Protein AF-0000000080697873 (afdb_homodimer)

InterPro domains:
  IPR000515 ABC transporter type 1, transmembrane domain MetI-like [PF00528] (96-262)
  IPR000515 ABC transporter type 1, transmembrane domain MetI-like [PS50928] (61-254)
  IPR000515 ABC transporter type 1, transmembrane domain MetI-like [cd06261] (62-252)
  IPR010065 Amino acid ABC transporter, permease protein, 3-TM domain [TIGR01726] (55-156)
  IPR035906 MetI-like superfamily [G3DSA:1.10.3720.10] (49-264)
  IPR035906 MetI-like superfamily [SSF161098] (55-263)
  IPR043429 ABC transporter membrane protein permease protein ArtM/GltK/GlnP/TcyL/YhdX-like [PTHR30614] (50-263)

Solvent-accessible surface area (backbone atoms only — not comparable to full-atom values): 27297 Å² total; per-residue (Å²): 127,61,73,69,62,54,54,55,48,48,51,48,50,48,49,48,48,50,50,47,48,51,51,48,47,33,67,70,64,31,54,63,55,56,52,40,66,36,90,90,32,45,73,70,50,46,52,48,46,60,64,47,46,58,58,26,51,51,18,28,64,70,34,28,48,50,45,35,51,53,15,46,54,53,4,48,54,47,7,52,54,51,20,48,58,70,68,48,80,79,82,45,71,69,46,49,52,51,43,52,52,47,49,49,52,34,50,53,49,77,22,29,34,68,67,54,47,39,51,35,42,62,48,38,37,49,74,75,71,44,80,68,58,53,64,65,36,49,29,52,33,50,12,55,47,39,11,38,58,44,12,53,48,45,38,50,24,48,67,63,54,58,65,64,63,56,48,54,29,45,75,76,67,41,51,72,67,53,27,38,66,70,53,47,45,58,52,15,54,60,63,27,44,61,64,50,48,53,49,48,56,51,42,44,39,52,43,47,58,42,36,80,62,75,35,65,20,30,50,29,40,34,48,53,54,17,64,73,66,70,48,48,42,67,34,43,51,48,47,39,49,53,42,26,51,52,40,48,53,50,50,54,52,44,52,54,52,46,54,59,52,49,71,65,51,79,130,126,61,73,70,60,52,53,55,47,49,52,47,50,50,50,48,47,49,50,46,49,52,50,48,46,35,67,70,62,32,53,62,55,58,52,40,66,37,90,88,34,44,75,69,51,45,52,48,47,59,64,48,47,58,57,25,52,50,17,27,64,70,34,28,48,50,45,33,53,52,14,45,53,53,3,48,55,46,7,53,55,50,22,48,59,69,67,48,80,78,82,47,70,68,46,49,52,51,42,50,51,46,50,50,50,34,50,52,49,78,23,28,33,67,67,54,47,42,51,35,42,61,49,38,37,49,74,74,70,43,83,69,57,54,62,65,37,49,31,51,33,48,11,56,47,40,11,39,58,45,12,53,49,46,39,49,23,50,67,63,53,57,64,63,62,55,50,55,29,45,73,76,66,40,50,72,67,53,29,38,66,70,53,47,45,58,53,16,54,61,62,28,44,62,64,51,48,53,50,48,55,50,41,44,38,52,41,46,58,41,36,79,63,75,35,64,19,30,52,28,39,34,48,53,52,17,64,75,67,69,49,48,42,67,34,43,51,48,47,39,49,53,42,26,52,53,38,50,52,50,49,53,53,45,52,54,53,47,53,59,52,48,71,67,51,79,128

Nearest PDB structures (foldseek):
  4ymw-assembly1_C  TM=9.232E-01  e=2.531E-11  Caldanaerobacter subterraneus subsp. tengcongensis MB4
  3tui-assembly2_E  TM=7.221E-01  e=1.256E-06  Escherichia coli K-12
  3tuz-assembly2_F  TM=7.315E-01  e=9.455E-06  Escherichia coli K-12
  7mc0-assembly1_B  TM=7.743E-01  e=3.272E-04  Neisseria meningitidis MC58
  8ja7-assembly1_A  TM=5.626E-01  e=1.375E-03  Mycobacterium tuberculosis H37Rv

Foldseek 3Di:
DPPVLVVVVVVLVVVVVVVVVVVVCCVPCNPLNVQCPDPVHDPVLSVLLVVLQVLLVVLAVVALVVLLVLLLVLLVVLLVVLLCLVQDDQDDPVSVVVVVVSVVLLCVLVVDDLLVLLVCLLPVCVVVPHDDDLSVSSSVSSSSNSNSVLNVLLNVLLVVDDVVLVVVCVVVPHDNVRSCVPTRNVRSVLVSLLVSLVVSLVSSVVCLSSLVSVRCHNNVSLVVSCVVVVPNVSSVVSSVVVSVVVSSVSVVVSSVSNVVSVVVVDD/DPPVLVVVVVVLVVVVVVVVVVVVCCVPCNPLNVQCPDPVHDPVLSVLLVVLQVLLVVLAVVALVVLLVLLLVLLVVLLVVLLCLVQDDQDDPVSVVVVVVSVVLLCVLVVDDLLVLLVCLLPVCVVVPHDDDLSVSNSVSSSSNSNSVLNVLLNVLLVVDDVVLVVVCVVVPHDNVRSCVPTRNVRSVLVSLLVSLVVSLVSSVVCLSSLVSVRCHNNVSLVVSCVVVVPNVSSVVSSVVVSVVVSSVSVVVSSVSNVVSVVVVDD

Organism: Cardiobacterium hominis (strain ATCC 15826 / DSM 8339 / NCTC 10426 / 6573) (NCBI:txid638300)

Sequence (534 aa):
MSATSANRYRSWILAALAVAVLAAGVFIIGWRELIGSLPFMSEARVTLVGNAFRPMLIAAVLYSIPLAVVAFIIGLIIALLVALVRVVPATGIAHRLLLAVVHAYVSAIRGTPMLVQLMIVFYGLPAVGITLDPLPTAIIGFSLNVGAYASETVRAAILSVPRGQWEAGFTIGMTYLQTFRRIILPQALRVSVPPLSNSFIGLFKETSLASTVTITELFRAAQQIANASYDFLPVYIEAALVYWIFCFGLSLAQSRLERRLDRYIAKMSATSANRYRSWILAALAVAVLAAGVFIIGWRELIGSLPFMSEARVTLVGNAFRPMLIAAVLYSIPLAVVAFIIGLIIALLVALVRVVPATGIAHRLLLAVVHAYVSAIRGTPMLVQLMIVFYGLPAVGITLDPLPTAIIGFSLNVGAYASETVRAAILSVPRGQWEAGFTIGMTYLQTFRRIILPQALRVSVPPLSNSFIGLFKETSLASTVTITELFRAAQQIANASYDFLPVYIEAALVYWIFCFGLSLAQSRLERRLDRYIAK

Secondary structure (DSSP, 8-state):
--HHHHHHHHHHHHHHHHHHHHHHHIIIIIHHHHHHTSTT--HHHHHHHHHHHHHHHHHIIIIIHHHHHHHHHHHHHHHHHHHHHHHSPP-SHHHHHHHHHHHHHHHHHHTS-HHHHHHHHHHHHHHTT----HHHHHHHHHHHHHHHHHHHHHHHHHHHS-HHHHHHHHHTT--HHHHIIIIIHHHHHHHHHHHHHHHHHHHHHHGGGGGGGT---HHHHHHHHHHHHT-HHHHHHHHHHHHHHHHHHHHHHHHHHHHHHHTTS--/--HHHHHHHHHHHHHHHHHHHHHHHIIIIIHHHHHHTSTT--HHHHHHHHHHHHHHHHHIIIIIHHHHHHHHHHHHHHHHHHHHHHHSPP-SHHHHHHHHHHHHHHHHHHTS-HHHHHHHHHHHHHHTT----HHHHHHHHHHHHHHHHHHHHHHHHHHHS-HHHHHHHHHTT--HHHHIIIIIHHHHHHHHHHHHHHHHHHHHHHGGGGGGGT---HHHHHHHHHHHHT-HHHHHHHHHHHHHHHHHHHHHHHHHHHHHHHTTS--

Structure (mmCIF, N/CA/C/O backbone):
data_AF-0000000080697873-model_v1
#
loop_
_entity.id
_entity.type
_entity.pdbx_description
1 polymer 'ABC transporter, permease protein'
#
loop_
_atom_site.group_PDB
_atom_site.id
_atom_site.type_symbol
_atom_site.label_atom_id
_atom_site.label_alt_id
_atom_site.label_comp_id
_atom_site.label_asym_id
_atom_site.label_entity_id
_atom_site.label_seq_id
_atom_site.pdbx_PDB_ins_code
_atom_site.Cartn_x
_atom_site.Cartn_y
_atom_site.Cartn_z
_atom_site.occupancy
_atom_site.B_iso_or_equiv
_atom_site.auth_seq_id
_atom_site.auth_comp_id
_atom_site.auth_asym_id
_atom_site.auth_atom_id
_atom_site.pdbx_PDB_model_num
ATOM 1 N N . MET A 1 1 ? 2.516 30.75 -3.508 1 28.53 1 MET A N 1
ATOM 2 C CA . MET A 1 1 ? 2.816 29.453 -4.109 1 28.53 1 MET A CA 1
ATOM 3 C C . MET A 1 1 ? 3.926 28.734 -3.344 1 28.53 1 MET A C 1
ATOM 5 O O . MET A 1 1 ? 5.066 29.203 -3.324 1 28.53 1 MET A O 1
ATOM 9 N N . SER A 1 2 ? 3.537 28.078 -2.33 1 35.59 2 SER A N 1
ATOM 10 C CA . SER A 1 2 ? 4.59 27.656 -1.416 1 35.59 2 SER A CA 1
ATOM 11 C C . SER A 1 2 ? 5.664 26.844 -2.146 1 35.59 2 SER A C 1
ATOM 13 O O . SER A 1 2 ? 5.406 26.266 -3.205 1 35.59 2 SER A O 1
ATOM 15 N N . ALA A 1 3 ? 6.906 27.078 -1.916 1 41.72 3 ALA A N 1
ATOM 16 C CA . ALA A 1 3 ? 8.102 26.422 -2.457 1 41.72 3 ALA A CA 1
ATOM 17 C C . ALA A 1 3 ? 7.898 24.922 -2.602 1 41.72 3 ALA A C 1
ATOM 19 O O . ALA A 1 3 ? 8.492 24.297 -3.482 1 41.72 3 ALA A O 1
ATOM 20 N N . THR A 1 4 ? 7.031 24.297 -1.887 1 42.03 4 THR A N 1
ATOM 21 C CA . THR A 1 4 ? 6.781 22.859 -1.831 1 42.03 4 THR A CA 1
ATOM 22 C C . THR A 1 4 ? 6.047 22.391 -3.084 1 42.03 4 THR A C 1
ATOM 24 O O . THR A 1 4 ? 6.324 21.312 -3.602 1 42.03 4 THR A O 1
ATOM 27 N N . SER A 1 5 ? 5.094 23.188 -3.559 1 43.88 5 SER A N 1
ATOM 28 C CA . SER A 1 5 ? 4.348 22.875 -4.777 1 43.88 5 SER A CA 1
ATOM 29 C C . SER A 1 5 ? 5.23 23.016 -6.012 1 43.88 5 SER A C 1
ATOM 31 O O . SER A 1 5 ? 5.109 22.234 -6.957 1 43.88 5 SER A O 1
ATOM 33 N N . ALA A 1 6 ? 6.098 23.891 -5.93 1 45.47 6 ALA A N 1
ATOM 34 C CA . ALA A 1 6 ? 6.957 24.172 -7.078 1 45.47 6 ALA A CA 1
ATOM 35 C C . ALA A 1 6 ? 7.887 23 -7.367 1 45.47 6 ALA A C 1
ATOM 37 O O . ALA A 1 6 ? 8.117 22.656 -8.531 1 45.47 6 ALA A O 1
ATOM 38 N N . ASN A 1 7 ? 8.406 22.344 -6.395 1 47.62 7 ASN A N 1
ATOM 39 C CA . ASN A 1 7 ? 9.367 21.266 -6.578 1 47.62 7 ASN A CA 1
ATOM 40 C C . ASN A 1 7 ? 8.688 19.984 -7.043 1 47.62 7 ASN A C 1
ATOM 42 O O . ASN A 1 7 ? 9.25 19.219 -7.836 1 47.62 7 ASN A O 1
ATOM 46 N N . ARG A 1 8 ? 7.484 19.797 -6.586 1 49.19 8 ARG A N 1
ATOM 47 C CA . ARG A 1 8 ? 6.707 18.688 -7.125 1 49.19 8 ARG A CA 1
ATOM 48 C C . ARG A 1 8 ? 6.422 18.875 -8.609 1 49.19 8 ARG A C 1
ATOM 50 O O . ARG A 1 8 ? 6.488 17.938 -9.391 1 49.19 8 ARG A O 1
ATOM 57 N N . TYR A 1 9 ? 6.203 20.141 -8.914 1 47.69 9 TYR A N 1
ATOM 58 C CA . TYR A 1 9 ? 5.969 20.484 -10.305 1 47.69 9 TYR A CA 1
ATOM 59 C C . TYR A 1 9 ? 7.207 20.234 -11.156 1 47.69 9 TYR A C 1
ATOM 61 O O . TYR A 1 9 ? 7.105 19.703 -12.266 1 47.69 9 TYR A O 1
ATOM 69 N N . ARG A 1 10 ? 8.258 20.531 -10.516 1 52.22 10 ARG A N 1
ATOM 70 C CA . ARG A 1 10 ? 9.477 20.328 -11.281 1 52.22 10 ARG A CA 1
ATOM 71 C C . ARG A 1 10 ? 9.766 18.844 -11.492 1 52.22 10 ARG A C 1
ATOM 73 O O . ARG A 1 10 ? 10.18 18.438 -12.578 1 52.22 10 ARG A O 1
ATOM 80 N N . SER A 1 11 ? 9.461 18.094 -10.57 1 52.88 11 SER A N 1
ATOM 81 C CA . SER A 1 11 ? 9.672 16.672 -10.719 1 52.88 11 SER A CA 1
ATOM 82 C C . SER A 1 11 ? 8.711 16.062 -11.742 1 52.88 11 SER A C 1
ATOM 84 O O . SER A 1 11 ? 9.102 15.211 -12.539 1 52.88 11 SER A O 1
ATOM 86 N N . TRP A 1 12 ? 7.625 16.609 -11.781 1 53.12 12 TRP A N 1
ATOM 87 C CA . TRP A 1 12 ? 6.648 16.141 -12.758 1 53.12 12 TRP A CA 1
ATOM 88 C C . TRP A 1 12 ? 7.02 16.594 -14.164 1 53.12 12 TRP A C 1
ATOM 90 O O . TRP A 1 12 ? 6.844 15.859 -15.133 1 53.12 12 TRP A O 1
ATOM 100 N N . ILE A 1 13 ? 7.527 17.766 -14.219 1 52.81 13 ILE A N 1
ATOM 101 C CA . ILE A 1 13 ? 7.984 18.281 -15.508 1 52.81 13 ILE A CA 1
ATOM 102 C C . ILE A 1 13 ? 9.133 17.406 -16.031 1 52.81 13 ILE A C 1
ATOM 104 O O . ILE A 1 13 ? 9.164 17.047 -17.203 1 52.81 13 ILE A O 1
ATOM 108 N N . LEU A 1 14 ? 9.883 16.969 -15.102 1 51.97 14 LEU A N 1
ATOM 109 C CA . LEU A 1 14 ? 11.016 16.156 -15.516 1 51.97 14 LEU A CA 1
ATOM 110 C C . LEU A 1 14 ? 10.555 14.75 -15.906 1 51.97 14 LEU A C 1
ATOM 112 O O . LEU A 1 14 ? 11.039 14.188 -16.891 1 51.97 14 LEU A O 1
ATOM 116 N N . ALA A 1 15 ? 9.656 14.32 -15.203 1 53.5 15 ALA A N 1
ATOM 117 C CA . ALA A 1 15 ? 9.109 13.016 -15.578 1 53.5 15 ALA A CA 1
ATOM 118 C C . ALA A 1 15 ? 8.375 13.094 -16.922 1 53.5 15 ALA A C 1
ATOM 120 O O . ALA A 1 15 ? 8.523 12.211 -17.766 1 53.5 15 ALA A O 1
ATOM 121 N N . ALA A 1 16 ? 7.688 14.133 -17.062 1 53 16 ALA A N 1
ATOM 122 C CA . ALA A 1 16 ? 7.008 14.352 -18.328 1 53 16 ALA A CA 1
ATOM 123 C C . ALA A 1 16 ? 8.016 14.492 -19.469 1 53 16 ALA A C 1
ATOM 125 O O . ALA A 1 16 ? 7.809 13.953 -20.562 1 53 16 ALA A O 1
ATOM 126 N N . LEU A 1 17 ? 9.008 15.133 -19.156 1 51.56 17 LEU A N 1
ATOM 127 C CA . LEU A 1 17 ? 10.055 15.289 -20.156 1 51.56 17 LEU A CA 1
ATOM 128 C C . LEU A 1 17 ? 10.703 13.953 -20.484 1 51.56 17 LEU A C 1
ATOM 130 O O . LEU A 1 17 ? 10.984 13.664 -21.656 1 51.56 17 LEU A O 1
ATOM 134 N N . ALA A 1 18 ? 10.82 13.188 -19.5 1 53.78 18 ALA A N 1
ATOM 135 C CA . ALA A 1 18 ? 11.406 11.867 -19.734 1 53.78 18 ALA A CA 1
ATOM 136 C C . ALA A 1 18 ? 10.484 10.992 -20.578 1 53.78 18 ALA A C 1
ATOM 138 O O . ALA A 1 18 ? 10.93 10.32 -21.5 1 53.78 18 ALA A O 1
ATOM 139 N N . VAL A 1 19 ? 9.211 11.078 -20.281 1 58.44 19 VAL A N 1
ATOM 140 C CA . VAL A 1 19 ? 8.227 10.344 -21.062 1 58.44 19 VAL A CA 1
ATOM 141 C C . VAL A 1 19 ? 8.203 10.867 -22.5 1 58.44 19 VAL A C 1
ATOM 143 O O . VAL A 1 19 ? 8.133 10.094 -23.453 1 58.44 19 VAL A O 1
ATOM 146 N N . ALA A 1 20 ? 8.273 12.133 -22.531 1 54 20 ALA A N 1
ATOM 147 C CA . ALA A 1 20 ? 8.281 12.766 -23.844 1 54 20 ALA A CA 1
ATOM 148 C C . ALA A 1 20 ? 9.523 12.359 -24.641 1 54 20 ALA A C 1
ATOM 150 O O . ALA A 1 20 ? 9.438 12.07 -25.828 1 54 20 ALA A O 1
ATOM 151 N N . VAL A 1 21 ? 10.586 12.289 -23.984 1 54.66 21 VAL A N 1
ATOM 152 C CA . VAL A 1 21 ? 11.812 11.875 -24.656 1 54.66 21 VAL A CA 1
ATOM 153 C C . VAL A 1 21 ? 11.711 10.414 -25.078 1 54.66 21 VAL A C 1
ATOM 155 O O . VAL A 1 21 ? 12.102 10.047 -26.188 1 54.66 21 VAL A O 1
ATOM 158 N N . LEU A 1 22 ? 11.133 9.656 -24.203 1 56.66 22 LEU A N 1
ATOM 159 C CA . LEU A 1 22 ? 10.945 8.258 -24.547 1 56.66 22 LEU A CA 1
ATOM 160 C C . LEU A 1 22 ? 9.977 8.117 -25.719 1 56.66 22 LEU A C 1
ATOM 162 O O . LEU A 1 22 ? 10.219 7.34 -26.641 1 56.66 22 LEU A O 1
ATOM 166 N N . ALA A 1 23 ? 8.938 8.867 -25.656 1 59.69 23 ALA A N 1
ATOM 167 C CA . ALA A 1 23 ? 7.961 8.859 -26.734 1 59.69 23 ALA A CA 1
ATOM 168 C C . ALA A 1 23 ? 8.586 9.328 -28.047 1 59.69 23 ALA A C 1
ATOM 170 O O . ALA A 1 23 ? 8.359 8.742 -29.094 1 59.69 23 ALA A O 1
ATOM 171 N N . ALA A 1 24 ? 9.305 10.375 -27.969 1 54.59 24 ALA A N 1
ATOM 172 C CA . ALA A 1 24 ? 9.992 10.898 -29.141 1 54.59 24 ALA A CA 1
ATOM 173 C C . ALA A 1 24 ? 10.992 9.891 -29.688 1 54.59 24 ALA A C 1
ATOM 175 O O . ALA A 1 24 ? 11.094 9.703 -30.906 1 54.59 24 ALA A O 1
ATOM 176 N N . GLY A 1 25 ? 11.742 9.281 -28.875 1 54.91 25 GLY A N 1
ATOM 177 C CA . GLY A 1 25 ? 12.664 8.258 -29.328 1 54.91 25 GLY A CA 1
ATOM 178 C C . GLY A 1 25 ? 11.977 7.102 -30.031 1 54.91 25 GLY A C 1
ATOM 179 O O . GLY A 1 25 ? 12.445 6.633 -31.078 1 54.91 25 GLY A O 1
ATOM 180 N N . VAL A 1 26 ? 10.93 6.699 -29.484 1 59.78 26 VAL A N 1
ATOM 181 C CA . VAL A 1 26 ? 10.117 5.656 -30.109 1 59.78 26 VAL A CA 1
ATOM 182 C C . VAL A 1 26 ? 9.633 6.121 -31.469 1 59.78 26 VAL A C 1
ATOM 184 O O . VAL A 1 26 ? 9.625 5.348 -32.438 1 59.78 26 VAL A O 1
ATOM 187 N N . PHE A 1 27 ? 9.203 7.328 -31.484 1 55.69 27 PHE A N 1
ATOM 188 C CA . PHE A 1 27 ? 8.688 7.875 -32.719 1 55.69 27 PHE A CA 1
ATOM 189 C C . PHE A 1 27 ? 9.797 8 -33.75 1 55.69 27 PHE A C 1
ATOM 191 O O . PHE A 1 27 ? 9.594 7.688 -34.938 1 55.69 27 PHE A O 1
ATOM 198 N N . ILE A 1 28 ? 10.953 8.461 -33.438 1 53.09 28 ILE A N 1
ATOM 199 C CA . ILE A 1 28 ? 12.031 8.758 -34.375 1 53.09 28 ILE A CA 1
ATOM 200 C C . ILE A 1 28 ? 12.734 7.469 -34.781 1 53.09 28 ILE A C 1
ATOM 202 O O . ILE A 1 28 ? 12.938 7.215 -35.969 1 53.09 28 ILE A O 1
ATOM 206 N N . ILE A 1 29 ? 13.266 6.711 -33.969 1 55.88 29 ILE A N 1
ATOM 207 C CA . ILE A 1 29 ? 14.117 5.562 -34.25 1 55.88 29 ILE A CA 1
ATOM 208 C C . ILE A 1 29 ? 13.258 4.324 -34.469 1 55.88 29 ILE A C 1
ATOM 210 O O . ILE A 1 29 ? 13.68 3.381 -35.156 1 55.88 29 ILE A O 1
ATOM 214 N N . GLY A 1 30 ? 12.055 4.461 -34.281 1 64.69 30 GLY A N 1
ATOM 215 C CA . GLY A 1 30 ? 11.211 3.279 -34.188 1 64.69 30 GLY A CA 1
ATOM 216 C C . GLY A 1 30 ? 11.469 2.443 -32.969 1 64.69 30 GLY A C 1
ATOM 217 O O . GLY A 1 30 ? 12.617 2.271 -32.531 1 64.69 30 GLY A O 1
ATOM 218 N N . TRP A 1 31 ? 10.594 2.156 -32.219 1 68.38 31 TRP A N 1
ATOM 219 C CA . TRP A 1 31 ? 10.727 1.488 -30.938 1 68.38 31 TRP A CA 1
ATOM 220 C C . TRP A 1 31 ? 11.5 0.183 -31.078 1 68.38 31 TRP A C 1
ATOM 222 O O . TRP A 1 31 ? 12.258 -0.195 -30.172 1 68.38 31 TRP A O 1
ATOM 232 N N . ARG A 1 32 ? 11.477 -0.376 -32.188 1 73.81 32 ARG A N 1
ATOM 233 C CA . ARG A 1 32 ? 12.133 -1.663 -32.375 1 73.81 32 ARG A CA 1
ATOM 234 C C . ARG A 1 32 ? 13.648 -1.507 -32.438 1 73.81 32 ARG A C 1
ATOM 236 O O . ARG A 1 32 ? 14.375 -2.268 -31.797 1 73.81 32 ARG A O 1
ATOM 243 N N . GLU A 1 33 ? 14.078 -0.552 -33.188 1 71.69 33 GLU A N 1
ATOM 244 C CA . GLU A 1 33 ? 15.516 -0.324 -33.312 1 71.69 33 GLU A CA 1
ATOM 245 C C . GLU A 1 33 ? 16.109 0.157 -32 1 71.69 33 GLU A C 1
ATOM 247 O O . GLU A 1 33 ? 17.234 -0.225 -31.641 1 71.69 33 GLU A O 1
ATOM 252 N N . LEU A 1 34 ? 15.414 0.869 -31.391 1 71 34 LEU A N 1
ATOM 253 C CA . LEU A 1 34 ? 15.898 1.414 -30.125 1 71 34 LEU A CA 1
ATOM 254 C C . LEU A 1 34 ? 16.078 0.309 -29.094 1 71 34 LEU A C 1
ATOM 256 O O . LEU A 1 34 ? 17.141 0.188 -28.484 1 71 34 LEU A O 1
ATOM 260 N N . ILE A 1 35 ? 15.125 -0.511 -29.031 1 75.56 35 ILE A N 1
ATOM 261 C CA . ILE A 1 35 ? 15.164 -1.568 -28.016 1 75.56 35 ILE A CA 1
ATOM 262 C C . ILE A 1 35 ? 16.125 -2.666 -28.469 1 75.56 35 ILE A C 1
ATOM 264 O O . ILE A 1 35 ? 16.828 -3.262 -27.641 1 75.56 35 ILE A O 1
ATOM 268 N N . GLY A 1 36 ? 16.125 -2.816 -29.75 1 75.5 36 GLY A N 1
ATOM 269 C CA . GLY A 1 36 ? 17 -3.834 -30.312 1 75.5 36 GLY A CA 1
ATOM 270 C C . GLY A 1 36 ? 18.484 -3.498 -30.156 1 75.5 36 GLY A C 1
ATOM 271 O O . GLY A 1 36 ? 19.328 -4.383 -30.219 1 75.5 36 GLY A O 1
ATOM 272 N N . SER A 1 37 ? 18.766 -2.256 -29.953 1 74 37 SER A N 1
ATOM 273 C CA . SER A 1 37 ? 20.156 -1.832 -29.828 1 74 37 SER A CA 1
ATOM 274 C C . SER A 1 37 ? 20.703 -2.08 -28.422 1 74 37 SER A C 1
ATOM 276 O O . SER A 1 37 ? 21.906 -2.033 -28.203 1 74 37 SER A O 1
ATOM 278 N N . LEU A 1 38 ? 19.828 -2.5 -27.594 1 76.5 38 LEU A N 1
ATOM 279 C CA . LEU A 1 38 ? 20.266 -2.756 -26.234 1 76.5 38 LEU A CA 1
ATOM 280 C C . LEU A 1 38 ? 20.984 -4.098 -26.125 1 76.5 38 LEU A C 1
ATOM 282 O O . LEU A 1 38 ? 20.609 -5.059 -26.797 1 76.5 38 LEU A O 1
ATOM 286 N N . PRO A 1 39 ? 22.047 -4.16 -25.484 1 73.62 39 PRO A N 1
ATOM 287 C CA . PRO A 1 39 ? 22.906 -5.344 -25.469 1 73.62 39 PRO A CA 1
ATOM 288 C C . PRO A 1 39 ? 22.172 -6.609 -25.031 1 73.62 39 PRO A C 1
ATOM 290 O O . PRO A 1 39 ? 22.531 -7.711 -25.453 1 73.62 39 PRO A O 1
ATOM 293 N N . PHE A 1 40 ? 21.188 -6.531 -24.281 1 76.5 40 PHE A N 1
ATOM 294 C CA . PHE A 1 40 ? 20.531 -7.738 -23.781 1 76.5 40 PHE A CA 1
ATOM 295 C C . PHE A 1 40 ? 19.281 -8.039 -24.594 1 76.5 40 PHE A C 1
ATOM 297 O O . PHE A 1 40 ? 18.531 -8.969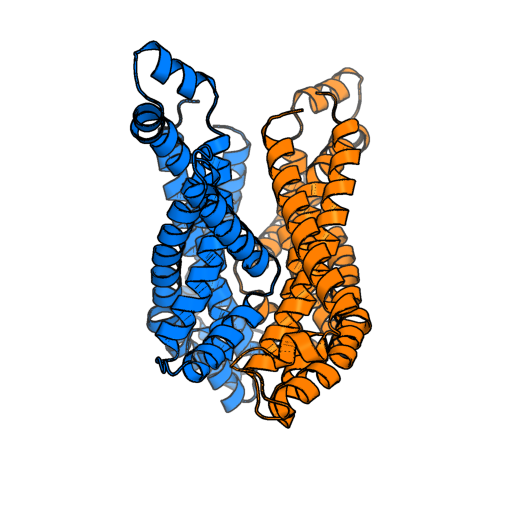 -24.281 1 76.5 40 PHE A O 1
ATOM 304 N N . MET A 1 41 ? 19.281 -7.406 -25.75 1 81 41 MET A N 1
ATOM 305 C CA . MET A 1 41 ? 18.078 -7.566 -26.562 1 81 41 MET A CA 1
ATOM 306 C C . MET A 1 41 ? 18.406 -8.281 -27.875 1 81 41 MET A C 1
ATOM 308 O O . MET A 1 41 ? 19.156 -7.762 -28.703 1 81 41 MET A O 1
ATOM 312 N N . SER A 1 42 ? 17.969 -9.461 -28.016 1 86.56 42 SER A N 1
ATOM 313 C CA . SER A 1 42 ? 18.047 -10.203 -29.266 1 86.56 42 SER A CA 1
ATOM 314 C C . SER A 1 42 ? 16.844 -9.891 -30.156 1 86.56 42 SER A C 1
ATOM 316 O O . SER A 1 42 ? 15.891 -9.242 -29.719 1 86.56 42 SER A O 1
ATOM 318 N N . GLU A 1 43 ? 16.969 -10.281 -31.391 1 86.62 43 GLU A N 1
ATOM 319 C CA . GLU A 1 43 ? 15.844 -10.102 -32.312 1 86.62 43 GLU A CA 1
ATOM 320 C C . GLU A 1 43 ? 14.602 -10.836 -31.797 1 86.62 43 GLU A C 1
ATOM 322 O O . GLU A 1 43 ? 13.484 -10.344 -31.953 1 86.62 43 GLU A O 1
ATOM 327 N N . ALA A 1 44 ? 14.789 -12.008 -31.25 1 89.19 44 ALA A N 1
ATOM 328 C CA . ALA A 1 44 ? 13.68 -12.789 -30.688 1 89.19 44 ALA A CA 1
ATOM 329 C C . ALA A 1 44 ? 13.008 -12.047 -29.547 1 89.19 44 ALA A C 1
ATOM 331 O O . ALA A 1 44 ? 11.781 -12.023 -29.438 1 89.19 44 ALA A O 1
ATOM 332 N N . ARG A 1 45 ? 13.773 -11.391 -28.75 1 90.44 45 ARG A N 1
ATOM 333 C CA . ARG A 1 45 ? 13.25 -10.648 -27.609 1 90.44 45 ARG A CA 1
ATOM 334 C C . ARG A 1 45 ? 12.508 -9.398 -28.062 1 90.44 45 ARG A C 1
ATOM 336 O O . ARG A 1 45 ? 11.492 -9.023 -27.484 1 90.44 45 ARG A O 1
ATOM 343 N N . VAL A 1 46 ? 13.039 -8.836 -29.062 1 89.31 46 VAL A N 1
ATOM 344 C CA . VAL A 1 46 ? 12.391 -7.641 -29.609 1 89.31 46 VAL A CA 1
ATOM 345 C C . VAL A 1 46 ? 11.016 -8 -30.156 1 89.31 46 VAL A C 1
ATOM 347 O O . VAL A 1 46 ? 10.039 -7.273 -29.922 1 89.31 46 VAL A O 1
ATOM 350 N N . THR A 1 47 ? 10.945 -9.094 -30.844 1 90.25 47 THR A N 1
ATOM 351 C CA . THR A 1 47 ? 9.672 -9.562 -31.391 1 90.25 47 THR A CA 1
ATOM 352 C C . THR A 1 47 ? 8.719 -9.945 -30.266 1 90.25 47 THR A C 1
ATOM 354 O O . THR A 1 47 ? 7.523 -9.648 -30.328 1 90.25 47 THR A O 1
ATOM 357 N N . LEU A 1 48 ? 9.25 -10.539 -29.25 1 92.19 48 LEU A N 1
ATOM 358 C CA . LEU A 1 48 ? 8.453 -10.961 -28.094 1 92.19 48 LEU A CA 1
ATOM 359 C C . LEU A 1 48 ? 7.816 -9.758 -27.406 1 92.19 48 LEU A C 1
ATOM 361 O O . LEU A 1 48 ? 6.609 -9.75 -27.156 1 92.19 48 LEU A O 1
ATOM 365 N N . VAL A 1 49 ? 8.633 -8.797 -27.125 1 91.94 49 VAL A N 1
ATOM 366 C CA . VAL A 1 49 ? 8.148 -7.613 -26.422 1 91.94 49 VAL A CA 1
ATOM 367 C C . VAL A 1 49 ? 7.164 -6.852 -27.312 1 91.94 49 VAL A C 1
ATOM 369 O O . VAL A 1 49 ? 6.168 -6.312 -26.828 1 91.94 49 VAL A O 1
ATOM 372 N N . GLY A 1 50 ? 7.488 -6.832 -28.578 1 89.44 50 GLY A N 1
ATOM 373 C CA . GLY A 1 50 ? 6.57 -6.211 -29.516 1 89.44 50 GLY A CA 1
ATOM 374 C C . GLY A 1 50 ? 5.203 -6.863 -29.531 1 89.44 50 GLY A C 1
ATOM 375 O O . GLY A 1 50 ? 4.18 -6.18 -29.516 1 89.44 50 GLY A O 1
ATOM 376 N N . ASN A 1 51 ? 5.137 -8.133 -29.516 1 90.56 51 ASN A N 1
ATOM 377 C CA . ASN A 1 51 ? 3.893 -8.891 -29.578 1 90.56 51 ASN A CA 1
ATOM 378 C C . ASN A 1 51 ? 3.166 -8.891 -28.234 1 90.56 51 ASN A C 1
ATOM 380 O O . ASN A 1 51 ? 1.95 -9.078 -28.188 1 90.56 51 ASN A O 1
ATOM 384 N N . ALA A 1 52 ? 3.855 -8.672 -27.156 1 93.69 52 ALA A N 1
ATOM 385 C CA . ALA A 1 52 ? 3.295 -8.734 -25.812 1 93.69 52 ALA A CA 1
ATOM 386 C C . ALA A 1 52 ? 2.598 -7.426 -25.453 1 93.69 52 ALA A C 1
ATOM 388 O O . ALA A 1 52 ? 1.705 -7.406 -24.594 1 93.69 52 ALA A O 1
ATOM 389 N N . PHE A 1 53 ? 2.955 -6.391 -26.141 1 92.5 53 PHE A N 1
ATOM 390 C CA . PHE A 1 53 ? 2.502 -5.055 -25.766 1 92.5 53 PHE A CA 1
ATOM 391 C C . PHE A 1 53 ? 0.991 -4.934 -25.938 1 92.5 53 PHE A C 1
ATOM 393 O O . PHE A 1 53 ? 0.298 -4.48 -25.016 1 92.5 53 PHE A O 1
ATOM 400 N N . ARG A 1 54 ? 0.497 -5.312 -27.031 1 91.31 54 ARG A N 1
ATOM 401 C CA . ARG A 1 54 ? -0.916 -5.121 -27.344 1 91.31 54 ARG A CA 1
ATOM 402 C C . ARG A 1 54 ? -1.799 -5.918 -26.375 1 91.31 54 ARG A C 1
ATOM 404 O O . ARG A 1 54 ? -2.734 -5.371 -25.797 1 91.31 54 ARG A O 1
ATOM 411 N N . PRO A 1 55 ? -1.521 -7.199 -26.203 1 94.81 55 PRO A N 1
ATOM 412 C CA . PRO A 1 55 ? -2.338 -7.949 -25.25 1 94.81 55 PRO A CA 1
ATOM 413 C C . PRO A 1 55 ? -2.303 -7.355 -23.844 1 94.81 55 PRO A C 1
ATOM 415 O O . PRO A 1 55 ? -3.314 -7.363 -23.141 1 94.81 55 PRO A O 1
ATOM 418 N N . MET A 1 56 ? -1.238 -6.883 -23.406 1 95.94 56 MET A N 1
ATOM 419 C CA . MET A 1 56 ? -1.125 -6.277 -22.078 1 95.94 56 MET A CA 1
ATOM 420 C C . MET A 1 56 ? -1.959 -5.004 -21.984 1 95.94 56 MET A C 1
ATOM 422 O O . MET A 1 56 ? -2.631 -4.766 -20.984 1 95.94 56 MET A O 1
ATOM 426 N N . LEU A 1 57 ? -1.872 -4.234 -23.047 1 94.81 57 LEU A N 1
ATOM 427 C CA . LEU A 1 57 ? -2.641 -2.994 -23.078 1 94.81 57 LEU A CA 1
ATOM 428 C C . LEU A 1 57 ? -4.137 -3.283 -23.078 1 94.81 57 LEU A C 1
ATOM 430 O O . LEU A 1 57 ? -4.898 -2.607 -22.375 1 94.81 57 LEU A O 1
ATOM 434 N N . ILE A 1 58 ? -4.516 -4.23 -23.844 1 95.81 58 ILE A N 1
ATOM 435 C CA . ILE A 1 58 ? -5.922 -4.613 -23.922 1 95.81 58 ILE A CA 1
ATOM 436 C C . ILE A 1 58 ? -6.391 -5.105 -22.547 1 95.81 58 ILE A C 1
ATOM 438 O O . ILE A 1 58 ? -7.465 -4.719 -22.078 1 95.81 58 ILE A O 1
ATOM 442 N N . ALA A 1 59 ? -5.598 -5.906 -21.891 1 97.19 59 ALA A N 1
ATOM 443 C CA . ALA A 1 59 ? -5.926 -6.426 -20.578 1 97.19 59 ALA A CA 1
ATOM 444 C C . ALA A 1 59 ? -6.02 -5.297 -19.547 1 97.19 59 ALA A C 1
ATOM 446 O O . ALA A 1 59 ? -6.867 -5.328 -18.656 1 97.19 59 ALA A O 1
ATOM 447 N N . ALA A 1 60 ? -5.133 -4.316 -19.656 1 97.19 60 ALA A N 1
ATOM 448 C CA . ALA A 1 60 ? -5.164 -3.164 -18.766 1 97.19 60 ALA A CA 1
ATOM 449 C C . ALA A 1 60 ? -6.473 -2.393 -18.922 1 97.19 60 ALA A C 1
ATOM 451 O O . ALA A 1 60 ? -7.113 -2.041 -17.922 1 97.19 60 ALA A O 1
ATOM 452 N N . VAL A 1 61 ? -6.91 -2.15 -20.125 1 95.81 61 VAL A N 1
ATOM 453 C CA . VAL A 1 61 ? -8.07 -1.313 -20.422 1 95.81 61 VAL A CA 1
ATOM 454 C C . VAL A 1 61 ? -9.352 -2.076 -20.109 1 95.81 61 VAL A C 1
ATOM 456 O O . VAL A 1 61 ? -10.312 -1.5 -19.594 1 95.81 61 VAL A O 1
ATOM 459 N N . LEU A 1 62 ? -9.312 -3.373 -20.344 1 96.12 62 LEU A N 1
ATOM 460 C CA . LEU A 1 62 ? -10.547 -4.141 -20.234 1 96.12 62 LEU A CA 1
ATOM 461 C C . LEU A 1 62 ? -10.742 -4.684 -18.828 1 96.12 62 LEU A C 1
ATOM 463 O O . LEU A 1 62 ? -11.875 -4.93 -18.406 1 96.12 62 LEU A O 1
ATOM 467 N N . TYR A 1 63 ? -9.648 -4.824 -18.109 1 97.12 63 TYR A N 1
ATOM 468 C CA . TYR A 1 63 ? -9.789 -5.512 -16.828 1 97.12 63 TYR A CA 1
ATOM 469 C C . TYR A 1 63 ? -9.172 -4.699 -15.703 1 97.12 63 TYR A C 1
ATOM 471 O O . TYR A 1 63 ? -9.852 -4.355 -14.734 1 97.12 63 TYR A O 1
ATOM 479 N N . SER A 1 64 ? -7.93 -4.293 -15.797 1 98.06 64 SER A N 1
ATOM 480 C CA . SER A 1 64 ? -7.262 -3.609 -14.688 1 98.06 64 SER A CA 1
ATOM 481 C C . SER A 1 64 ? -7.934 -2.275 -14.375 1 98.06 64 SER A C 1
ATOM 483 O O . SER A 1 64 ? -8.242 -1.988 -13.219 1 98.06 64 SER A O 1
ATOM 485 N N . ILE A 1 65 ? -8.172 -1.461 -15.391 1 96.75 65 ILE A N 1
ATOM 486 C CA . ILE A 1 65 ? -8.727 -0.125 -15.188 1 96.75 65 ILE A CA 1
ATOM 487 C C . ILE A 1 65 ? -10.156 -0.229 -14.664 1 96.75 65 ILE A C 1
ATOM 489 O O . ILE A 1 65 ? -10.484 0.335 -13.617 1 96.75 65 ILE A O 1
ATOM 493 N N . PRO A 1 66 ? -11.031 -0.964 -15.336 1 97.56 66 PRO A N 1
ATOM 494 C CA . PRO A 1 66 ? -12.398 -1.062 -14.805 1 97.56 66 PRO A CA 1
ATOM 495 C C . PRO A 1 66 ? -12.438 -1.668 -13.406 1 97.56 66 PRO A C 1
ATOM 497 O O . PRO A 1 66 ? -13.258 -1.252 -12.578 1 97.56 66 PRO A O 1
ATOM 500 N N . LEU A 1 67 ? -11.578 -2.66 -13.172 1 98.12 67 LEU A N 1
ATOM 501 C CA . LEU A 1 67 ? -11.508 -3.264 -11.852 1 98.12 67 LEU A CA 1
ATOM 502 C C . LEU A 1 67 ? -11.172 -2.217 -10.789 1 98.12 67 LEU A C 1
ATOM 504 O O . LEU A 1 67 ? -11.836 -2.141 -9.758 1 98.12 67 LEU A O 1
ATOM 508 N N . ALA A 1 68 ? -10.188 -1.408 -11.047 1 98.56 68 ALA A N 1
ATOM 509 C CA . ALA A 1 68 ? -9.766 -0.367 -10.117 1 98.56 68 ALA A CA 1
ATOM 510 C C . ALA A 1 68 ? -10.859 0.672 -9.922 1 98.56 68 ALA A C 1
ATOM 512 O O . ALA A 1 68 ? -11.164 1.061 -8.789 1 98.56 68 ALA A O 1
ATOM 513 N N . VAL A 1 69 ? -11.492 1.071 -11 1 98.25 69 VAL A N 1
ATOM 514 C CA . VAL A 1 69 ? -12.484 2.137 -10.969 1 98.25 69 VAL A CA 1
ATOM 515 C C . VAL A 1 69 ? -13.719 1.669 -10.195 1 98.25 69 VAL A C 1
ATOM 517 O O . VAL A 1 69 ? -14.172 2.342 -9.266 1 98.25 69 VAL A O 1
ATOM 520 N N . VAL A 1 70 ? -14.219 0.54 -10.531 1 98.62 70 VAL A N 1
ATOM 521 C CA . VAL A 1 70 ? -15.438 0.038 -9.914 1 98.62 70 VAL A CA 1
ATOM 522 C C . VAL A 1 70 ? -15.18 -0.281 -8.445 1 98.62 70 VAL A C 1
ATOM 524 O O . VAL A 1 70 ? -15.961 0.109 -7.574 1 98.62 70 VAL A O 1
ATOM 527 N N . ALA A 1 71 ? -14.078 -0.957 -8.18 1 98.75 71 ALA A N 1
ATOM 528 C CA . ALA A 1 71 ? -13.75 -1.293 -6.797 1 98.75 71 ALA A CA 1
ATOM 529 C C . ALA A 1 71 ? -13.555 -0.033 -5.957 1 98.75 71 ALA A C 1
ATOM 531 O O . ALA A 1 71 ? -13.938 0.01 -4.789 1 98.75 71 ALA A O 1
ATOM 532 N N . PHE A 1 72 ? -12.977 0.968 -6.547 1 98.75 72 PHE A N 1
ATOM 533 C CA . PHE A 1 72 ? -12.727 2.205 -5.816 1 98.75 72 PHE A CA 1
ATOM 534 C C . PHE A 1 72 ? -14.031 2.92 -5.496 1 98.75 72 PHE A C 1
ATOM 536 O O . PHE A 1 72 ? -14.219 3.412 -4.383 1 98.75 72 PHE A O 1
ATOM 543 N N . ILE A 1 73 ? -14.914 2.99 -6.438 1 98.62 73 ILE A N 1
ATOM 544 C CA . ILE A 1 73 ? -16.203 3.66 -6.246 1 98.62 73 ILE A CA 1
ATOM 545 C C . ILE A 1 73 ? -16.984 2.953 -5.148 1 98.62 73 ILE A C 1
ATOM 547 O O . ILE A 1 73 ? -17.469 3.594 -4.215 1 98.62 73 ILE A O 1
ATOM 551 N N . ILE A 1 74 ? -17.062 1.679 -5.242 1 98.75 74 ILE A N 1
ATOM 552 C CA . ILE A 1 74 ? -17.781 0.913 -4.227 1 98.75 74 ILE A CA 1
ATOM 553 C C . ILE A 1 74 ? -17.062 1.048 -2.885 1 98.75 74 ILE A C 1
ATOM 555 O O . ILE A 1 74 ? -17.703 1.244 -1.85 1 98.75 74 ILE A O 1
ATOM 559 N N . GLY A 1 75 ? -15.758 0.944 -2.916 1 98.81 75 GLY A N 1
ATOM 560 C CA . GLY A 1 75 ? -14.977 1.126 -1.707 1 98.81 75 GLY A CA 1
ATOM 561 C C . GLY A 1 75 ? -15.18 2.482 -1.06 1 98.81 75 GLY A C 1
ATOM 562 O O . GLY A 1 75 ? -15.211 2.592 0.168 1 98.81 75 GLY A O 1
ATOM 563 N N . LEU A 1 76 ? -15.32 3.508 -1.857 1 98.56 76 LEU A N 1
ATOM 564 C CA . LEU A 1 76 ? -15.547 4.848 -1.332 1 98.56 76 LEU A CA 1
ATOM 565 C C . LEU A 1 76 ? -16.906 4.938 -0.637 1 98.56 76 LEU A C 1
ATOM 567 O O . LEU A 1 76 ? -17.047 5.625 0.379 1 98.56 76 LEU A O 1
ATOM 571 N N . ILE A 1 77 ? -17.844 4.301 -1.237 1 98.38 77 ILE A N 1
ATOM 572 C CA . ILE A 1 77 ? -19.172 4.262 -0.614 1 98.38 77 ILE A CA 1
ATOM 573 C C . ILE A 1 77 ? -19.078 3.584 0.751 1 98.38 77 ILE A C 1
ATOM 575 O O . ILE A 1 77 ? -19.578 4.105 1.747 1 98.38 77 ILE A O 1
ATOM 579 N N . ILE A 1 78 ? -18.391 2.506 0.802 1 98.62 78 ILE A N 1
ATOM 580 C CA . ILE A 1 78 ? -18.188 1.806 2.064 1 98.62 78 ILE A CA 1
ATOM 581 C C . ILE A 1 78 ? -17.422 2.705 3.033 1 98.62 78 ILE A C 1
ATOM 583 O O . ILE A 1 78 ? -17.781 2.809 4.207 1 98.62 78 ILE A O 1
ATOM 587 N N . ALA A 1 79 ? -16.438 3.352 2.527 1 98.62 79 ALA A N 1
ATOM 588 C CA . ALA A 1 79 ? -15.586 4.215 3.344 1 98.62 79 ALA A CA 1
ATOM 589 C C . ALA A 1 79 ? -16.391 5.332 3.992 1 98.62 79 ALA A C 1
ATOM 591 O O . ALA A 1 79 ? -16.219 5.621 5.18 1 98.62 79 ALA A O 1
ATOM 592 N N . LEU A 1 80 ? -17.234 5.953 3.211 1 96.44 80 LEU A N 1
ATOM 593 C CA . LEU A 1 80 ? -18.062 7.043 3.711 1 96.44 80 LEU A CA 1
ATOM 594 C C . LEU A 1 80 ? -19 6.559 4.809 1 96.44 80 LEU A C 1
ATOM 596 O O . LEU A 1 80 ? -19.141 7.207 5.844 1 96.44 80 LEU A O 1
ATOM 600 N N . LEU A 1 81 ? -19.594 5.434 4.582 1 96.62 81 LEU A N 1
ATOM 601 C CA . LEU A 1 81 ? -20.516 4.875 5.566 1 96.62 81 LEU A CA 1
ATOM 602 C C . LEU A 1 81 ? -19.781 4.52 6.855 1 96.62 81 LEU A C 1
ATOM 604 O O . LEU A 1 81 ? -20.234 4.859 7.949 1 96.62 81 LEU A O 1
ATOM 608 N N . VAL A 1 82 ? -18.672 3.904 6.758 1 97.19 82 VAL A N 1
ATOM 609 C CA . VAL A 1 82 ? -17.875 3.488 7.906 1 97.19 82 VAL A CA 1
ATOM 610 C C . VAL A 1 82 ? -17.359 4.715 8.656 1 97.19 82 VAL A C 1
ATOM 612 O O . VAL A 1 82 ? -17.438 4.77 9.891 1 97.19 82 VAL A O 1
ATOM 615 N N . ALA A 1 83 ? -16.875 5.703 7.93 1 96.06 83 ALA A N 1
ATOM 616 C CA . ALA A 1 83 ? -16.375 6.93 8.547 1 96.06 83 ALA A CA 1
ATOM 617 C C . ALA A 1 83 ? -17.484 7.66 9.297 1 96.06 83 ALA A C 1
ATOM 619 O O . ALA A 1 83 ? -17.266 8.164 10.406 1 96.06 83 ALA A O 1
ATOM 620 N N . LEU A 1 84 ? -18.641 7.719 8.734 1 92.31 84 LEU A N 1
ATOM 621 C CA . LEU A 1 84 ? -19.766 8.414 9.352 1 92.31 84 LEU A CA 1
ATOM 622 C C . LEU A 1 84 ? -20.172 7.746 10.656 1 92.31 84 LEU A C 1
ATOM 624 O O . LEU A 1 84 ? -20.453 8.422 11.648 1 92.31 84 LEU A O 1
ATOM 628 N N . VAL A 1 85 ? -20.172 6.441 10.625 1 92.44 85 VAL A N 1
ATOM 629 C CA . VAL A 1 85 ? -20.516 5.699 11.836 1 92.44 85 VAL A CA 1
ATOM 630 C C . VAL A 1 85 ? -19.5 6.016 12.938 1 92.44 85 VAL A C 1
ATOM 632 O O . VAL A 1 85 ? -19.875 6.117 14.109 1 92.44 85 VAL A O 1
ATOM 635 N N . ARG A 1 86 ? -18.312 6.27 12.562 1 91.62 86 ARG A N 1
ATOM 636 C CA . ARG A 1 86 ? -17.234 6.426 13.539 1 91.62 86 ARG A CA 1
ATOM 637 C C . ARG A 1 86 ? -17.156 7.863 14.039 1 91.62 86 ARG A C 1
ATOM 639 O O . ARG A 1 86 ? -16.594 8.125 15.109 1 91.62 86 ARG A O 1
ATOM 646 N N . VAL A 1 87 ? -17.656 8.812 13.297 1 89.12 87 VAL A N 1
ATOM 647 C CA . VAL A 1 87 ? -17.484 10.211 13.664 1 89.12 87 VAL A CA 1
ATOM 648 C C . VAL A 1 87 ? -18.734 10.703 14.414 1 89.12 87 VAL A C 1
ATOM 650 O O . VAL A 1 87 ? -18.641 11.609 15.242 1 89.12 87 VAL A O 1
ATOM 653 N N . VAL A 1 88 ? -19.859 10.109 14.125 1 82.06 88 VAL A N 1
ATOM 654 C CA . VAL A 1 88 ? -21.109 10.531 14.766 1 82.06 88 VAL A CA 1
ATOM 655 C C . VAL A 1 88 ? -21.125 10.07 16.219 1 82.06 88 VAL A C 1
ATOM 657 O O . VAL A 1 88 ? -20.766 8.93 16.516 1 82.06 88 VAL A O 1
ATOM 660 N N . PRO A 1 89 ? -21.453 10.984 17.094 1 79.69 89 PRO A N 1
ATOM 661 C CA . PRO A 1 89 ? -21.5 10.617 18.516 1 79.69 89 PRO A CA 1
ATOM 662 C C . PRO A 1 89 ? -22.438 9.438 18.781 1 79.69 89 PRO A C 1
ATOM 664 O O . PRO A 1 89 ? -23.5 9.344 18.172 1 79.69 89 PRO A O 1
ATOM 667 N N . ALA A 1 90 ? -21.922 8.531 19.641 1 73.81 90 ALA A N 1
ATOM 668 C CA . ALA A 1 90 ? -22.656 7.309 19.938 1 73.81 90 ALA A CA 1
ATOM 669 C C . ALA A 1 90 ? -23.891 7.605 20.797 1 73.81 90 ALA A C 1
ATOM 671 O O . ALA A 1 90 ? -23.781 8.211 21.859 1 73.81 90 ALA A O 1
ATOM 672 N N . THR A 1 91 ? -25.094 7.383 20.469 1 71.5 91 THR A N 1
ATOM 673 C CA . THR A 1 91 ? -26.281 7.715 21.25 1 71.5 91 THR A CA 1
ATOM 674 C C . THR A 1 91 ? -26.969 6.453 21.75 1 71.5 91 THR A C 1
ATOM 676 O O . THR A 1 91 ? -27.484 6.426 22.875 1 71.5 91 THR A O 1
ATOM 679 N N . GLY A 1 92 ? -26.984 5.418 21.078 1 83.44 92 GLY A N 1
ATOM 680 C CA . GLY A 1 92 ? -27.781 4.246 21.422 1 83.44 92 GLY A CA 1
ATOM 681 C C . GLY A 1 92 ? -27.016 2.943 21.266 1 83.44 92 GLY A C 1
ATOM 682 O O . GLY A 1 92 ? -25.875 2.939 20.812 1 83.44 92 GLY A O 1
ATOM 683 N N . ILE A 1 93 ? -27.672 1.938 21.906 1 86.69 93 ILE A N 1
ATOM 684 C CA . ILE A 1 93 ? -27.094 0.598 21.891 1 86.69 93 ILE A CA 1
ATOM 685 C C . ILE A 1 93 ? -26.859 0.142 20.453 1 86.69 93 ILE A C 1
ATOM 687 O O . ILE A 1 93 ? -25.859 -0.487 20.141 1 86.69 93 ILE A O 1
ATOM 691 N N . ALA A 1 94 ? -27.766 0.484 19.641 1 88.44 94 ALA A N 1
ATOM 692 C CA . ALA A 1 94 ? -27.656 0.106 18.234 1 88.44 94 ALA A CA 1
ATOM 693 C C . ALA A 1 94 ? -26.406 0.72 17.609 1 88.44 94 ALA A C 1
ATOM 695 O O . ALA A 1 94 ? -25.688 0.052 16.859 1 88.44 94 ALA A O 1
ATOM 696 N N . HIS A 1 95 ? -26.141 1.896 17.953 1 89.12 95 HIS A N 1
ATOM 697 C CA . HIS A 1 95 ? -24.969 2.58 17.422 1 89.12 95 HIS A CA 1
ATOM 698 C C . HIS A 1 95 ? -23.688 1.982 17.969 1 89.12 95 HIS A C 1
ATOM 700 O O . HIS A 1 95 ? -22.688 1.858 17.25 1 89.12 95 HIS A O 1
ATOM 706 N N . ARG A 1 96 ? -23.781 1.606 19.125 1 87.44 96 ARG A N 1
ATOM 707 C CA . ARG A 1 96 ? -22.609 1.011 19.75 1 87.44 96 ARG A CA 1
ATOM 708 C C . ARG A 1 96 ? -22.266 -0.327 19.109 1 87.44 96 ARG A C 1
ATOM 710 O O . ARG A 1 96 ? -21.094 -0.643 18.922 1 87.44 96 ARG A O 1
ATOM 717 N N . LEU A 1 97 ? -23.281 -1.02 18.859 1 89.69 97 LEU A N 1
ATOM 718 C CA . LEU A 1 97 ? -23.062 -2.293 18.172 1 89.69 97 LEU A CA 1
ATOM 719 C C . LEU A 1 97 ? -22.516 -2.074 16.766 1 89.69 97 LEU A C 1
ATOM 721 O O . LEU A 1 97 ? -21.625 -2.801 16.328 1 89.69 97 LEU A O 1
ATOM 725 N N . LEU A 1 98 ? -23.031 -1.111 16.109 1 91.69 98 LEU A N 1
ATOM 726 C CA . LEU A 1 98 ? -22.547 -0.777 14.781 1 91.69 98 LEU A CA 1
ATOM 727 C C . LEU A 1 98 ? -21.094 -0.334 14.812 1 91.69 98 LEU A C 1
ATOM 729 O O . LEU A 1 98 ? -20.312 -0.682 13.93 1 91.69 98 LEU A O 1
ATOM 733 N N . LEU A 1 99 ? -20.781 0.319 15.812 1 90.75 99 LEU A N 1
ATOM 734 C CA . LEU A 1 99 ? -19.406 0.776 16 1 90.75 99 LEU A CA 1
ATOM 735 C C . LEU A 1 99 ? -18.453 -0.406 16.203 1 90.75 99 LEU A C 1
ATOM 737 O O . LEU A 1 99 ? -17.359 -0.421 15.648 1 90.75 99 LEU A O 1
ATOM 741 N N . ALA A 1 100 ? -18.938 -1.318 16.891 1 89.06 100 ALA A N 1
ATOM 742 C CA . ALA A 1 100 ? -18.125 -2.508 17.141 1 89.06 100 ALA A CA 1
ATOM 743 C C . ALA A 1 100 ? -17.859 -3.266 15.836 1 89.06 100 ALA A C 1
ATOM 745 O O . ALA A 1 100 ? -16.734 -3.727 15.594 1 89.06 100 ALA A O 1
ATOM 746 N N . VAL A 1 101 ? -18.828 -3.352 15.039 1 93.25 101 VAL A N 1
ATOM 747 C CA . VAL A 1 101 ? -18.719 -4.055 13.758 1 93.25 101 VAL A CA 1
ATOM 748 C C . VAL A 1 101 ? -17.781 -3.307 12.828 1 93.25 101 VAL A C 1
ATOM 750 O O . VAL A 1 101 ? -16.922 -3.92 12.18 1 93.25 101 VAL A O 1
ATOM 753 N N . VAL A 1 102 ? -17.891 -2.043 12.82 1 94.56 102 VAL A N 1
ATOM 754 C CA . VAL A 1 102 ? -17.078 -1.207 11.953 1 94.56 102 VAL A CA 1
ATOM 755 C C . VAL A 1 102 ? -15.617 -1.271 12.406 1 94.56 102 VAL A C 1
ATOM 757 O O . VAL A 1 102 ? -14.711 -1.367 11.578 1 94.56 102 VAL A O 1
ATOM 760 N N . HIS A 1 103 ? -15.438 -1.282 13.664 1 91.88 103 HIS A N 1
ATOM 761 C CA . HIS A 1 103 ? -14.086 -1.379 14.188 1 91.88 103 HIS A CA 1
ATOM 762 C C . HIS A 1 103 ? -13.453 -2.727 13.852 1 91.88 103 HIS A C 1
ATOM 764 O O . HIS A 1 103 ? -12.281 -2.791 13.484 1 91.88 103 HIS A O 1
ATOM 770 N N . ALA A 1 104 ? -14.219 -3.729 13.953 1 91.56 104 ALA A N 1
ATOM 771 C CA . ALA A 1 104 ? -13.734 -5.066 13.617 1 91.56 104 ALA A CA 1
ATOM 772 C C . ALA A 1 104 ? -13.391 -5.176 12.141 1 91.56 104 ALA A C 1
ATOM 774 O O . ALA A 1 104 ? -12.359 -5.738 11.773 1 91.56 104 ALA A O 1
ATOM 775 N N . TYR A 1 105 ? -14.305 -4.613 11.352 1 95.31 105 TYR A N 1
ATOM 776 C CA . TYR A 1 105 ? -14.102 -4.605 9.906 1 95.31 105 TYR A CA 1
ATOM 777 C C . TYR A 1 105 ? -12.805 -3.889 9.539 1 95.31 105 TYR A C 1
ATOM 779 O O . TYR A 1 105 ? -11.953 -4.449 8.844 1 95.31 105 TYR A O 1
ATOM 787 N N . VAL A 1 106 ? -12.555 -2.748 10.039 1 96.38 106 VAL A N 1
ATOM 788 C CA . VAL A 1 106 ? -11.391 -1.933 9.719 1 96.38 106 VAL A CA 1
ATOM 789 C C . VAL A 1 106 ? -10.125 -2.6 10.258 1 96.38 106 VAL A C 1
ATOM 791 O O . VAL A 1 106 ? -9.117 -2.693 9.555 1 96.38 106 VAL A O 1
ATOM 794 N N . SER A 1 107 ? -10.234 -3.113 11.438 1 93.69 107 SER A N 1
ATOM 795 C CA . SER A 1 107 ? -9.086 -3.779 12.055 1 93.69 107 SER A CA 1
ATOM 796 C C . SER A 1 107 ? -8.672 -5.012 11.258 1 93.69 107 SER A C 1
ATOM 798 O O . SER A 1 107 ? -7.484 -5.215 10.992 1 93.69 107 SER A O 1
ATOM 800 N N . ALA A 1 108 ? -9.617 -5.777 10.867 1 95.06 108 ALA A N 1
ATOM 801 C CA . ALA A 1 108 ? -9.344 -7.008 10.133 1 95.06 108 ALA A CA 1
ATOM 802 C C . ALA A 1 108 ? -8.711 -6.715 8.773 1 95.06 108 ALA A C 1
ATOM 804 O O . ALA A 1 108 ? -7.719 -7.336 8.398 1 95.06 108 ALA A O 1
ATOM 805 N N . ILE A 1 109 ? -9.289 -5.766 8.117 1 97.88 109 ILE A N 1
ATOM 806 C CA . ILE A 1 109 ? -8.852 -5.465 6.754 1 97.88 109 ILE A CA 1
ATOM 807 C C . ILE A 1 109 ? -7.48 -4.801 6.789 1 97.88 109 ILE A C 1
ATOM 809 O O . ILE A 1 109 ? -6.586 -5.172 6.027 1 97.88 109 ILE A O 1
ATOM 813 N N . ARG A 1 110 ? -7.258 -3.895 7.668 1 96.44 110 ARG A N 1
ATOM 814 C CA . ARG A 1 110 ? -6.004 -3.152 7.723 1 96.44 110 ARG A CA 1
ATOM 815 C C . ARG A 1 110 ? -4.906 -3.979 8.391 1 96.44 110 ARG A C 1
ATOM 817 O O . ARG A 1 110 ? -3.729 -3.621 8.328 1 96.44 110 ARG A O 1
ATOM 824 N N . GLY A 1 111 ? -5.332 -5.133 9.023 1 96.44 111 GLY A N 1
ATOM 825 C CA . GLY A 1 111 ? -4.367 -5.973 9.703 1 96.44 111 GLY A CA 1
ATOM 826 C C . GLY A 1 111 ? -3.998 -7.219 8.922 1 96.44 111 GLY A C 1
ATOM 827 O O . GLY A 1 111 ? -3.262 -8.07 9.414 1 96.44 111 GLY A O 1
ATOM 828 N N . THR A 1 112 ? -4.496 -7.363 7.707 1 98 112 THR A N 1
ATOM 829 C CA . THR A 1 112 ? -4.234 -8.547 6.891 1 98 112 THR A CA 1
ATOM 830 C C . THR A 1 112 ? -3.795 -8.141 5.484 1 98 112 THR A C 1
ATOM 832 O O . THR A 1 112 ? -4.148 -7.066 5 1 98 112 THR A O 1
ATOM 835 N N . PRO A 1 113 ? -2.971 -8.977 4.82 1 98.44 113 PRO A N 1
ATOM 836 C CA . PRO A 1 113 ? -2.52 -8.656 3.465 1 98.44 113 PRO A CA 1
ATOM 837 C C . PRO A 1 113 ? -3.658 -8.656 2.447 1 98.44 113 PRO A C 1
ATOM 839 O O . PRO A 1 113 ? -4.543 -9.516 2.508 1 98.44 113 PRO A O 1
ATOM 842 N N . MET A 1 114 ? -3.592 -7.734 1.585 1 98 114 MET A N 1
ATOM 843 C CA . MET A 1 114 ? -4.586 -7.66 0.517 1 98 114 MET A CA 1
ATOM 844 C C . MET A 1 114 ? -4.629 -8.961 -0.276 1 98 114 MET A C 1
ATOM 846 O O . MET A 1 114 ? -5.707 -9.43 -0.658 1 98 114 MET A O 1
ATOM 850 N N . LEU A 1 115 ? -3.504 -9.555 -0.543 1 97.94 115 LEU A N 1
ATOM 851 C CA . LEU A 1 115 ? -3.432 -10.82 -1.272 1 97.94 115 LEU A CA 1
ATOM 852 C C . LEU A 1 115 ? -4.246 -11.898 -0.572 1 97.94 115 LEU A C 1
ATOM 854 O O . LEU A 1 115 ? -5.016 -12.617 -1.216 1 97.94 115 LEU A O 1
ATOM 858 N N . VAL A 1 116 ? -4.094 -11.953 0.727 1 98.06 116 VAL A N 1
ATOM 859 C CA . VAL A 1 116 ? -4.801 -12.961 1.515 1 98.06 116 VAL A CA 1
ATOM 860 C C . VAL A 1 116 ? -6.301 -12.672 1.483 1 98.06 116 VAL A C 1
ATOM 862 O O . VAL A 1 116 ? -7.113 -13.594 1.351 1 98.06 116 VAL A O 1
ATOM 865 N N . GLN A 1 117 ? -6.672 -11.438 1.563 1 98.06 117 GLN A N 1
ATOM 866 C CA . GLN A 1 117 ? -8.078 -11.039 1.503 1 98.06 117 GLN A CA 1
ATOM 867 C C . GLN A 1 117 ? -8.711 -11.469 0.185 1 98.06 117 GLN A C 1
ATOM 869 O O . GLN A 1 117 ? -9.828 -12 0.173 1 98.06 117 GLN A O 1
ATOM 874 N N . LEU A 1 118 ? -7.988 -11.273 -0.863 1 97.12 118 LEU A N 1
ATOM 875 C CA . LEU A 1 118 ? -8.484 -11.641 -2.184 1 97.12 118 LEU A CA 1
ATOM 876 C C . LEU A 1 118 ? -8.719 -13.141 -2.279 1 97.12 118 LEU A C 1
ATOM 878 O O . LEU A 1 118 ? -9.727 -13.586 -2.826 1 97.12 118 LEU A O 1
ATOM 882 N N . MET A 1 119 ? -7.82 -13.906 -1.758 1 96.12 119 MET A N 1
ATOM 883 C CA . MET A 1 119 ? -7.938 -15.359 -1.808 1 96.12 119 MET A CA 1
ATOM 884 C C . MET A 1 119 ? -9.109 -15.844 -0.957 1 96.12 119 MET A C 1
ATOM 886 O O . MET A 1 119 ? -9.812 -16.781 -1.335 1 96.12 119 MET A O 1
ATOM 890 N N . ILE A 1 120 ? -9.297 -15.188 0.17 1 96 120 ILE A N 1
ATOM 891 C CA . ILE A 1 120 ? -10.406 -15.555 1.049 1 96 120 ILE A CA 1
ATOM 892 C C . ILE A 1 120 ? -11.734 -15.297 0.339 1 96 120 ILE A C 1
ATOM 894 O O . ILE A 1 120 ? -12.633 -16.141 0.374 1 96 120 ILE A O 1
ATOM 898 N N . VAL A 1 121 ? -11.867 -14.188 -0.318 1 95.5 121 VAL A N 1
ATOM 899 C CA . VAL A 1 121 ? -13.094 -13.875 -1.033 1 95.5 121 VAL A CA 1
ATOM 900 C C . VAL A 1 121 ? -13.273 -14.844 -2.201 1 95.5 121 VAL A C 1
ATOM 902 O O . VAL A 1 121 ? -14.383 -15.328 -2.447 1 95.5 121 VAL A O 1
ATOM 905 N N . PHE A 1 122 ? -12.25 -15.172 -2.871 1 93.5 122 PHE A N 1
ATOM 906 C CA . PHE A 1 122 ? -12.281 -16.031 -4.047 1 93.5 122 PHE A CA 1
ATOM 907 C C . PHE A 1 122 ? -12.719 -17.438 -3.668 1 93.5 122 PHE A C 1
ATOM 909 O O . PHE A 1 122 ? -13.547 -18.047 -4.355 1 93.5 122 PHE A O 1
ATOM 916 N N . TYR A 1 123 ? -12.258 -17.922 -2.564 1 91.88 123 TYR A N 1
ATOM 917 C CA . TYR A 1 123 ? -12.594 -19.281 -2.162 1 91.88 123 TYR A CA 1
ATOM 918 C C . TYR A 1 123 ? -13.766 -19.297 -1.191 1 91.88 123 TYR A C 1
ATOM 920 O O . TYR A 1 123 ? -14.406 -20.328 -0.996 1 91.88 123 TYR A O 1
ATOM 928 N N . GLY A 1 124 ? -14.016 -18.219 -0.516 1 88.06 124 GLY A N 1
ATOM 929 C CA . GLY A 1 124 ? -15.023 -18.141 0.527 1 88.06 124 GLY A CA 1
ATOM 930 C C . GLY A 1 124 ? -16.438 -18.031 -0.018 1 88.06 124 GLY A C 1
ATOM 931 O O . GLY A 1 124 ? -17.359 -18.641 0.517 1 88.06 124 GLY A O 1
ATOM 932 N N . LEU A 1 125 ? -16.547 -17.297 -1.085 1 82.31 125 LEU A N 1
ATOM 933 C CA . LEU A 1 125 ? -17.891 -17.062 -1.608 1 82.31 125 LEU A CA 1
ATOM 934 C C . LEU A 1 125 ? -18.531 -18.375 -2.062 1 82.31 125 LEU A C 1
ATOM 936 O O . LEU A 1 125 ? -19.656 -18.688 -1.692 1 82.31 125 LEU A O 1
ATOM 940 N N . PRO A 1 126 ? -17.797 -19.203 -2.736 1 80.94 126 PRO A N 1
ATOM 941 C CA . PRO A 1 126 ? -18.375 -20.484 -3.115 1 80.94 126 PRO A CA 1
ATOM 942 C C . PRO A 1 126 ? -18.672 -21.375 -1.91 1 80.94 126 PRO A C 1
ATOM 944 O O . PRO A 1 126 ? -19.609 -22.172 -1.944 1 80.94 126 PRO A O 1
ATOM 947 N N . ALA A 1 127 ? -17.938 -21.203 -0.881 1 77.75 127 ALA A N 1
ATOM 948 C CA . ALA A 1 127 ? -18.125 -22.016 0.325 1 77.75 127 ALA A CA 1
ATOM 949 C C . ALA A 1 127 ? -19.453 -21.688 1.003 1 77.75 127 ALA A C 1
ATOM 951 O O . ALA A 1 127 ? -20.016 -22.531 1.703 1 77.75 127 ALA A O 1
ATOM 952 N N . VAL A 1 128 ? -19.953 -20.484 0.726 1 78.69 128 VAL A N 1
ATOM 953 C CA . VAL A 1 128 ? -21.25 -20.141 1.311 1 78.69 128 VAL A CA 1
ATOM 954 C C . VAL A 1 128 ? -22.328 -20.219 0.245 1 78.69 128 VAL A C 1
ATOM 956 O O . VAL A 1 128 ? -23.422 -19.656 0.422 1 78.69 128 VAL A O 1
ATOM 959 N N . GLY A 1 129 ? -22.016 -20.766 -0.92 1 80.06 129 GLY A N 1
ATOM 960 C CA . GLY A 1 129 ? -23.016 -21.047 -1.944 1 80.06 129 GLY A CA 1
ATOM 961 C C . GLY A 1 129 ? -23.109 -19.969 -3 1 80.06 129 GLY A C 1
ATOM 962 O O . GLY A 1 129 ? -23.984 -20.016 -3.867 1 80.06 129 GLY A O 1
ATOM 963 N N . ILE A 1 130 ? -22.25 -19 -2.959 1 84.38 130 ILE A N 1
ATOM 964 C CA . ILE A 1 130 ? -22.281 -17.906 -3.926 1 84.38 130 ILE A CA 1
ATOM 965 C C . ILE A 1 130 ? -21.156 -18.094 -4.945 1 84.38 130 ILE A C 1
ATOM 967 O O . ILE A 1 130 ? -19.969 -18.031 -4.598 1 84.38 130 ILE A O 1
ATOM 971 N N . THR A 1 131 ? -21.547 -18.438 -6.098 1 86.12 131 THR A N 1
ATOM 972 C CA . THR A 1 131 ? -20.547 -18.594 -7.145 1 86.12 131 THR A CA 1
ATOM 973 C C . THR A 1 131 ? -20.594 -17.406 -8.109 1 86.12 131 THR A C 1
ATOM 975 O O . THR A 1 131 ? -21.609 -17.172 -8.758 1 86.12 131 THR A O 1
ATOM 978 N N . LEU A 1 132 ? -19.578 -16.594 -8.047 1 86.19 132 LEU A N 1
ATOM 979 C CA . LEU A 1 132 ? -19.438 -15.445 -8.93 1 86.19 132 LEU A CA 1
ATOM 980 C C . LEU A 1 132 ? -18.234 -15.625 -9.859 1 86.19 132 LEU A C 1
ATOM 982 O O . LEU A 1 132 ? -17.328 -16.391 -9.555 1 86.19 132 LEU A O 1
ATOM 986 N N . ASP A 1 133 ? -18.359 -14.945 -10.969 1 90.94 133 ASP A N 1
ATOM 987 C CA . ASP A 1 133 ? -17.203 -14.875 -11.836 1 90.94 133 ASP A CA 1
ATOM 988 C C . ASP A 1 133 ? -16.016 -14.203 -11.133 1 90.94 133 ASP A C 1
ATOM 990 O O . ASP A 1 133 ? -16.219 -13.484 -10.148 1 90.94 133 ASP A O 1
ATOM 994 N N . PRO A 1 134 ? -14.828 -14.5 -11.594 1 91.5 134 PRO A N 1
ATOM 995 C CA . PRO A 1 134 ? -13.625 -13.977 -10.938 1 91.5 134 PRO A CA 1
ATOM 996 C C . PRO A 1 134 ? -13.617 -12.453 -10.828 1 91.5 134 PRO A C 1
ATOM 998 O O . PRO A 1 134 ? -13.219 -11.906 -9.797 1 91.5 134 PRO A O 1
ATOM 1001 N N . LEU A 1 135 ? -14.133 -11.781 -11.836 1 93.69 135 LEU A N 1
ATOM 1002 C CA . LEU A 1 135 ? -14.047 -10.328 -11.852 1 93.69 135 LEU A CA 1
ATOM 1003 C C . LEU A 1 135 ? -14.898 -9.719 -10.742 1 93.69 135 LEU A C 1
ATOM 1005 O O . LEU A 1 135 ? -14.398 -8.953 -9.914 1 93.69 135 LEU A O 1
ATOM 1009 N N . PRO A 1 136 ? -16.188 -10.031 -10.641 1 94.25 136 PRO A N 1
ATOM 1010 C CA . PRO A 1 136 ? -16.969 -9.508 -9.516 1 94.25 136 PRO A CA 1
ATOM 1011 C C . PRO A 1 136 ? -16.406 -9.93 -8.156 1 94.25 136 PRO A C 1
ATOM 1013 O O . PRO A 1 136 ? -16.5 -9.18 -7.184 1 94.25 136 PRO A O 1
ATOM 1016 N N . THR A 1 137 ? -15.875 -11.117 -8.094 1 95.06 137 THR A N 1
ATOM 1017 C CA . THR A 1 137 ? -15.266 -11.586 -6.855 1 95.06 137 THR A CA 1
ATOM 1018 C C . THR A 1 137 ? -14.094 -10.695 -6.457 1 95.06 137 THR A C 1
ATOM 1020 O O . THR A 1 137 ? -13.977 -10.297 -5.297 1 95.06 137 THR A O 1
ATOM 1023 N N . ALA A 1 138 ? -13.258 -10.391 -7.426 1 97.06 138 ALA A N 1
ATOM 1024 C CA . ALA A 1 138 ? -12.125 -9.508 -7.168 1 97.06 138 ALA A CA 1
ATOM 1025 C C . ALA A 1 138 ? -12.594 -8.102 -6.785 1 97.06 138 ALA A C 1
ATOM 1027 O O . ALA A 1 138 ? -12 -7.457 -5.922 1 97.06 138 ALA A O 1
ATOM 1028 N N . ILE A 1 139 ? -13.664 -7.621 -7.434 1 97.88 139 ILE A N 1
ATOM 1029 C CA . ILE A 1 139 ? -14.227 -6.309 -7.125 1 97.88 139 ILE A CA 1
ATOM 1030 C C . ILE A 1 139 ? -14.641 -6.258 -5.656 1 97.88 139 ILE A C 1
ATOM 1032 O O . ILE A 1 139 ? -14.352 -5.281 -4.957 1 97.88 139 ILE A O 1
ATOM 1036 N N . ILE A 1 140 ? -15.234 -7.258 -5.191 1 97.5 140 ILE A N 1
ATOM 1037 C CA . ILE A 1 140 ? -15.672 -7.32 -3.801 1 97.5 140 ILE A CA 1
ATOM 1038 C C . ILE A 1 140 ? -14.461 -7.242 -2.873 1 97.5 140 ILE A C 1
ATOM 1040 O O . ILE A 1 140 ? -14.438 -6.441 -1.938 1 97.5 140 ILE A O 1
ATOM 1044 N N . GLY A 1 141 ? -13.445 -8.07 -3.154 1 97.75 141 GLY A N 1
ATOM 1045 C CA . GLY A 1 141 ? -12.242 -8.062 -2.334 1 97.75 141 GLY A CA 1
ATOM 1046 C C . GLY A 1 141 ? -11.562 -6.711 -2.281 1 97.75 141 GLY A C 1
ATOM 1047 O O . GLY A 1 141 ? -11.289 -6.191 -1.197 1 97.75 141 GLY A O 1
ATOM 1048 N N . PHE A 1 142 ? -11.352 -6.094 -3.424 1 98.62 142 PHE A N 1
ATOM 1049 C CA . PHE A 1 142 ? -10.672 -4.809 -3.502 1 98.62 142 PHE A CA 1
ATOM 1050 C C . PHE A 1 142 ? -11.523 -3.705 -2.885 1 98.62 142 PHE A C 1
ATOM 1052 O O . PHE A 1 142 ? -11 -2.789 -2.246 1 98.62 142 PHE A O 1
ATOM 1059 N N . SER A 1 143 ? -12.844 -3.779 -3.072 1 98.81 143 SER A N 1
ATOM 1060 C CA . SER A 1 143 ? -13.734 -2.762 -2.531 1 98.81 143 SER A CA 1
ATOM 1061 C C . SER A 1 143 ? -13.711 -2.756 -1.007 1 98.81 143 SER A C 1
ATOM 1063 O O . SER A 1 143 ? -13.695 -1.691 -0.385 1 98.81 143 SER A O 1
ATOM 1065 N N . LEU A 1 144 ? -13.742 -3.904 -0.437 1 98.62 144 LEU A N 1
ATOM 1066 C CA . LEU A 1 144 ? -13.688 -4.012 1.017 1 98.62 144 LEU A CA 1
ATOM 1067 C C . LEU A 1 144 ? -12.375 -3.445 1.553 1 98.62 144 LEU A C 1
ATOM 1069 O O . LEU A 1 144 ? -12.359 -2.777 2.588 1 98.62 144 LEU A O 1
ATOM 1073 N N . ASN A 1 145 ? -11.32 -3.736 0.863 1 98.75 145 ASN A N 1
ATOM 1074 C CA . ASN A 1 145 ? -10.016 -3.203 1.249 1 98.75 145 ASN A CA 1
ATOM 1075 C C . ASN A 1 145 ? -9.992 -1.681 1.162 1 98.75 145 ASN A C 1
ATOM 1077 O O . ASN A 1 145 ? -9.648 -1.005 2.135 1 98.75 145 ASN A O 1
ATOM 1081 N N . VAL A 1 146 ? -10.398 -1.165 0.027 1 98.75 146 VAL A N 1
ATOM 1082 C CA . VAL A 1 146 ? -10.445 0.279 -0.178 1 98.75 146 VAL A CA 1
ATOM 1083 C C . VAL A 1 146 ? -11.344 0.92 0.878 1 98.75 146 VAL A C 1
ATOM 1085 O O . VAL A 1 146 ? -11.016 1.979 1.419 1 98.75 146 VAL A O 1
ATOM 1088 N N . GLY A 1 147 ? -12.445 0.301 1.121 1 98.81 147 GLY A N 1
ATOM 1089 C CA . GLY A 1 147 ? -13.391 0.833 2.094 1 98.81 147 GLY A CA 1
ATOM 1090 C C . GLY A 1 147 ? -12.773 1.057 3.461 1 98.81 147 GLY A C 1
ATOM 1091 O O . GLY A 1 147 ? -12.953 2.115 4.062 1 98.81 147 GLY A O 1
ATOM 1092 N N . ALA A 1 148 ? -12.07 0.111 3.926 1 98.38 148 ALA A N 1
ATOM 1093 C CA . ALA A 1 148 ? -11.453 0.201 5.25 1 98.38 148 ALA A CA 1
ATOM 1094 C C . ALA A 1 148 ? -10.367 1.267 5.273 1 98.38 148 ALA A C 1
ATOM 1096 O O . ALA A 1 148 ? -10.352 2.127 6.156 1 98.38 148 ALA A O 1
ATOM 1097 N N . TYR A 1 149 ? -9.523 1.25 4.34 1 97.44 149 TYR A N 1
ATOM 1098 C CA . TYR A 1 149 ? -8.414 2.193 4.316 1 97.44 149 TYR A CA 1
ATOM 1099 C C . TYR A 1 149 ? -8.906 3.613 4.066 1 97.44 149 TYR A C 1
ATOM 1101 O O . TYR A 1 149 ? -8.477 4.555 4.738 1 97.44 149 TYR A O 1
ATOM 1109 N N . ALA A 1 150 ? -9.82 3.75 3.123 1 98.44 150 ALA A N 1
ATOM 1110 C CA . ALA A 1 150 ? -10.336 5.074 2.779 1 98.44 150 ALA A CA 1
ATOM 1111 C C . ALA A 1 150 ? -11.195 5.637 3.91 1 98.44 150 ALA A C 1
ATOM 1113 O O . ALA A 1 150 ? -11.305 6.855 4.066 1 98.44 150 ALA A O 1
ATOM 1114 N N . SER A 1 151 ? -11.805 4.789 4.668 1 97.81 151 SER A N 1
ATOM 1115 C CA . SER A 1 151 ? -12.609 5.281 5.781 1 97.81 151 SER A CA 1
ATOM 1116 C C . SER A 1 151 ? -11.742 6.023 6.797 1 97.81 151 SER A C 1
ATOM 1118 O O . SER A 1 151 ? -12.195 7.008 7.395 1 97.81 151 SER A O 1
ATOM 1120 N N . GLU A 1 152 ? -10.547 5.562 7 1 95.44 152 GLU A N 1
ATOM 1121 C CA . GLU A 1 152 ? -9.617 6.258 7.883 1 95.44 152 GLU A CA 1
ATOM 1122 C C . GLU A 1 152 ? -9.227 7.621 7.309 1 95.44 152 GLU A C 1
ATOM 1124 O O . GLU A 1 152 ? -9.094 8.594 8.055 1 95.44 152 GLU A O 1
ATOM 1129 N N . THR A 1 153 ? -9.047 7.645 6.023 1 96.94 153 THR A N 1
ATOM 1130 C CA . THR A 1 153 ? -8.711 8.891 5.344 1 96.94 153 THR A CA 1
ATOM 1131 C C . THR A 1 153 ? -9.852 9.898 5.477 1 96.94 153 THR A C 1
ATOM 1133 O O . THR A 1 153 ? -9.617 11.07 5.801 1 96.94 153 THR A O 1
ATOM 1136 N N . VAL A 1 154 ? -11.023 9.438 5.258 1 96.75 154 VAL A N 1
ATOM 1137 C CA . VAL A 1 154 ? -12.195 10.305 5.34 1 96.75 154 VAL A CA 1
ATOM 1138 C C . VAL A 1 154 ? -12.398 10.766 6.781 1 96.75 154 VAL A C 1
ATOM 1140 O O . VAL A 1 154 ? -12.648 11.945 7.031 1 96.75 154 VAL A O 1
ATOM 1143 N N . ARG A 1 155 ? -12.297 9.859 7.676 1 95.62 155 ARG A N 1
ATOM 1144 C CA . ARG A 1 155 ? -12.422 10.211 9.086 1 95.62 155 ARG A CA 1
ATOM 1145 C C . ARG A 1 155 ? -11.398 11.266 9.484 1 95.62 155 ARG A C 1
ATOM 1147 O O . ARG A 1 155 ? -11.734 12.258 10.141 1 95.62 155 ARG A O 1
ATOM 1154 N N . ALA A 1 156 ? -10.156 11.039 9.07 1 93.88 156 ALA A N 1
ATOM 1155 C CA . ALA A 1 156 ? -9.094 11.992 9.383 1 93.88 156 ALA A CA 1
ATOM 1156 C C . ALA A 1 156 ? -9.391 13.359 8.766 1 93.88 156 ALA A C 1
ATOM 1158 O O . ALA A 1 156 ? -9.133 14.398 9.383 1 93.88 156 ALA A O 1
ATOM 1159 N N . ALA A 1 157 ? -9.898 13.352 7.582 1 95.56 157 ALA A N 1
ATOM 1160 C CA . ALA A 1 157 ? -10.25 14.594 6.906 1 95.56 157 ALA A CA 1
ATOM 1161 C C . ALA A 1 157 ? -11.352 15.336 7.66 1 95.56 157 ALA A C 1
ATOM 1163 O O . ALA A 1 157 ? -11.289 16.547 7.824 1 95.56 157 ALA A O 1
ATOM 1164 N N . ILE A 1 158 ? -12.297 14.648 8.102 1 94.75 158 ILE A N 1
ATOM 1165 C CA . ILE A 1 158 ? -13.391 15.242 8.859 1 94.75 158 ILE A CA 1
ATOM 1166 C C . ILE A 1 158 ? -12.859 15.844 10.156 1 94.75 158 ILE A C 1
ATOM 1168 O O . ILE A 1 158 ? -13.211 16.984 10.508 1 94.75 158 ILE A O 1
ATOM 1172 N N . LEU A 1 159 ? -11.984 15.18 10.805 1 93.19 159 LEU A N 1
ATOM 1173 C CA . LEU A 1 159 ? -11.445 15.617 12.094 1 93.19 159 LEU A CA 1
ATOM 1174 C C . LEU A 1 159 ? -10.469 16.766 11.906 1 93.19 159 LEU A C 1
ATOM 1176 O O . LEU A 1 159 ? -10.148 17.484 12.867 1 93.19 159 LEU A O 1
ATOM 1180 N N . SER A 1 160 ? -9.992 16.875 10.734 1 92.75 160 SER A N 1
ATOM 1181 C CA . SER A 1 160 ? -9.016 17.922 10.484 1 92.75 160 SER A CA 1
ATOM 1182 C C . SER A 1 160 ? -9.688 19.281 10.336 1 92.75 160 SER A C 1
ATOM 1184 O O . SER A 1 160 ? -9.023 20.312 10.383 1 92.75 160 SER A O 1
ATOM 1186 N N . VAL A 1 161 ? -10.992 19.328 10.172 1 94.31 161 VAL A N 1
ATOM 1187 C CA . VAL A 1 161 ? -11.719 20.578 10.055 1 94.31 161 VAL A CA 1
ATOM 1188 C C . VAL A 1 161 ? -11.68 21.328 11.391 1 94.31 161 VAL A C 1
ATOM 1190 O O . VAL A 1 161 ? -12.016 20.75 12.43 1 94.31 161 VAL A O 1
ATOM 1193 N N . PRO A 1 162 ? -11.32 22.562 11.375 1 95.06 162 PRO A N 1
ATOM 1194 C CA . PRO A 1 162 ? -11.172 23.312 12.617 1 95.06 162 PRO A CA 1
ATOM 1195 C C . PRO A 1 162 ? -12.469 23.375 13.422 1 95.06 162 PRO A C 1
ATOM 1197 O O . PRO A 1 162 ? -13.547 23.5 12.852 1 95.06 162 PRO A O 1
ATOM 1200 N N . ARG A 1 163 ? -12.297 23.453 14.641 1 93.94 163 ARG A N 1
ATOM 1201 C CA . ARG A 1 163 ? -13.43 23.484 15.562 1 93.94 163 ARG A CA 1
ATOM 1202 C C . ARG A 1 163 ? -14.266 24.75 15.359 1 93.94 163 ARG A C 1
ATOM 1204 O O . ARG A 1 163 ? -15.477 24.734 15.586 1 93.94 163 ARG A O 1
ATOM 1211 N N . GLY A 1 164 ? -13.57 25.703 14.984 1 95 164 GLY A N 1
ATOM 1212 C CA . GLY A 1 164 ? -14.266 26.953 14.727 1 95 164 GLY A CA 1
ATOM 1213 C C . GLY A 1 164 ? -15.398 26.812 13.727 1 95 164 GLY A C 1
ATOM 1214 O O . GLY A 1 164 ? -16.406 27.516 13.828 1 95 164 GLY A O 1
ATOM 1215 N N . GLN A 1 165 ? -15.242 25.922 12.758 1 95 165 GLN A N 1
ATOM 1216 C CA . GLN A 1 165 ? -16.281 25.672 11.758 1 95 165 GLN A CA 1
ATOM 1217 C C . GLN A 1 165 ? -17.516 25.062 12.398 1 95 165 GLN A C 1
ATOM 1219 O O . GLN A 1 165 ? -18.641 25.375 12 1 95 165 GLN A O 1
ATOM 1224 N N . TRP A 1 166 ? -17.312 24.203 13.344 1 94.31 166 TRP A N 1
ATOM 1225 C CA . TRP A 1 166 ? -18.422 23.625 14.094 1 94.31 166 TRP A CA 1
ATOM 1226 C C . TRP A 1 166 ? -19.141 24.703 14.906 1 94.31 166 TRP A C 1
ATOM 1228 O O . TRP A 1 166 ? -20.375 24.797 14.883 1 94.31 166 TRP A O 1
ATOM 1238 N N . GLU A 1 167 ? -18.328 25.5 15.57 1 96.38 167 GLU A N 1
ATOM 1239 C CA . GLU A 1 167 ? -18.859 26.562 16.422 1 96.38 167 GLU A CA 1
ATOM 1240 C C . GLU A 1 167 ? -19.641 27.594 15.594 1 96.38 167 GLU A C 1
ATOM 1242 O O . GLU A 1 167 ? -20.672 28.094 16.031 1 96.38 167 GLU A O 1
ATOM 1247 N N . ALA A 1 168 ? -19.094 27.891 14.469 1 96.19 168 ALA A N 1
ATOM 1248 C CA . ALA A 1 168 ? -19.766 28.844 13.578 1 96.19 168 ALA A CA 1
ATOM 1249 C C . ALA A 1 168 ? -21.156 28.344 13.211 1 96.19 168 ALA A C 1
ATOM 1251 O O . ALA A 1 168 ? -22.109 29.125 13.18 1 96.19 168 ALA A O 1
ATOM 1252 N N . GLY A 1 169 ? -21.312 27.109 12.938 1 95.25 169 GLY A N 1
ATOM 1253 C CA . GLY A 1 169 ? -22.609 26.531 12.625 1 95.25 169 GLY A CA 1
ATOM 1254 C C . GLY A 1 169 ? -23.578 26.594 13.789 1 95.25 169 GLY A C 1
ATOM 1255 O O . GLY A 1 169 ? -24.734 27 13.625 1 95.25 169 GLY A O 1
ATOM 1256 N N . PHE A 1 170 ? -23.062 26.328 14.953 1 95.25 170 PHE A N 1
ATOM 1257 C CA . PHE A 1 170 ? -23.891 26.344 16.156 1 95.25 170 PHE A CA 1
ATOM 1258 C C . PHE A 1 170 ? -24.328 27.766 16.5 1 95.25 170 PHE A C 1
ATOM 1260 O O . PHE A 1 170 ? -25.438 27.984 16.969 1 95.25 170 PHE A O 1
ATOM 1267 N N . THR A 1 171 ? -23.484 28.688 16.328 1 96.94 171 THR A N 1
ATOM 1268 C CA . THR A 1 171 ? -23.75 30.078 16.641 1 96.94 171 THR A CA 1
ATOM 1269 C C . THR A 1 171 ? -24.922 30.609 15.82 1 96.94 171 THR A C 1
ATOM 1271 O O . THR A 1 171 ? -25.688 31.453 16.297 1 96.94 171 THR A O 1
ATOM 1274 N N . ILE A 1 172 ? -25.062 30.125 14.625 1 96.62 172 ILE A N 1
ATOM 1275 C CA . ILE A 1 172 ? -26.141 30.625 13.773 1 96.62 172 ILE A CA 1
ATOM 1276 C C . ILE A 1 172 ? -27.359 29.703 13.898 1 96.62 172 ILE A C 1
ATOM 1278 O O . ILE A 1 172 ? -28.281 29.766 13.078 1 96.62 172 ILE A O 1
ATOM 1282 N N . GLY A 1 173 ? -27.312 28.781 14.844 1 95.94 173 GLY A N 1
ATOM 1283 C CA . GLY A 1 173 ? -28.5 28.031 15.227 1 95.94 173 GLY A CA 1
ATOM 1284 C C . GLY A 1 173 ? -28.609 26.688 14.516 1 95.94 173 GLY A C 1
ATOM 1285 O O . GLY A 1 173 ? -29.641 26.031 14.602 1 95.94 173 GLY A O 1
ATOM 1286 N N . MET A 1 174 ? -27.625 26.219 13.836 1 95.62 174 MET A N 1
ATOM 1287 C CA . MET A 1 174 ? -27.688 24.938 13.148 1 95.62 174 MET A CA 1
ATOM 1288 C C . MET A 1 174 ? -27.547 23.781 14.148 1 95.62 174 MET A C 1
ATOM 1290 O O . MET A 1 174 ? -26.828 23.906 15.148 1 95.62 174 MET A O 1
ATOM 1294 N N . THR A 1 175 ? -28.25 22.719 13.789 1 94.31 175 THR A N 1
ATOM 1295 C CA . THR A 1 175 ? -28.078 21.484 14.555 1 94.31 175 THR A CA 1
ATOM 1296 C C . THR A 1 175 ? -26.766 20.797 14.172 1 94.31 175 THR A C 1
ATOM 1298 O O . THR A 1 175 ? -26.094 21.219 13.227 1 94.31 175 THR A O 1
ATOM 1301 N N . TYR A 1 176 ? -26.438 19.781 14.906 1 90.38 176 TYR A N 1
ATOM 1302 C CA . TYR A 1 176 ? -25.219 19.031 14.648 1 90.38 176 TYR A CA 1
ATOM 1303 C C . TYR A 1 176 ? -25.219 18.469 13.227 1 90.38 176 TYR A C 1
ATOM 1305 O O . TYR A 1 176 ? -24.234 18.625 12.492 1 90.38 176 TYR A O 1
ATOM 1313 N N . LEU A 1 177 ? -26.281 17.891 12.867 1 90.19 177 LEU A N 1
ATOM 1314 C CA . LEU A 1 177 ? -26.391 17.25 11.562 1 90.19 177 LEU A CA 1
ATOM 1315 C C . LEU A 1 177 ? -26.391 18.297 10.445 1 90.19 177 LEU A C 1
ATOM 1317 O O . LEU A 1 177 ? -25.828 18.047 9.375 1 90.19 177 LEU A O 1
ATOM 1321 N N . GLN A 1 178 ? -27 19.391 10.695 1 93.94 178 GLN A N 1
ATOM 1322 C CA . GLN A 1 178 ? -27 20.469 9.719 1 93.94 178 GLN A CA 1
ATOM 1323 C C . GLN A 1 178 ? -25.594 21.016 9.508 1 93.94 178 GLN A C 1
ATOM 1325 O O . GLN A 1 178 ? -25.156 21.188 8.367 1 93.94 178 GLN A O 1
ATOM 1330 N N . THR A 1 179 ? -24.938 21.219 10.68 1 95.56 179 THR A N 1
ATOM 1331 C CA . THR A 1 179 ? -23.578 21.734 10.617 1 95.56 179 THR A CA 1
ATOM 1332 C C . THR A 1 179 ? -22.656 20.75 9.906 1 95.56 179 THR A C 1
ATOM 1334 O O . THR A 1 179 ? -21.859 21.141 9.062 1 95.56 179 THR A O 1
ATOM 1337 N N . PHE A 1 180 ? -22.859 19.531 10.211 1 93.75 180 PHE A N 1
ATOM 1338 C CA . PHE A 1 180 ? -22.031 18.484 9.625 1 93.75 180 PHE A CA 1
ATOM 1339 C C . PHE A 1 180 ? -22.234 18.422 8.117 1 93.75 180 PHE A C 1
ATOM 1341 O O . PHE A 1 180 ? -21.266 18.438 7.355 1 93.75 180 PHE A O 1
ATOM 1348 N N . ARG A 1 181 ? -23.422 18.359 7.625 1 93.25 181 ARG A N 1
ATOM 1349 C CA . ARG A 1 181 ? -23.75 18.125 6.219 1 93.25 181 ARG A CA 1
ATOM 1350 C C . ARG A 1 181 ? -23.438 19.359 5.375 1 93.25 181 ARG A C 1
ATOM 1352 O O . ARG A 1 181 ? -22.984 19.25 4.238 1 93.25 181 ARG A O 1
ATOM 1359 N N . ARG A 1 182 ? -23.578 20.516 5.953 1 95.38 182 ARG A N 1
ATOM 1360 C CA . ARG A 1 182 ? -23.531 21.719 5.141 1 95.38 182 ARG A CA 1
ATOM 1361 C C . ARG A 1 182 ? -22.156 22.391 5.242 1 95.38 182 ARG A C 1
ATOM 1363 O O . ARG A 1 182 ? -21.75 23.109 4.328 1 95.38 182 ARG A O 1
ATOM 1370 N N . ILE A 1 183 ? -21.469 22.188 6.352 1 96.06 183 ILE A N 1
ATOM 1371 C CA . ILE A 1 183 ? -20.234 22.938 6.57 1 96.06 183 ILE A CA 1
ATOM 1372 C C . ILE A 1 183 ? -19.062 21.984 6.629 1 96.06 183 ILE A C 1
ATOM 1374 O O . ILE A 1 183 ? -18.125 22.078 5.828 1 96.06 183 ILE A O 1
ATOM 1378 N N . ILE A 1 184 ? -19.141 21 7.477 1 95.94 184 ILE A N 1
ATOM 1379 C CA . ILE A 1 184 ? -18 20.156 7.793 1 95.94 184 ILE A CA 1
ATOM 1380 C C . ILE A 1 184 ? -17.75 19.172 6.648 1 95.94 184 ILE A C 1
ATOM 1382 O O . ILE A 1 184 ? -16.625 19.078 6.137 1 95.94 184 ILE A O 1
ATOM 1386 N N . LEU A 1 185 ? -18.75 18.531 6.176 1 94.19 185 LEU A N 1
ATOM 1387 C CA . LEU A 1 185 ? -18.609 17.438 5.219 1 94.19 185 LEU A CA 1
ATOM 1388 C C . LEU A 1 185 ? -18.047 17.938 3.896 1 94.19 185 LEU A C 1
ATOM 1390 O O . LEU A 1 185 ? -17.109 17.344 3.357 1 94.19 185 LEU A O 1
ATOM 1394 N N . PRO A 1 186 ? -18.578 19.031 3.41 1 93.75 186 PRO A N 1
ATOM 1395 C CA . PRO A 1 186 ? -18.016 19.531 2.152 1 93.75 186 PRO A CA 1
ATOM 1396 C C . PRO A 1 186 ? -16.531 19.875 2.27 1 93.75 186 PRO A C 1
ATOM 1398 O O . PRO A 1 186 ? -15.758 19.625 1.346 1 93.75 186 PRO A O 1
ATOM 1401 N N . GLN A 1 187 ? -16.141 20.422 3.379 1 94.81 187 GLN A N 1
ATOM 1402 C CA . GLN A 1 187 ? -14.75 20.766 3.605 1 94.81 187 GLN A CA 1
ATOM 1403 C C . GLN A 1 187 ? -13.883 19.516 3.74 1 94.81 187 GLN A C 1
ATOM 1405 O O . GLN A 1 187 ? -12.805 19.438 3.158 1 94.81 187 GLN A O 1
ATOM 1410 N N . ALA A 1 188 ? -14.406 18.578 4.414 1 95.44 188 ALA A N 1
ATOM 1411 C CA . ALA A 1 188 ? -13.688 17.328 4.637 1 95.44 188 ALA A CA 1
ATOM 1412 C C . ALA A 1 188 ? -13.5 16.562 3.328 1 95.44 188 ALA A C 1
ATOM 1414 O O . ALA A 1 188 ? -12.453 15.945 3.105 1 95.44 188 ALA A O 1
ATOM 1415 N N . LEU A 1 189 ? -14.5 16.562 2.508 1 92.75 189 LEU A N 1
ATOM 1416 C CA . LEU A 1 189 ? -14.43 15.852 1.233 1 92.75 189 LEU A CA 1
ATOM 1417 C C . LEU A 1 189 ? -13.352 16.453 0.336 1 92.75 189 LEU A C 1
ATOM 1419 O O . LEU A 1 189 ? -12.648 15.727 -0.364 1 92.75 189 LEU A O 1
ATOM 1423 N N . ARG A 1 190 ? -13.242 17.734 0.407 1 92.38 190 ARG A N 1
ATOM 1424 C CA . ARG A 1 190 ? -12.211 18.406 -0.381 1 92.38 190 ARG A CA 1
ATOM 1425 C C . ARG A 1 190 ? -10.812 18.062 0.132 1 92.38 190 ARG A C 1
ATOM 1427 O O . ARG A 1 190 ? -9.906 17.797 -0.657 1 92.38 190 ARG A O 1
ATOM 1434 N N . VAL A 1 191 ? -10.727 18.016 1.419 1 93.44 191 VAL A N 1
ATOM 1435 C CA . VAL A 1 191 ? -9.453 17.719 2.059 1 93.44 191 VAL A CA 1
ATOM 1436 C C . VAL A 1 191 ? -9.055 16.266 1.772 1 93.44 191 VAL A C 1
ATOM 1438 O O . VAL A 1 191 ? -7.867 15.938 1.71 1 93.44 191 VAL A O 1
ATOM 1441 N N . SER A 1 192 ? -9.992 15.375 1.488 1 95.81 192 SER A N 1
ATOM 1442 C CA . SER A 1 192 ? -9.742 13.945 1.325 1 95.81 192 SER A CA 1
ATOM 1443 C C . SER A 1 192 ? -9.336 13.617 -0.107 1 95.81 192 SER A C 1
ATOM 1445 O O . SER A 1 192 ? -8.82 12.531 -0.378 1 95.81 192 SER A O 1
ATOM 1447 N N . VAL A 1 193 ? -9.477 14.508 -1.005 1 93.88 193 VAL A N 1
ATOM 1448 C CA . VAL A 1 193 ? -9.336 14.219 -2.426 1 93.88 193 VAL A CA 1
ATOM 1449 C C . VAL A 1 193 ? -7.891 13.828 -2.729 1 93.88 193 VAL A C 1
ATOM 1451 O O . VAL A 1 193 ? -7.637 12.812 -3.377 1 93.88 193 VAL A O 1
ATOM 1454 N N . PRO A 1 194 ? -6.895 14.562 -2.256 1 92.19 194 PRO A N 1
ATOM 1455 C CA . PRO A 1 194 ? -5.512 14.211 -2.594 1 92.19 194 PRO A CA 1
ATOM 1456 C C . PRO A 1 194 ? -5.113 12.828 -2.094 1 92.19 194 PRO A C 1
ATOM 1458 O O . PRO A 1 194 ? -4.68 11.984 -2.883 1 92.19 194 PRO A O 1
ATOM 1461 N N . PRO A 1 195 ? -5.375 12.562 -0.796 1 94.94 195 PRO A N 1
ATOM 1462 C CA . PRO A 1 195 ? -4.988 11.234 -0.33 1 94.94 195 PRO A CA 1
ATOM 1463 C C . PRO A 1 195 ? -5.809 10.117 -0.979 1 94.94 195 PRO A C 1
ATOM 1465 O O . PRO A 1 195 ? -5.301 9.016 -1.191 1 94.94 195 PRO A O 1
ATOM 1468 N N . LEU A 1 196 ? -7.039 10.367 -1.285 1 96.88 196 LEU A N 1
ATOM 1469 C CA . LEU A 1 196 ? -7.863 9.352 -1.938 1 96.88 196 LEU A CA 1
ATOM 1470 C C . LEU A 1 196 ? -7.41 9.133 -3.377 1 96.88 196 LEU A C 1
ATOM 1472 O O . LEU A 1 196 ? -7.484 8.008 -3.889 1 96.88 196 LEU A O 1
ATOM 1476 N N . SER A 1 197 ? -7.004 10.195 -4.039 1 95.19 197 SER A N 1
ATOM 1477 C CA . SER A 1 197 ? -6.449 10.062 -5.383 1 95.19 197 SER A CA 1
ATOM 1478 C C . SER A 1 197 ? -5.195 9.195 -5.375 1 95.19 197 SER A C 1
ATOM 1480 O O . SER A 1 197 ? -5.008 8.352 -6.262 1 95.19 197 SER A O 1
ATOM 1482 N N . ASN A 1 198 ? -4.398 9.406 -4.398 1 94.62 198 ASN A N 1
ATOM 1483 C CA . ASN A 1 198 ? -3.217 8.57 -4.242 1 94.62 198 ASN A CA 1
ATOM 1484 C C . ASN A 1 198 ? -3.592 7.105 -4.008 1 94.62 198 ASN A C 1
ATOM 1486 O O . ASN A 1 198 ? -2.928 6.203 -4.516 1 94.62 198 ASN A O 1
ATOM 1490 N N . SER A 1 199 ? -4.629 6.902 -3.225 1 97.38 199 SER A N 1
ATOM 1491 C CA . SER A 1 199 ? -5.113 5.551 -2.963 1 97.38 199 SER A CA 1
ATOM 1492 C C . SER A 1 199 ? -5.602 4.883 -4.242 1 97.38 199 SER A C 1
ATOM 1494 O O . SER A 1 199 ? -5.461 3.668 -4.406 1 97.38 199 SER A O 1
ATOM 1496 N N . PHE A 1 200 ? -6.148 5.664 -5.125 1 98 200 PHE A N 1
ATOM 1497 C CA . PHE A 1 200 ? -6.617 5.105 -6.383 1 98 200 PHE A CA 1
ATOM 1498 C C . PHE A 1 200 ? -5.445 4.637 -7.242 1 98 200 PHE A C 1
ATOM 1500 O O . PHE A 1 200 ? -5.496 3.557 -7.832 1 98 200 PHE A O 1
ATOM 1507 N N . ILE A 1 201 ? -4.465 5.473 -7.359 1 97.19 201 ILE A N 1
ATOM 1508 C CA . ILE A 1 201 ? -3.271 5.086 -8.102 1 97.19 201 ILE A CA 1
ATOM 1509 C C . ILE A 1 201 ? -2.68 3.811 -7.508 1 97.19 201 ILE A C 1
ATOM 1511 O O . ILE A 1 201 ? -2.285 2.9 -8.242 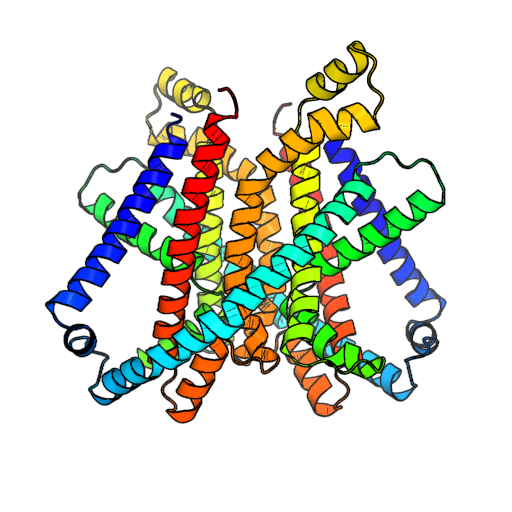1 97.19 201 ILE A O 1
ATOM 1515 N N . GLY A 1 202 ? -2.629 3.713 -6.184 1 98 202 GLY A N 1
ATOM 1516 C CA . GLY A 1 202 ? -2.188 2.504 -5.508 1 98 202 GLY A CA 1
ATOM 1517 C C . GLY A 1 202 ? -3.031 1.29 -5.844 1 98 202 GLY A C 1
ATOM 1518 O O . GLY A 1 202 ? -2.498 0.205 -6.086 1 98 202 GLY A O 1
ATOM 1519 N N . LEU A 1 203 ? -4.309 1.508 -5.859 1 98.56 203 LEU A N 1
ATOM 1520 C CA . LEU A 1 203 ? -5.219 0.409 -6.16 1 98.56 203 LEU A CA 1
ATOM 1521 C C . LEU A 1 203 ? -4.988 -0.12 -7.57 1 98.56 203 LEU A C 1
ATOM 1523 O O . LEU A 1 203 ? -5.043 -1.33 -7.805 1 98.56 203 LEU A O 1
ATOM 1527 N N . PHE A 1 204 ? -4.816 0.774 -8.5 1 98.38 204 PHE A N 1
ATOM 1528 C CA . PHE A 1 204 ? -4.539 0.348 -9.867 1 98.38 204 PHE A CA 1
ATOM 1529 C C . PHE A 1 204 ? -3.346 -0.599 -9.906 1 98.38 204 PHE A C 1
ATOM 1531 O O . PHE A 1 204 ? -3.395 -1.639 -10.57 1 98.38 204 PHE A O 1
ATOM 1538 N N . LYS A 1 205 ? -2.322 -0.242 -9.25 1 98.12 205 LYS A N 1
ATOM 1539 C CA . LYS A 1 205 ? -1.153 -1.113 -9.18 1 98.12 205 LYS A CA 1
ATOM 1540 C C . LYS A 1 205 ? -1.491 -2.434 -8.492 1 98.12 205 LYS A C 1
ATOM 1542 O O . LYS A 1 205 ? -1.02 -3.494 -8.906 1 98.12 205 LYS A O 1
ATOM 1547 N N . GLU A 1 206 ? -2.34 -2.379 -7.473 1 98.12 206 GLU A N 1
ATOM 1548 C CA . GLU A 1 206 ? -2.689 -3.562 -6.691 1 98.12 206 GLU A CA 1
ATOM 1549 C C . GLU A 1 206 ? -3.59 -4.504 -7.492 1 98.12 206 GLU A C 1
ATOM 1551 O O . GLU A 1 206 ? -3.754 -5.668 -7.129 1 98.12 206 GLU A O 1
ATOM 1556 N N . THR A 1 207 ? -4.148 -3.988 -8.57 1 98.38 207 THR A N 1
ATOM 1557 C CA . THR A 1 207 ? -4.926 -4.887 -9.414 1 98.38 207 THR A CA 1
ATOM 1558 C C . THR A 1 207 ? -4.055 -6.02 -9.953 1 98.38 207 THR A C 1
ATOM 1560 O O . THR A 1 207 ? -4.566 -7.051 -10.391 1 98.38 207 THR A O 1
ATOM 1563 N N . SER A 1 208 ? -2.758 -5.816 -9.922 1 98.38 208 SER A N 1
ATOM 1564 C CA . SER A 1 208 ? -1.848 -6.883 -10.32 1 98.38 208 SER A CA 1
ATOM 1565 C C . SER A 1 208 ? -2.051 -8.133 -9.477 1 98.38 208 SER A C 1
ATOM 1567 O O . SER A 1 208 ? -1.803 -9.25 -9.938 1 98.38 208 SER A O 1
ATOM 1569 N N . LEU A 1 209 ? -2.564 -8.023 -8.266 1 97.88 209 LEU A N 1
ATOM 1570 C CA . LEU A 1 209 ? -2.789 -9.148 -7.363 1 97.88 209 LEU A CA 1
ATOM 1571 C C . LEU A 1 209 ? -3.924 -10.031 -7.867 1 97.88 209 LEU A C 1
ATOM 1573 O O . LEU A 1 209 ? -4.023 -11.203 -7.488 1 97.88 209 LEU A O 1
ATOM 1577 N N . ALA A 1 210 ? -4.758 -9.453 -8.703 1 97.31 210 ALA A N 1
ATOM 1578 C CA . ALA A 1 210 ? -5.852 -10.227 -9.281 1 97.31 210 ALA A CA 1
ATOM 1579 C C . ALA A 1 210 ? -5.324 -11.32 -10.211 1 97.31 210 ALA A C 1
ATOM 1581 O O . ALA A 1 210 ? -6.051 -12.25 -10.562 1 97.31 210 ALA A O 1
ATOM 1582 N N . SER A 1 211 ? -4.078 -11.203 -10.617 1 96 211 SER A N 1
ATOM 1583 C CA . SER A 1 211 ? -3.459 -12.242 -11.43 1 96 211 SER A CA 1
ATOM 1584 C C . SER A 1 211 ? -3.449 -13.578 -10.695 1 96 211 SER A C 1
ATOM 1586 O O . SER A 1 211 ? -3.422 -14.641 -11.32 1 96 211 SER A O 1
ATOM 1588 N N . THR A 1 212 ? -3.543 -13.578 -9.359 1 92.25 212 THR A N 1
ATOM 1589 C CA . THR A 1 212 ? -3.475 -14.781 -8.547 1 92.25 212 THR A CA 1
ATOM 1590 C C . THR A 1 212 ? -4.828 -15.484 -8.508 1 92.25 212 THR A C 1
ATOM 1592 O O . THR A 1 212 ? -4.922 -16.641 -8.102 1 92.25 212 THR A O 1
ATOM 1595 N N . VAL A 1 213 ? -5.863 -14.789 -8.883 1 90.69 213 VAL A N 1
ATOM 1596 C CA . VAL A 1 213 ? -7.195 -15.391 -8.898 1 90.69 213 VAL A CA 1
ATOM 1597 C C . VAL A 1 213 ? -7.703 -15.5 -10.336 1 90.69 213 VAL A C 1
ATOM 1599 O O . VAL A 1 213 ? -8.898 -15.336 -10.594 1 90.69 213 VAL A O 1
ATOM 1602 N N . THR A 1 214 ? -6.875 -15.617 -11.32 1 85.44 214 THR A N 1
ATOM 1603 C CA . THR A 1 214 ? -7.074 -16.047 -12.695 1 85.44 214 THR A CA 1
ATOM 1604 C C . THR A 1 214 ? -7.781 -14.969 -13.508 1 85.44 214 THR A C 1
ATOM 1606 O O . THR A 1 214 ? -8.422 -15.266 -14.516 1 85.44 214 THR A O 1
ATOM 1609 N N . ILE A 1 215 ? -7.809 -13.773 -13.031 1 91.44 215 ILE A N 1
ATOM 1610 C CA . ILE A 1 215 ? -8.266 -12.664 -13.852 1 91.44 215 ILE A CA 1
ATOM 1611 C C . ILE A 1 215 ? -7.16 -12.234 -14.805 1 91.44 215 ILE A C 1
ATOM 1613 O O . ILE A 1 215 ? -6.027 -11.977 -14.383 1 91.44 215 ILE A O 1
ATOM 1617 N N . THR A 1 216 ? -7.5 -12.18 -16.078 1 94.38 216 THR A N 1
ATOM 1618 C CA . THR A 1 216 ? -6.48 -11.836 -17.047 1 94.38 216 THR A CA 1
ATOM 1619 C C . THR A 1 216 ? -6.352 -10.32 -17.188 1 94.38 216 THR A C 1
ATOM 1621 O O . THR A 1 216 ? -6.57 -9.766 -18.266 1 94.38 216 THR A O 1
ATOM 1624 N N . GLU A 1 217 ? -5.996 -9.773 -16.078 1 97.06 217 GLU A N 1
ATOM 1625 C CA . GLU A 1 217 ? -5.633 -8.359 -16.078 1 97.06 217 GLU A CA 1
ATOM 1626 C C . GLU A 1 217 ? -4.215 -8.148 -16.594 1 97.06 217 GLU A C 1
ATOM 1628 O O . GLU A 1 217 ? -3.623 -9.062 -17.188 1 97.06 217 GLU A O 1
ATOM 1633 N N . LEU A 1 218 ? -3.705 -6.961 -16.562 1 97.69 218 LEU A N 1
ATOM 1634 C CA . LEU A 1 218 ? -2.465 -6.551 -17.219 1 97.69 218 LEU A CA 1
ATOM 1635 C C . LEU A 1 218 ? -1.324 -7.496 -16.859 1 97.69 218 LEU A C 1
ATOM 1637 O O . LEU A 1 218 ? -0.656 -8.031 -17.75 1 97.69 218 LEU A O 1
ATOM 1641 N N . PHE A 1 219 ? -1.095 -7.785 -15.602 1 98.25 219 PHE A N 1
ATOM 1642 C CA . PHE A 1 219 ? 0.057 -8.586 -15.203 1 98.25 219 PHE A CA 1
ATOM 1643 C C . PHE A 1 219 ? -0.161 -10.055 -15.539 1 98.25 219 PHE A C 1
ATOM 1645 O O . PHE A 1 219 ? 0.786 -10.766 -15.891 1 98.25 219 PHE A O 1
ATOM 1652 N N . ARG A 1 220 ? -1.354 -10.531 -15.391 1 97.31 220 ARG A N 1
ATOM 1653 C CA . ARG A 1 220 ? -1.64 -11.906 -15.789 1 97.31 220 ARG A CA 1
ATOM 1654 C C . ARG A 1 220 ? -1.37 -12.109 -17.281 1 97.31 220 ARG A C 1
ATOM 1656 O O . ARG A 1 220 ? -0.851 -13.156 -17.672 1 97.31 220 ARG A O 1
ATOM 1663 N N . ALA A 1 221 ? -1.795 -11.18 -18.078 1 97.69 221 ALA A N 1
ATOM 1664 C CA . ALA A 1 221 ? -1.475 -11.258 -19.5 1 97.69 221 ALA A CA 1
ATOM 1665 C C . ALA A 1 221 ? 0.032 -11.367 -19.719 1 97.69 221 ALA A C 1
ATOM 1667 O O . ALA A 1 221 ? 0.489 -12.164 -20.547 1 97.69 221 ALA A O 1
ATOM 1668 N N . ALA A 1 222 ? 0.751 -10.562 -18.984 1 97.56 222 ALA A N 1
ATOM 1669 C CA . ALA A 1 222 ? 2.209 -10.633 -19.062 1 97.56 222 ALA A CA 1
ATOM 1670 C C . ALA A 1 222 ? 2.713 -12.016 -18.641 1 97.56 222 ALA A C 1
ATOM 1672 O O . ALA A 1 222 ? 3.596 -12.586 -19.281 1 97.56 222 ALA A O 1
ATOM 1673 N N . GLN A 1 223 ? 2.123 -12.547 -17.594 1 96.88 223 GLN A N 1
ATOM 1674 C CA . GLN A 1 223 ? 2.535 -13.859 -17.094 1 96.88 223 GLN A CA 1
ATOM 1675 C C . GLN A 1 223 ? 2.258 -14.945 -18.125 1 96.88 223 GLN A C 1
ATOM 1677 O O . GLN A 1 223 ? 3.062 -15.867 -18.297 1 96.88 223 GLN A O 1
ATOM 1682 N N . GLN A 1 224 ? 1.169 -14.859 -18.75 1 97.25 224 GLN A N 1
ATOM 1683 C CA . GLN A 1 224 ? 0.813 -15.852 -19.766 1 97.25 224 GLN A CA 1
ATOM 1684 C C . GLN A 1 224 ? 1.807 -15.836 -20.922 1 97.25 224 GLN A C 1
ATOM 1686 O O . GLN A 1 224 ? 2.24 -16.891 -21.391 1 97.25 224 GLN A O 1
ATOM 1691 N N . ILE A 1 225 ? 2.141 -14.664 -21.344 1 96.62 225 ILE A N 1
ATOM 1692 C CA . ILE A 1 225 ? 3.092 -14.523 -22.453 1 96.62 225 ILE A CA 1
ATOM 1693 C C . ILE A 1 225 ? 4.469 -15 -22 1 96.62 225 ILE A C 1
ATOM 1695 O O . ILE A 1 225 ? 5.156 -15.711 -22.734 1 96.62 225 ILE A O 1
ATOM 1699 N N . ALA A 1 226 ? 4.891 -14.617 -20.812 1 95.56 226 ALA A N 1
ATOM 1700 C CA . ALA A 1 226 ? 6.18 -15.023 -20.266 1 95.56 226 ALA A CA 1
ATOM 1701 C C . ALA A 1 226 ? 6.254 -16.547 -20.125 1 95.56 226 ALA A C 1
ATOM 1703 O O . ALA A 1 226 ? 7.285 -17.156 -20.438 1 95.56 226 ALA A O 1
ATOM 1704 N N . ASN A 1 227 ? 5.211 -17.172 -19.703 1 94.81 227 ASN A N 1
ATOM 1705 C CA . ASN A 1 227 ? 5.16 -18.625 -19.531 1 94.81 227 ASN A CA 1
ATOM 1706 C C . ASN A 1 227 ? 5.234 -19.344 -20.859 1 94.81 227 ASN A C 1
ATOM 1708 O O . ASN A 1 227 ? 5.84 -20.422 -20.969 1 94.81 227 ASN A O 1
ATOM 1712 N N . ALA A 1 228 ? 4.617 -18.797 -21.875 1 95.38 228 ALA A N 1
ATOM 1713 C CA . ALA A 1 228 ? 4.594 -19.406 -23.203 1 95.38 228 ALA A CA 1
ATOM 1714 C C . ALA A 1 228 ? 5.965 -19.328 -23.859 1 95.38 228 ALA A C 1
ATOM 1716 O O . ALA A 1 228 ? 6.359 -20.234 -24.594 1 95.38 228 ALA A O 1
ATOM 1717 N N . SER A 1 229 ? 6.652 -18.234 -23.578 1 93.31 229 SER A N 1
ATOM 1718 C CA . SER A 1 229 ? 7.934 -18.016 -24.234 1 93.31 229 SER A CA 1
ATOM 1719 C C . SER A 1 229 ? 9.094 -18.453 -23.359 1 93.31 229 SER A C 1
ATOM 1721 O O . SER A 1 229 ? 10.227 -18.594 -23.828 1 93.31 229 SER A O 1
ATOM 1723 N N . TYR A 1 230 ? 8.852 -18.594 -22.094 1 91.38 230 TYR A N 1
ATOM 1724 C CA . TYR A 1 230 ? 9.836 -18.922 -21.062 1 91.38 230 TYR A CA 1
ATOM 1725 C C . TYR A 1 230 ? 10.891 -17.828 -20.969 1 91.38 230 TYR A C 1
ATOM 1727 O O . TYR A 1 230 ? 12.031 -18.078 -20.562 1 91.38 230 TYR A O 1
ATOM 1735 N N . ASP A 1 231 ? 10.625 -16.688 -21.5 1 92.38 231 ASP A N 1
ATOM 1736 C CA . ASP A 1 231 ? 11.453 -15.5 -21.344 1 92.38 231 ASP A CA 1
ATOM 1737 C C . ASP A 1 231 ? 10.766 -14.445 -20.484 1 92.38 231 ASP A C 1
ATOM 1739 O O . ASP A 1 231 ? 10.094 -13.555 -21.016 1 92.38 231 ASP A O 1
ATOM 1743 N N . PHE A 1 232 ? 11.031 -14.492 -19.266 1 93.25 232 PHE A N 1
ATOM 1744 C CA . PHE A 1 232 ? 10.242 -13.789 -18.25 1 93.25 232 PHE A CA 1
ATOM 1745 C C . PHE A 1 232 ? 10.695 -12.344 -18.109 1 93.25 232 PHE A C 1
ATOM 1747 O O . PHE A 1 232 ? 9.875 -11.43 -18.109 1 93.25 232 PHE A O 1
ATOM 1754 N N . LEU A 1 233 ? 11.961 -12.055 -18.141 1 92.81 233 LEU A N 1
ATOM 1755 C CA . LEU A 1 233 ? 12.508 -10.766 -17.734 1 92.81 233 LEU A CA 1
ATOM 1756 C C . LEU A 1 233 ? 12.078 -9.664 -18.703 1 92.81 233 LEU A C 1
ATOM 1758 O O . LEU A 1 233 ? 11.531 -8.648 -18.281 1 92.81 233 LEU A O 1
ATOM 1762 N N . PRO A 1 234 ? 12.242 -9.844 -20.016 1 92.5 234 PRO A N 1
ATOM 1763 C CA . PRO A 1 234 ? 11.836 -8.758 -20.906 1 92.5 234 PRO A CA 1
ATOM 1764 C C . PRO A 1 234 ? 10.336 -8.469 -20.844 1 92.5 234 PRO A C 1
ATOM 1766 O O . PRO A 1 234 ? 9.922 -7.309 -20.953 1 92.5 234 PRO A O 1
ATOM 1769 N N . VAL A 1 235 ? 9.539 -9.484 -20.641 1 94.62 235 VAL A N 1
ATOM 1770 C CA . VAL A 1 235 ? 8.086 -9.328 -20.609 1 94.62 235 VAL A CA 1
ATOM 1771 C C . VAL A 1 235 ? 7.68 -8.609 -19.328 1 94.62 235 VAL A C 1
ATOM 1773 O O . VAL A 1 235 ? 6.844 -7.703 -19.344 1 94.62 235 VAL A O 1
ATOM 1776 N N . TYR A 1 236 ? 8.297 -8.969 -18.203 1 96.5 236 TYR A N 1
ATOM 1777 C CA . TYR A 1 236 ? 7.949 -8.344 -16.922 1 96.5 236 TYR A CA 1
ATOM 1778 C C . TYR A 1 236 ? 8.445 -6.902 -16.875 1 96.5 236 TYR A C 1
ATOM 1780 O O . TYR A 1 236 ? 7.801 -6.043 -16.266 1 96.5 236 TYR A O 1
ATOM 1788 N N . ILE A 1 237 ? 9.547 -6.609 -17.438 1 94.75 237 ILE A N 1
ATOM 1789 C CA . ILE A 1 237 ? 10.008 -5.23 -17.547 1 94.75 237 ILE A CA 1
ATOM 1790 C C . ILE A 1 237 ? 9.016 -4.418 -18.375 1 94.75 237 ILE A C 1
ATOM 1792 O O . ILE A 1 237 ? 8.703 -3.273 -18.031 1 94.75 237 ILE A O 1
ATOM 1796 N N . GLU A 1 238 ? 8.555 -5.004 -19.453 1 93.69 238 GLU A N 1
ATOM 1797 C CA . GLU A 1 238 ? 7.555 -4.324 -20.266 1 93.69 238 GLU A CA 1
ATOM 1798 C C . GLU A 1 238 ? 6.27 -4.078 -19.484 1 93.69 238 GLU A C 1
ATOM 1800 O O . GLU A 1 238 ? 5.672 -3.006 -19.578 1 93.69 238 GLU A O 1
ATOM 1805 N N . ALA A 1 239 ? 5.816 -5.113 -18.734 1 97.56 239 ALA A N 1
ATOM 1806 C CA . ALA A 1 239 ? 4.641 -4.934 -17.891 1 97.56 239 ALA A CA 1
ATOM 1807 C C . ALA A 1 239 ? 4.832 -3.768 -16.922 1 97.56 239 ALA A C 1
ATOM 1809 O O . ALA A 1 239 ? 3.928 -2.945 -16.75 1 97.56 239 ALA A O 1
ATOM 1810 N N . ALA A 1 240 ? 6 -3.705 -16.312 1 97.88 240 ALA A N 1
ATOM 1811 C CA . ALA A 1 240 ? 6.32 -2.605 -15.398 1 97.88 240 ALA A CA 1
ATOM 1812 C C . ALA A 1 240 ? 6.23 -1.261 -16.109 1 97.88 240 ALA A C 1
ATOM 1814 O O . ALA A 1 240 ? 5.715 -0.289 -15.555 1 97.88 240 ALA A O 1
ATOM 1815 N N . LEU A 1 241 ? 6.719 -1.206 -17.297 1 94.06 241 LEU A N 1
ATOM 1816 C CA . LEU A 1 241 ? 6.676 0.023 -18.078 1 94.06 241 LEU A CA 1
ATOM 1817 C C . LEU A 1 241 ? 5.238 0.431 -18.375 1 94.06 241 LEU A C 1
ATOM 1819 O O . LEU A 1 241 ? 4.895 1.611 -18.297 1 94.06 241 LEU A O 1
ATOM 1823 N N . VAL A 1 242 ? 4.43 -0.502 -18.75 1 94.5 242 VAL A N 1
ATOM 1824 C CA . VAL A 1 242 ? 3.029 -0.209 -19.031 1 94.5 242 VAL A CA 1
ATOM 1825 C C . VAL A 1 242 ? 2.338 0.314 -17.781 1 94.5 242 VAL A C 1
ATOM 1827 O O . VAL A 1 242 ? 1.629 1.321 -17.828 1 94.5 242 VAL A O 1
ATOM 1830 N N . TYR A 1 243 ? 2.553 -0.375 -16.656 1 97.5 243 TYR A N 1
ATOM 1831 C CA . TYR A 1 243 ? 2.01 0.127 -15.398 1 97.5 243 TYR A CA 1
ATOM 1832 C C . TYR A 1 243 ? 2.48 1.552 -15.133 1 97.5 243 TYR A C 1
ATOM 1834 O O . TYR A 1 243 ? 1.692 2.406 -14.719 1 97.5 243 TYR A O 1
ATOM 1842 N N . TRP A 1 244 ? 3.756 1.764 -15.305 1 96.19 244 TRP A N 1
ATOM 1843 C CA . TRP A 1 244 ? 4.348 3.07 -15.039 1 96.19 244 TRP A CA 1
ATOM 1844 C C . TRP A 1 244 ? 3.688 4.152 -15.883 1 96.19 244 TRP A C 1
ATOM 1846 O O . TRP A 1 244 ? 3.391 5.242 -15.383 1 96.19 244 TRP A O 1
ATOM 1856 N N . ILE A 1 245 ? 3.449 3.898 -17.109 1 92.75 245 ILE A N 1
ATOM 1857 C CA . ILE A 1 245 ? 2.824 4.852 -18.016 1 92.75 245 ILE A CA 1
ATOM 1858 C C . ILE A 1 245 ? 1.428 5.207 -17.516 1 92.75 245 ILE A C 1
ATOM 1860 O O . ILE A 1 245 ? 1.065 6.383 -17.438 1 92.75 245 ILE A O 1
ATOM 1864 N N . PHE A 1 246 ? 0.66 4.23 -17.172 1 94.25 246 PHE A N 1
ATOM 1865 C CA . PHE A 1 246 ? -0.682 4.477 -16.656 1 94.25 246 PHE A CA 1
ATOM 1866 C C . PHE A 1 246 ? -0.625 5.25 -15.352 1 94.25 246 PHE A C 1
ATOM 1868 O O . PHE A 1 246 ? -1.371 6.215 -15.156 1 94.25 246 PHE A O 1
ATOM 1875 N N . CYS A 1 247 ? 0.285 4.855 -14.477 1 96.12 247 CYS A N 1
ATOM 1876 C CA . CYS A 1 247 ? 0.395 5.523 -13.188 1 96.12 247 CYS A CA 1
ATOM 1877 C C . CYS A 1 2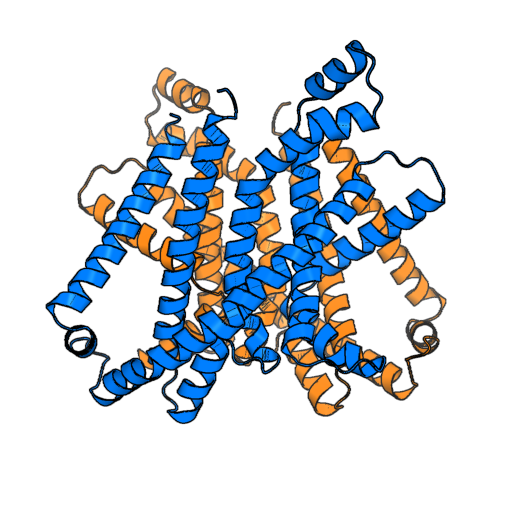47 ? 0.869 6.961 -13.352 1 96.12 247 CYS A C 1
ATOM 1879 O O . CYS A 1 247 ? 0.448 7.852 -12.609 1 96.12 247 CYS A O 1
ATOM 1881 N N . PHE A 1 248 ? 1.712 7.137 -14.305 1 91.75 248 PHE A N 1
ATOM 1882 C CA . PHE A 1 248 ? 2.158 8.492 -14.609 1 91.75 248 PHE A CA 1
ATOM 1883 C C . PHE A 1 248 ? 0.992 9.352 -15.086 1 91.75 248 PHE A C 1
ATOM 1885 O O . PHE A 1 248 ? 0.824 10.484 -14.633 1 91.75 248 PHE A O 1
ATOM 1892 N N . GLY A 1 249 ? 0.224 8.82 -15.992 1 91.19 249 GLY A N 1
ATOM 1893 C CA . GLY A 1 249 ? -0.971 9.516 -16.438 1 91.19 249 GLY A CA 1
ATOM 1894 C C . GLY A 1 249 ? -1.934 9.836 -15.312 1 91.19 249 GLY A C 1
ATOM 1895 O O . GLY A 1 249 ? -2.453 10.953 -15.234 1 91.19 249 GLY A O 1
ATOM 1896 N N . LEU A 1 250 ? -2.154 8.898 -14.477 1 93 250 LEU A N 1
ATOM 1897 C CA . LEU A 1 250 ? -3.039 9.094 -13.336 1 93 250 LEU A CA 1
ATOM 1898 C C . LEU A 1 250 ? -2.484 10.156 -12.391 1 93 250 LEU A C 1
ATOM 1900 O O . LEU A 1 250 ? -3.244 10.938 -11.82 1 93 250 LEU A O 1
ATOM 1904 N N . SER A 1 251 ? -1.184 10.117 -12.227 1 92.75 251 SER A N 1
ATOM 1905 C CA . SER A 1 251 ? -0.558 11.109 -11.359 1 92.75 251 SER A CA 1
ATOM 1906 C C . SER A 1 251 ? -0.724 12.516 -11.93 1 92.75 251 SER A C 1
ATOM 1908 O O . SER A 1 251 ? -0.877 13.477 -11.172 1 92.75 251 SER A O 1
ATOM 1910 N N . LEU A 1 252 ? -0.691 12.703 -13.234 1 89.62 252 LEU A N 1
ATOM 1911 C CA . LEU A 1 252 ? -0.938 13.992 -13.875 1 89.62 252 LEU A CA 1
ATOM 1912 C C . LEU A 1 252 ? -2.377 14.438 -13.648 1 89.62 252 LEU A C 1
ATOM 1914 O O . LEU A 1 252 ? -2.625 15.609 -13.359 1 89.62 252 LEU A O 1
ATOM 1918 N N . ALA A 1 253 ? -3.219 13.5 -13.797 1 89.88 253 ALA A N 1
ATOM 1919 C CA . ALA A 1 253 ? -4.625 13.797 -13.547 1 89.88 253 ALA A CA 1
ATOM 1920 C C . ALA A 1 253 ? -4.852 14.211 -12.094 1 89.88 253 ALA A C 1
ATOM 1922 O O . ALA A 1 253 ? -5.605 15.148 -11.812 1 89.88 253 ALA A O 1
ATOM 1923 N N . GLN A 1 254 ? -4.184 13.484 -11.211 1 90.12 254 GLN A N 1
ATOM 1924 C CA . GLN A 1 254 ? -4.273 13.812 -9.789 1 90.12 254 GLN A CA 1
ATOM 1925 C C . GLN A 1 254 ? -3.768 15.227 -9.516 1 90.12 254 GLN A C 1
ATOM 1927 O O . GLN A 1 254 ? -4.395 15.984 -8.773 1 90.12 254 GLN A O 1
ATOM 1932 N N . SER A 1 255 ? -2.699 15.594 -10.047 1 87.94 255 SER A N 1
ATOM 1933 C CA . SER A 1 255 ? -2.113 16.906 -9.852 1 87.94 255 SER A CA 1
ATOM 1934 C C . SER A 1 255 ? -3.045 18.016 -10.344 1 87.94 255 SER A C 1
ATOM 1936 O O . SER A 1 255 ? -3.18 19.047 -9.695 1 87.94 255 SER A O 1
ATOM 1938 N N . ARG A 1 256 ? -3.674 17.828 -11.414 1 86 256 ARG A N 1
ATOM 1939 C CA . ARG A 1 256 ? -4.625 18.797 -11.953 1 86 256 ARG A CA 1
ATOM 1940 C C . ARG A 1 256 ? -5.828 18.953 -11.031 1 86 256 ARG A C 1
ATOM 1942 O O . ARG A 1 256 ? -6.297 20.078 -10.805 1 86 256 ARG A O 1
ATOM 1949 N N . LEU A 1 257 ? -6.23 17.812 -10.547 1 87 257 LEU A N 1
ATOM 1950 C CA . LEU A 1 257 ? -7.367 17.828 -9.633 1 87 257 LEU A CA 1
ATOM 1951 C C . LEU A 1 257 ? -7.027 18.578 -8.352 1 87 257 LEU A C 1
ATOM 1953 O O . LEU A 1 257 ? -7.836 19.359 -7.852 1 87 257 LEU A O 1
ATOM 1957 N N . GLU A 1 258 ? -5.871 18.359 -7.867 1 84.69 258 GLU A N 1
ATOM 1958 C CA . GLU A 1 258 ? -5.418 19 -6.637 1 84.69 258 GLU A CA 1
ATOM 1959 C C . GLU A 1 258 ? -5.266 20.5 -6.828 1 84.69 258 GLU A C 1
ATOM 1961 O O . GLU A 1 258 ? -5.598 21.281 -5.934 1 84.69 258 GLU A O 1
ATOM 1966 N N . ARG A 1 259 ? -4.832 20.969 -7.891 1 83 259 ARG A N 1
ATOM 1967 C CA . ARG A 1 259 ? -4.68 22.391 -8.188 1 83 259 ARG A CA 1
ATOM 1968 C C . ARG A 1 259 ? -6.031 23.094 -8.242 1 83 259 ARG A C 1
ATOM 1970 O O . ARG A 1 259 ? -6.176 24.219 -7.758 1 83 259 ARG A O 1
ATOM 1977 N N . ARG A 1 260 ? -6.891 22.453 -8.727 1 83.06 260 ARG A N 1
ATOM 1978 C CA . ARG A 1 260 ? -8.234 23.016 -8.828 1 83.06 260 ARG A CA 1
ATOM 1979 C C . ARG A 1 260 ? -8.859 23.188 -7.449 1 83.06 260 ARG A C 1
ATOM 1981 O O . ARG A 1 260 ? -9.555 24.172 -7.191 1 83.06 260 ARG A O 1
ATOM 1988 N N . LEU A 1 261 ? -8.586 22.266 -6.645 1 82.31 261 LEU A N 1
ATOM 1989 C CA . LEU A 1 261 ? -9.172 22.297 -5.309 1 82.31 261 LEU A CA 1
ATOM 1990 C C . LEU A 1 261 ? -8.445 23.297 -4.418 1 82.31 261 LEU A C 1
ATOM 1992 O O . LEU A 1 261 ? -9.039 23.859 -3.496 1 82.31 261 LEU A O 1
ATOM 1996 N N . ASP A 1 262 ? -7.148 23.453 -4.609 1 75 262 ASP A N 1
ATOM 1997 C CA . ASP A 1 262 ? -6.352 24.391 -3.828 1 75 262 ASP A CA 1
ATOM 1998 C C . ASP A 1 262 ? -6.781 25.828 -4.105 1 75 262 ASP A C 1
ATOM 2000 O O . ASP A 1 262 ? -6.656 26.703 -3.24 1 75 262 ASP A O 1
ATOM 2004 N N . ARG A 1 263 ? -7.227 26.047 -5.254 1 65.88 263 ARG A N 1
ATOM 2005 C CA . ARG A 1 263 ? -7.703 27.375 -5.605 1 65.88 263 ARG A CA 1
ATOM 2006 C C . ARG A 1 263 ? -8.883 27.781 -4.734 1 65.88 263 ARG A C 1
ATOM 2008 O O . ARG A 1 263 ? -9.109 28.969 -4.504 1 65.88 263 ARG A O 1
ATOM 2015 N N . TYR A 1 264 ? -9.469 26.75 -4.293 1 57.94 264 TYR A N 1
ATOM 2016 C CA . TYR A 1 264 ? -10.672 27.062 -3.525 1 57.94 264 TYR A CA 1
ATOM 2017 C C . TYR A 1 264 ? -10.375 27.094 -2.031 1 57.94 264 TYR A C 1
ATOM 2019 O O . TYR A 1 264 ? -11.211 27.516 -1.235 1 57.94 264 TYR A O 1
ATOM 2027 N N . ILE A 1 265 ? -9.336 26.453 -1.618 1 55.25 265 ILE A N 1
ATOM 2028 C CA . ILE A 1 265 ? -8.953 26.531 -0.213 1 55.25 265 ILE A CA 1
ATOM 2029 C C . ILE A 1 265 ? -8.172 27.828 0.036 1 55.25 265 ILE A C 1
ATOM 2031 O O . ILE A 1 265 ? -7.164 28.078 -0.623 1 55.25 265 ILE A O 1
ATOM 2035 N N . ALA A 1 266 ? -8.938 28.828 0.298 1 46.19 266 ALA A N 1
ATOM 2036 C CA . ALA A 1 266 ? -8.422 30.156 0.631 1 46.19 266 ALA A CA 1
ATOM 2037 C C . ALA A 1 266 ? -7.164 30.062 1.482 1 46.19 266 ALA A C 1
ATOM 2039 O O . ALA A 1 266 ? -7.145 29.359 2.5 1 46.19 266 ALA A O 1
ATOM 2040 N N . LYS A 1 267 ? -5.824 30.344 0.841 1 41.19 267 LYS A N 1
ATOM 2041 C CA . LYS A 1 267 ? -4.605 30.625 1.598 1 41.19 267 LYS A CA 1
ATOM 2042 C C . LYS A 1 267 ? -4.852 31.672 2.668 1 41.19 267 LYS A C 1
ATOM 2044 O O . LYS A 1 267 ? -5.586 32.656 2.439 1 41.19 267 LYS A O 1
ATOM 2049 N N . MET B 1 1 ? -3.969 16.844 25.75 1 28.95 1 MET B N 1
ATOM 2050 C CA . MET B 1 1 ? -4.141 15.523 25.141 1 28.95 1 MET B CA 1
ATOM 2051 C C . MET B 1 1 ? -5.203 15.555 24.047 1 28.95 1 MET B C 1
ATOM 2053 O O . MET B 1 1 ? -6.379 15.789 24.328 1 28.95 1 MET B O 1
ATOM 2057 N N . SER B 1 2 ? -4.789 15.922 22.906 1 35.91 2 SER B N 1
ATOM 2058 C CA . SER B 1 2 ? -5.812 16.266 21.922 1 35.91 2 SER B CA 1
ATOM 2059 C C . SER B 1 2 ? -6.809 15.125 21.75 1 35.91 2 SER B C 1
ATOM 2061 O O . SER B 1 2 ? -6.488 13.969 22.016 1 35.91 2 SER B O 1
ATOM 2063 N N . ALA B 1 3 ? -8.062 15.359 21.703 1 42.47 3 ALA B N 1
ATOM 2064 C CA . ALA B 1 3 ? -9.195 14.461 21.516 1 42.47 3 ALA B CA 1
ATOM 2065 C C . ALA B 1 3 ? -8.875 13.391 20.469 1 42.47 3 ALA B C 1
ATOM 2067 O O . ALA B 1 3 ? -9.43 12.289 20.516 1 42.47 3 ALA B O 1
ATOM 2068 N N . THR B 1 4 ? -7.984 13.594 19.578 1 42.47 4 THR B N 1
ATOM 2069 C CA . THR B 1 4 ? -7.625 12.719 18.469 1 42.47 4 THR B CA 1
ATOM 2070 C C . THR B 1 4 ? -6.84 11.508 18.969 1 42.47 4 THR B C 1
ATOM 2072 O O . THR B 1 4 ? -7.031 10.391 18.484 1 42.47 4 THR B O 1
ATOM 2075 N N . SER B 1 5 ? -5.938 11.703 19.922 1 44.12 5 SER B N 1
ATOM 2076 C CA . SER B 1 5 ? -5.152 10.625 20.516 1 44.12 5 SER B CA 1
ATOM 2077 C C . SER B 1 5 ? -6.027 9.719 21.375 1 44.12 5 SER B C 1
ATOM 2079 O O . SER B 1 5 ? -5.836 8.5 21.406 1 44.12 5 SER B O 1
ATOM 2081 N N . ALA B 1 6 ? -6.945 10.312 21.953 1 45.69 6 ALA B N 1
ATOM 2082 C CA . ALA B 1 6 ? -7.805 9.57 22.875 1 45.69 6 ALA B CA 1
ATOM 2083 C C . ALA B 1 6 ? -8.641 8.539 22.125 1 45.69 6 ALA B C 1
ATOM 2085 O O . ALA B 1 6 ? -8.82 7.414 22.594 1 45.69 6 ALA B O 1
ATOM 2086 N N . ASN B 1 7 ? -9.117 8.82 20.984 1 47.88 7 ASN B N 1
ATOM 2087 C CA . ASN B 1 7 ? -10 7.93 20.234 1 47.88 7 ASN B CA 1
ATOM 2088 C C . ASN B 1 7 ? -9.219 6.789 19.594 1 47.88 7 ASN B C 1
ATOM 2090 O O . ASN B 1 7 ? -9.711 5.664 19.516 1 47.88 7 ASN B O 1
ATOM 2094 N N . ARG B 1 8 ? -8.016 7.082 19.203 1 49.41 8 ARG B N 1
ATOM 2095 C CA . ARG B 1 8 ? -7.148 6 18.734 1 49.41 8 ARG B CA 1
ATOM 2096 C C . ARG B 1 8 ? -6.855 5.016 19.859 1 49.41 8 ARG B C 1
ATOM 2098 O O . ARG B 1 8 ? -6.84 3.803 19.641 1 49.41 8 ARG B O 1
ATOM 2105 N N . TYR B 1 9 ? -6.723 5.605 21.031 1 47.72 9 TYR B N 1
ATOM 2106 C CA . TYR B 1 9 ? -6.488 4.793 22.219 1 47.72 9 TYR B CA 1
ATOM 2107 C C . TYR B 1 9 ? -7.691 3.904 22.516 1 47.72 9 TYR B C 1
ATOM 2109 O O . TYR B 1 9 ? -7.535 2.725 22.828 1 47.72 9 TYR B O 1
ATOM 2117 N N . ARG B 1 10 ? -8.758 4.523 22.281 1 52.44 10 ARG B N 1
ATOM 2118 C CA . ARG B 1 10 ? -9.961 3.746 22.578 1 52.44 10 ARG B CA 1
ATOM 2119 C C . ARG B 1 10 ? -10.133 2.609 21.562 1 52.44 10 ARG B C 1
ATOM 2121 O O . ARG B 1 10 ? -10.508 1.497 21.938 1 52.44 10 ARG B O 1
ATOM 2128 N N . SER B 1 11 ? -9.781 2.85 20.406 1 53.16 11 SER B N 1
ATOM 2129 C CA . SER B 1 11 ? -9.883 1.794 19.406 1 53.16 11 SER B CA 1
ATOM 2130 C C . SER B 1 11 ? -8.867 0.69 19.656 1 53.16 11 SER B C 1
ATOM 2132 O O . SER B 1 11 ? -9.172 -0.494 19.516 1 53.16 11 SER B O 1
ATOM 2134 N N . TRP B 1 12 ? -7.82 1.07 20.156 1 53.5 12 TRP B N 1
ATOM 2135 C CA . TRP B 1 12 ? -6.797 0.079 20.469 1 53.5 12 TRP B CA 1
ATOM 2136 C C . TRP B 1 12 ? -7.176 -0.72 21.703 1 53.5 12 TRP B C 1
ATOM 2138 O O . TRP B 1 12 ? -6.93 -1.927 21.781 1 53.5 12 TRP B O 1
ATOM 2148 N N . ILE B 1 13 ? -7.758 -0.042 22.609 1 52.97 13 ILE B N 1
ATOM 2149 C CA . ILE B 1 13 ? -8.227 -0.727 23.812 1 52.97 13 ILE B CA 1
ATOM 2150 C C . ILE B 1 13 ? -9.297 -1.744 23.438 1 52.97 13 ILE B C 1
ATOM 2152 O O . ILE B 1 13 ? -9.281 -2.881 23.922 1 52.97 13 ILE B O 1
ATOM 2156 N N . LEU B 1 14 ? -10.039 -1.362 22.484 1 52.47 14 LEU B N 1
ATOM 2157 C CA . LEU B 1 14 ? -11.102 -2.277 22.078 1 52.47 14 LEU B CA 1
ATOM 2158 C C . LEU B 1 14 ? -10.539 -3.447 21.281 1 52.47 14 LEU B C 1
ATOM 2160 O O . LEU B 1 14 ? -10.969 -4.59 21.469 1 52.47 14 LEU B O 1
ATOM 2164 N N . ALA B 1 15 ? -9.617 -3.141 20.531 1 54 15 ALA B N 1
ATOM 2165 C CA . ALA B 1 15 ? -8.977 -4.23 19.812 1 54 15 ALA B CA 1
ATOM 2166 C C . ALA B 1 15 ? -8.227 -5.156 20.766 1 54 15 ALA B C 1
ATOM 2168 O O . ALA B 1 15 ? -8.289 -6.383 20.625 1 54 15 ALA B O 1
ATOM 2169 N N . ALA B 1 16 ? -7.598 -4.555 21.672 1 53.16 16 ALA B N 1
ATOM 2170 C CA . ALA B 1 16 ? -6.91 -5.348 22.688 1 53.16 16 ALA B CA 1
ATOM 2171 C C . ALA B 1 16 ? -7.898 -6.191 23.5 1 53.16 16 ALA B C 1
ATOM 2173 O O . ALA B 1 16 ? -7.629 -7.355 23.797 1 53.16 16 ALA B O 1
ATOM 2174 N N . LEU B 1 17 ? -8.945 -5.598 23.719 1 51.62 17 LEU B N 1
ATOM 2175 C CA . LEU B 1 17 ? -9.977 -6.328 24.453 1 51.62 17 LEU B CA 1
ATOM 2176 C C . LEU B 1 17 ? -10.523 -7.477 23.609 1 51.62 17 LEU B C 1
ATOM 2178 O O . LEU B 1 17 ? -10.758 -8.57 24.125 1 51.62 17 LEU B O 1
ATOM 2182 N N . ALA B 1 18 ? -10.609 -7.227 22.391 1 54.47 18 ALA B N 1
ATOM 2183 C CA . ALA B 1 18 ? -11.094 -8.289 21.5 1 54.47 18 ALA B CA 1
ATOM 2184 C C . ALA B 1 18 ? -10.086 -9.43 21.422 1 54.47 18 ALA B C 1
ATOM 2186 O O . ALA B 1 18 ? -10.461 -10.602 21.484 1 54.47 18 ALA B O 1
ATOM 2187 N N . VAL B 1 19 ? -8.836 -9.086 21.359 1 59.03 19 VAL B N 1
ATOM 2188 C CA . VAL B 1 19 ? -7.781 -10.094 21.344 1 59.03 19 VAL B CA 1
ATOM 2189 C C . VAL B 1 19 ? -7.766 -10.844 22.672 1 59.03 19 VAL B C 1
ATOM 2191 O O . VAL B 1 19 ? -7.617 -12.07 22.703 1 59.03 19 VAL B O 1
ATOM 2194 N N . ALA B 1 20 ? -7.926 -10.062 23.641 1 54.16 20 ALA B N 1
ATOM 2195 C CA . ALA B 1 20 ? -7.953 -10.664 24.969 1 54.16 20 ALA B CA 1
ATOM 2196 C C . ALA B 1 20 ? -9.141 -11.602 25.125 1 54.16 20 ALA B C 1
ATOM 2198 O O . ALA B 1 20 ? -9.008 -12.695 25.672 1 54.16 20 ALA B O 1
ATOM 2199 N N . VAL B 1 21 ? -10.219 -11.219 24.609 1 54.81 21 VAL B N 1
ATOM 2200 C CA . VAL B 1 21 ? -11.398 -12.07 24.672 1 54.81 21 VAL B CA 1
ATOM 2201 C C . VAL B 1 21 ? -11.18 -13.328 23.844 1 54.81 21 VAL B C 1
ATOM 2203 O O . VAL B 1 21 ? -11.516 -14.438 24.266 1 54.81 21 VAL B O 1
ATOM 2206 N N . LEU B 1 22 ? -10.57 -13.109 22.719 1 57.22 22 LEU B N 1
ATOM 2207 C CA . LEU B 1 22 ? -10.273 -14.266 21.891 1 57.22 22 LEU B CA 1
ATOM 2208 C C . LEU B 1 22 ? -9.266 -15.188 22.578 1 57.22 22 LEU B C 1
ATOM 2210 O O . LEU B 1 22 ? -9.438 -16.406 22.578 1 57.22 22 LEU B O 1
ATOM 2214 N N . ALA B 1 23 ? -8.281 -14.578 23.141 1 59.47 23 ALA B N 1
ATOM 2215 C CA . ALA B 1 23 ? -7.281 -15.352 23.875 1 59.47 23 ALA B CA 1
ATOM 2216 C C . ALA B 1 23 ? -7.914 -16.094 25.062 1 59.47 23 ALA B C 1
ATOM 2218 O O . ALA B 1 23 ? -7.613 -17.266 25.297 1 59.47 23 ALA B O 1
ATOM 2219 N N . ALA B 1 24 ? -8.703 -15.406 25.766 1 54.62 24 ALA B N 1
ATOM 2220 C CA . ALA B 1 24 ? -9.398 -16.016 26.906 1 54.62 24 ALA B CA 1
ATOM 2221 C C . ALA B 1 24 ? -10.305 -17.156 26.438 1 54.62 24 ALA B C 1
ATOM 2223 O O . ALA B 1 24 ? -10.367 -18.203 27.078 1 54.62 24 ALA B O 1
ATOM 2224 N N . GLY B 1 25 ? -11.023 -16.969 25.422 1 54.72 25 GLY B N 1
ATOM 2225 C CA . GLY B 1 25 ? -11.859 -18.031 24.891 1 54.72 25 GLY B CA 1
ATOM 2226 C C . GLY B 1 25 ? -11.078 -19.266 24.5 1 54.72 25 GLY B C 1
ATOM 2227 O O . GLY B 1 25 ? -11.484 -20.391 24.781 1 54.72 25 GLY B O 1
ATOM 2228 N N . VAL B 1 26 ? -10.016 -19.047 23.875 1 60.06 26 VAL B N 1
ATOM 2229 C CA . VAL B 1 26 ? -9.109 -20.125 23.5 1 60.06 26 VAL B CA 1
ATOM 2230 C C . VAL B 1 26 ? -8.625 -20.844 24.766 1 60.06 26 VAL B C 1
ATOM 2232 O O . VAL B 1 26 ? -8.531 -22.078 24.781 1 60.06 26 VAL B O 1
ATOM 2235 N N . PHE B 1 27 ? -8.289 -20.047 25.703 1 55.62 27 PHE B N 1
ATOM 2236 C CA . PHE B 1 27 ? -7.785 -20.625 26.953 1 55.62 27 PHE B CA 1
ATOM 2237 C C . PHE B 1 27 ? -8.875 -21.406 27.672 1 55.62 27 PHE B C 1
ATOM 2239 O O . PHE B 1 27 ? -8.625 -22.484 28.203 1 55.62 27 PHE B O 1
ATOM 2246 N N . ILE B 1 28 ? -10.062 -20.922 27.766 1 52.88 28 ILE B N 1
ATOM 2247 C CA . ILE B 1 28 ? -11.133 -21.516 28.562 1 52.88 28 ILE B CA 1
ATOM 2248 C C . ILE B 1 28 ? -11.734 -22.703 27.812 1 52.88 28 ILE B C 1
ATOM 2250 O O . ILE B 1 28 ? -11.891 -23.797 28.375 1 52.88 28 ILE B O 1
ATOM 2254 N N . ILE B 1 29 ? -12.25 -22.594 26.688 1 56 29 ILE B N 1
ATOM 2255 C CA . ILE B 1 29 ? -13.023 -23.594 25.969 1 56 29 ILE B CA 1
ATOM 2256 C C . ILE B 1 29 ? -12.086 -24.5 25.172 1 56 29 ILE B C 1
ATOM 2258 O O . ILE B 1 29 ? -12.422 -25.641 24.875 1 56 29 ILE B O 1
ATOM 2262 N N . GLY B 1 30 ? -10.891 -24.203 25.203 1 64.75 30 GLY B N 1
ATOM 2263 C CA . GLY B 1 30 ? -9.984 -24.859 24.266 1 64.75 30 GLY B CA 1
ATOM 2264 C C . GLY B 1 30 ? -10.219 -24.453 22.828 1 64.75 30 GLY B C 1
ATOM 2265 O O . GLY B 1 30 ? -11.367 -24.328 22.391 1 64.75 30 GLY B O 1
ATOM 2266 N N . TRP B 1 31 ? -9.352 -24.016 22.172 1 68.5 31 TRP B N 1
ATOM 2267 C CA . TRP B 1 31 ? -9.477 -23.469 20.828 1 68.5 31 TRP B CA 1
ATOM 2268 C C . TRP B 1 31 ? -10.164 -24.453 19.891 1 68.5 31 TRP B C 1
ATOM 2270 O O . TRP B 1 31 ? -10.914 -24.047 19 1 68.5 31 TRP B O 1
ATOM 2280 N N . ARG B 1 32 ? -10.078 -25.656 20.172 1 73.94 32 ARG B N 1
ATOM 2281 C CA . ARG B 1 32 ? -10.641 -26.688 19.297 1 73.94 32 ARG B CA 1
ATOM 2282 C C . ARG B 1 32 ? -12.156 -26.719 19.406 1 73.94 32 ARG B C 1
ATOM 2284 O O . ARG B 1 32 ? -12.859 -26.75 18.391 1 73.94 32 ARG B O 1
ATOM 2291 N N . GLU B 1 33 ? -12.633 -26.703 20.609 1 72 33 GLU B N 1
ATOM 2292 C CA . GLU B 1 33 ? -14.078 -26.75 20.828 1 72 33 GLU B CA 1
ATOM 2293 C C . GLU B 1 33 ? -14.742 -25.469 20.328 1 72 33 GLU B C 1
ATOM 2295 O O . GLU B 1 33 ? -15.844 -25.516 19.766 1 72 33 GLU B O 1
ATOM 2300 N N . LEU B 1 34 ? -14.109 -24.5 20.5 1 71.44 34 LEU B N 1
ATOM 2301 C CA . LEU B 1 34 ? -14.664 -23.219 20.094 1 71.44 34 LEU B CA 1
ATOM 2302 C C . LEU B 1 34 ? -14.797 -23.141 18.578 1 71.44 34 LEU B C 1
ATOM 2304 O O . LEU B 1 34 ? -15.875 -22.828 18.062 1 71.44 34 LEU B O 1
ATOM 2308 N N . ILE B 1 35 ? -13.797 -23.547 17.938 1 75.62 35 ILE B N 1
ATOM 2309 C CA . ILE B 1 35 ? -13.805 -23.469 16.469 1 75.62 35 ILE B CA 1
ATOM 2310 C C . ILE B 1 35 ? -14.68 -24.578 15.891 1 75.62 35 ILE B C 1
ATOM 2312 O O . ILE B 1 35 ? -15.359 -24.359 14.883 1 75.62 35 ILE B O 1
ATOM 2316 N N . GLY B 1 36 ? -14.641 -25.656 16.609 1 75.81 36 GLY B N 1
ATOM 2317 C CA . GLY B 1 36 ? -15.438 -26.797 16.156 1 75.81 36 GLY B CA 1
ATOM 2318 C C . GLY B 1 36 ? -16.938 -26.547 16.266 1 75.81 36 GLY B C 1
ATOM 2319 O O . GLY B 1 36 ? -17.719 -27.219 15.602 1 75.81 36 GLY B O 1
ATOM 2320 N N . SER B 1 37 ? -17.297 -25.609 17.078 1 74.25 37 SER B N 1
ATOM 2321 C CA . SER B 1 37 ? -18.719 -25.344 17.281 1 74.25 37 SER B CA 1
ATOM 2322 C C . SER B 1 37 ? -19.266 -24.453 16.172 1 74.25 37 SER B C 1
ATOM 2324 O O . SER B 1 37 ? -20.484 -24.328 16.031 1 74.25 37 SER B O 1
ATOM 2326 N N . LEU B 1 38 ? -18.406 -24.031 15.336 1 76.69 38 LEU B N 1
ATOM 2327 C CA . LEU B 1 38 ? -18.859 -23.172 14.25 1 76.69 38 LEU B CA 1
ATOM 2328 C C . LEU B 1 38 ? -19.484 -24 13.133 1 76.69 38 LEU B C 1
ATOM 2330 O O . LEU B 1 38 ? -19.031 -25.109 12.836 1 76.69 38 LEU B O 1
ATOM 2334 N N . PRO B 1 39 ? -20.562 -23.609 12.641 1 73.81 39 PRO B N 1
ATOM 2335 C CA . PRO B 1 39 ? -21.344 -24.406 11.688 1 73.81 39 PRO B CA 1
ATOM 2336 C C . PRO B 1 39 ? -20.547 -24.844 10.469 1 73.81 39 PRO B C 1
ATOM 2338 O O . PRO B 1 39 ? -20.812 -25.891 9.883 1 73.81 39 PRO B O 1
ATOM 2341 N N . PHE B 1 40 ? -19.594 -24.156 10.07 1 76.5 40 PHE B N 1
ATOM 2342 C CA . PHE B 1 40 ? -18.859 -24.5 8.859 1 76.5 40 PHE B CA 1
ATOM 2343 C C . PHE B 1 40 ? -17.578 -25.25 9.188 1 76.5 40 PHE B C 1
ATOM 2345 O O . PHE B 1 40 ? -16.781 -25.547 8.297 1 76.5 40 PHE B O 1
ATOM 2352 N N . MET B 1 41 ? -17.578 -25.719 10.422 1 80.88 41 MET B N 1
ATOM 2353 C CA . MET B 1 41 ? -16.359 -26.375 10.859 1 80.88 41 MET B CA 1
ATOM 2354 C C . MET B 1 41 ? -16.594 -27.859 11.141 1 80.88 41 MET B C 1
ATOM 2356 O O . MET B 1 41 ? -17.359 -28.203 12.047 1 80.88 41 MET B O 1
ATOM 2360 N N . SER B 1 42 ? -16.078 -28.688 10.32 1 86.38 42 SER B N 1
ATOM 2361 C CA . SER B 1 42 ? -16.078 -30.125 10.555 1 86.38 42 SER B CA 1
ATOM 2362 C C . SER B 1 42 ? -14.875 -30.531 11.406 1 86.38 42 SER B C 1
ATOM 2364 O O . SER B 1 42 ? -13.977 -29.719 11.656 1 86.38 42 SER B O 1
ATOM 2366 N N . GLU B 1 43 ? -14.93 -31.734 11.891 1 86.56 43 GLU B N 1
ATOM 2367 C CA . GLU B 1 43 ? -13.797 -32.25 12.656 1 86.56 43 GLU B CA 1
ATOM 2368 C C . GLU B 1 43 ? -12.523 -32.25 11.82 1 86.56 43 GLU B C 1
ATOM 2370 O O . GLU B 1 43 ? -11.438 -31.984 12.328 1 86.56 43 GLU B O 1
ATOM 2375 N N . ALA B 1 44 ? -12.641 -32.594 10.547 1 89.19 44 ALA B N 1
ATOM 2376 C CA . ALA B 1 44 ? -11.508 -32.594 9.633 1 89.19 44 ALA B CA 1
ATOM 2377 C C . ALA B 1 44 ? -10.914 -31.203 9.484 1 89.19 44 ALA B C 1
ATOM 2379 O O . ALA B 1 44 ? -9.695 -31.031 9.477 1 89.19 44 ALA B O 1
ATOM 2380 N N . ARG B 1 45 ? -11.75 -30.234 9.453 1 90.5 45 ARG B N 1
ATOM 2381 C CA . ARG B 1 45 ? -11.305 -28.844 9.305 1 90.5 45 ARG B CA 1
ATOM 2382 C C . ARG B 1 45 ? -10.641 -28.344 10.578 1 90.5 45 ARG B C 1
ATOM 2384 O O . ARG B 1 45 ? -9.664 -27.594 10.523 1 90.5 45 ARG B O 1
ATOM 2391 N N . VAL B 1 46 ? -11.172 -28.797 11.641 1 89.31 46 VAL B N 1
ATOM 2392 C CA . VAL B 1 46 ? -10.594 -28.406 12.922 1 89.31 46 VAL B CA 1
ATOM 2393 C C . VAL B 1 46 ? -9.18 -28.953 13.039 1 89.31 46 VAL B C 1
ATOM 2395 O O . VAL B 1 46 ? -8.266 -28.25 13.477 1 89.31 46 VAL B O 1
ATOM 2398 N N . THR B 1 47 ? -9.023 -30.172 12.641 1 90.31 47 THR B N 1
ATOM 2399 C CA . THR B 1 47 ? -7.703 -30.812 12.672 1 90.31 47 THR B CA 1
ATOM 2400 C C . THR B 1 47 ? -6.758 -30.125 11.68 1 90.31 47 THR B C 1
ATOM 2402 O O . THR B 1 47 ? -5.586 -29.922 11.984 1 90.31 47 THR B O 1
ATOM 2405 N N . LEU B 1 48 ? -7.281 -29.781 10.562 1 92.31 48 LEU B N 1
ATOM 2406 C CA . LEU B 1 48 ? -6.496 -29.109 9.523 1 92.31 48 LEU B CA 1
ATOM 2407 C C . LEU B 1 48 ? -5.957 -27.781 10.016 1 92.31 48 LEU B C 1
ATOM 2409 O O . LEU B 1 48 ? -4.762 -27.5 9.898 1 92.31 48 LEU B O 1
ATOM 2413 N N . VAL B 1 49 ? -6.84 -26.984 10.555 1 92.06 49 VAL B N 1
ATOM 2414 C CA . VAL B 1 49 ? -6.453 -25.672 11.023 1 92.06 49 VAL B CA 1
ATOM 2415 C C . VAL B 1 49 ? -5.5 -25.797 12.211 1 92.06 49 VAL B C 1
ATOM 2417 O O . VAL B 1 49 ? -4.551 -25.016 12.344 1 92.06 49 VAL B O 1
ATOM 2420 N N . GLY B 1 50 ? -5.777 -26.781 13.016 1 89.62 50 GLY B N 1
ATOM 2421 C CA . GLY B 1 50 ? -4.871 -27.047 14.125 1 89.62 50 GLY B CA 1
ATOM 2422 C C . GLY B 1 50 ? -3.465 -27.391 13.68 1 89.62 50 GLY B C 1
ATOM 2423 O O . GLY B 1 50 ? -2.488 -26.859 14.211 1 89.62 50 GLY B O 1
ATOM 2424 N N . ASN B 1 51 ? -3.318 -28.188 12.703 1 90.62 51 ASN B N 1
ATOM 2425 C CA . ASN B 1 51 ? -2.029 -28.641 12.188 1 90.62 51 ASN B CA 1
ATOM 2426 C C . ASN B 1 51 ? -1.345 -27.562 11.352 1 90.62 51 ASN B C 1
ATOM 2428 O O . ASN B 1 51 ? -0.121 -27.562 11.219 1 90.62 51 ASN B O 1
ATOM 2432 N N . ALA B 1 52 ? -2.088 -26.641 10.82 1 93.75 52 ALA B N 1
ATOM 2433 C CA . ALA B 1 52 ? -1.564 -25.609 9.922 1 93.75 52 ALA B CA 1
ATOM 2434 C C . ALA B 1 52 ? -0.965 -24.453 10.711 1 93.75 52 ALA B C 1
ATOM 2436 O O . ALA B 1 52 ? -0.102 -23.734 10.203 1 93.75 52 ALA B O 1
ATOM 2437 N N . PHE B 1 53 ? -1.363 -24.344 11.938 1 92.75 53 PHE B N 1
ATOM 2438 C CA . PHE B 1 53 ? -1.004 -23.188 12.742 1 92.75 53 PHE B CA 1
ATOM 2439 C C . PHE B 1 53 ? 0.5 -23.141 12.977 1 92.75 53 PHE B C 1
ATOM 2441 O O . PHE B 1 53 ? 1.136 -22.094 12.758 1 92.75 53 PHE B O 1
ATOM 2448 N N . ARG B 1 54 ? 1.045 -24.188 13.391 1 91.56 54 ARG B N 1
ATOM 2449 C CA . ARG B 1 54 ? 2.453 -24.219 13.781 1 91.56 54 ARG B CA 1
ATOM 2450 C C . ARG B 1 54 ? 3.354 -23.938 12.586 1 91.56 54 ARG B C 1
ATOM 2452 O O . ARG B 1 54 ? 4.234 -23.078 12.648 1 91.56 54 ARG B O 1
ATOM 2459 N N . PRO B 1 55 ? 3.158 -24.625 11.492 1 94.94 55 PRO B N 1
ATOM 2460 C CA . PRO B 1 55 ? 3.992 -24.328 10.32 1 94.94 55 PRO B CA 1
ATOM 2461 C C . PRO B 1 55 ? 3.877 -22.875 9.875 1 94.94 55 PRO B C 1
ATOM 2463 O O . PRO B 1 55 ? 4.867 -22.281 9.445 1 94.94 55 PRO B O 1
ATOM 2466 N N . MET B 1 56 ? 2.773 -22.297 9.922 1 96.12 56 MET B N 1
ATOM 2467 C CA . MET B 1 56 ? 2.584 -20.906 9.531 1 96.12 56 MET B CA 1
ATOM 2468 C C . MET B 1 56 ? 3.334 -19.969 10.477 1 96.12 56 MET B C 1
ATOM 2470 O O . MET B 1 56 ? 3.961 -19 10.031 1 96.12 56 MET B O 1
ATOM 2474 N N . LEU B 1 57 ? 3.229 -20.297 11.742 1 94.88 57 LEU B N 1
ATOM 2475 C CA . LEU B 1 57 ? 3.918 -19.484 12.742 1 94.88 57 LEU B CA 1
ATOM 2476 C C . LEU B 1 57 ? 5.43 -19.562 12.555 1 94.88 57 LEU B C 1
ATOM 2478 O O . LEU B 1 57 ? 6.125 -18.547 12.648 1 94.88 57 LEU B O 1
ATOM 2482 N N . ILE B 1 58 ? 5.887 -20.734 12.328 1 95.94 58 ILE B N 1
ATOM 2483 C CA . ILE B 1 58 ? 7.312 -20.938 12.125 1 95.94 58 ILE B CA 1
ATOM 2484 C C . ILE B 1 58 ? 7.773 -20.172 10.883 1 95.94 58 ILE B C 1
ATOM 2486 O O . ILE B 1 58 ? 8.805 -19.5 10.914 1 95.94 58 ILE B O 1
ATOM 2490 N N . ALA B 1 59 ? 7.012 -20.25 9.828 1 97.25 59 ALA B N 1
ATOM 2491 C CA . ALA B 1 59 ? 7.336 -19.547 8.594 1 97.25 59 ALA B CA 1
ATOM 2492 C C . ALA B 1 59 ? 7.324 -18.031 8.805 1 97.25 59 ALA B C 1
ATOM 2494 O O . ALA B 1 59 ? 8.148 -17.312 8.234 1 97.25 59 ALA B O 1
ATOM 2495 N N . ALA B 1 60 ? 6.395 -17.547 9.602 1 97.31 60 ALA B N 1
ATOM 2496 C CA . ALA B 1 60 ? 6.328 -16.125 9.914 1 97.31 60 ALA B CA 1
ATOM 2497 C C . ALA B 1 60 ? 7.59 -15.664 10.641 1 97.31 60 ALA B C 1
ATOM 2499 O O . ALA B 1 60 ? 8.172 -14.641 10.289 1 97.31 60 ALA B O 1
ATOM 2500 N N . VAL B 1 61 ? 8.047 -16.406 11.617 1 96 61 VAL B N 1
ATOM 2501 C CA . VAL B 1 61 ? 9.156 -16.031 12.484 1 96 61 VAL B CA 1
ATOM 2502 C C . VAL B 1 61 ? 10.477 -16.203 11.734 1 96 61 VAL B C 1
ATOM 2504 O O . VAL B 1 61 ? 11.383 -15.375 11.875 1 96 61 VAL B O 1
ATOM 2507 N N . LEU B 1 62 ? 10.523 -17.203 10.883 1 96.25 62 LEU B N 1
ATOM 2508 C CA . LEU B 1 62 ? 11.805 -17.547 10.266 1 96.25 62 LEU B CA 1
ATOM 2509 C C . LEU B 1 62 ? 11.992 -16.797 8.953 1 96.25 62 LEU B C 1
ATOM 2511 O O . LEU B 1 62 ? 13.117 -16.562 8.523 1 96.25 62 LEU B O 1
ATOM 2515 N N . TYR B 1 63 ? 10.883 -16.406 8.352 1 97.12 63 TYR B N 1
ATOM 2516 C CA . TYR B 1 63 ? 11.031 -15.859 7.008 1 97.12 63 TYR B CA 1
ATOM 2517 C C . TYR B 1 63 ? 10.328 -14.508 6.887 1 97.12 63 TYR B C 1
ATOM 2519 O O . TYR B 1 63 ? 10.961 -13.508 6.551 1 97.12 63 TYR B O 1
ATOM 2527 N N . SER B 1 64 ? 9.07 -14.391 7.223 1 98.12 64 SER B N 1
ATOM 2528 C CA . SER B 1 64 ? 8.328 -13.156 7.016 1 98.12 64 SER B CA 1
ATOM 2529 C C . SER B 1 64 ? 8.906 -12.023 7.859 1 98.12 64 SER B C 1
ATOM 2531 O O . SER B 1 64 ? 9.164 -10.93 7.348 1 98.12 64 SER B O 1
ATOM 2533 N N . ILE B 1 65 ? 9.125 -12.258 9.141 1 96.88 65 ILE B N 1
ATOM 2534 C CA . ILE B 1 65 ? 9.586 -11.219 10.055 1 96.88 65 ILE B CA 1
ATOM 2535 C C . ILE B 1 65 ? 11.008 -10.789 9.68 1 96.88 65 ILE B C 1
ATOM 2537 O O . ILE B 1 65 ? 11.266 -9.609 9.453 1 96.88 65 ILE B O 1
ATOM 2541 N N . PRO B 1 66 ? 11.938 -11.719 9.57 1 97.56 66 PRO B N 1
ATOM 2542 C CA . PRO B 1 66 ? 13.289 -11.289 9.195 1 97.56 66 PRO B CA 1
ATOM 2543 C C . PRO B 1 66 ? 13.328 -10.594 7.836 1 97.56 66 PRO B C 1
ATOM 2545 O O . PRO B 1 66 ? 14.094 -9.648 7.648 1 97.56 66 PRO B O 1
ATOM 2548 N N . LEU B 1 67 ? 12.523 -11.117 6.898 1 98.12 67 LEU B N 1
ATOM 2549 C CA . LEU B 1 67 ? 12.453 -10.484 5.582 1 98.12 67 LEU B CA 1
ATOM 2550 C C . LEU B 1 67 ? 12.023 -9.031 5.699 1 98.12 67 LEU B C 1
ATOM 2552 O O . LEU B 1 67 ? 12.648 -8.141 5.109 1 98.12 67 LEU B O 1
ATOM 2556 N N . ALA B 1 68 ? 10.992 -8.773 6.461 1 98.56 68 ALA B N 1
ATOM 2557 C CA . ALA B 1 68 ? 10.484 -7.422 6.648 1 98.56 68 ALA B CA 1
ATOM 2558 C C . ALA B 1 68 ? 11.508 -6.539 7.352 1 98.56 68 ALA B C 1
ATOM 2560 O O . ALA B 1 68 ? 11.75 -5.402 6.93 1 98.56 68 ALA B O 1
ATOM 2561 N N . VAL B 1 69 ? 12.148 -7.066 8.367 1 98.25 69 VAL B N 1
ATOM 2562 C CA . VAL B 1 69 ? 13.07 -6.297 9.195 1 98.25 69 VAL B CA 1
ATOM 2563 C C . VAL B 1 69 ? 14.305 -5.93 8.375 1 98.25 69 VAL B C 1
ATOM 2565 O O . VAL B 1 69 ? 14.688 -4.758 8.305 1 98.25 69 VAL B O 1
ATOM 2568 N N . VAL B 1 70 ? 14.883 -6.883 7.734 1 98.62 70 VAL B N 1
ATOM 2569 C CA . VAL B 1 70 ? 16.125 -6.656 6.988 1 98.62 70 VAL B CA 1
ATOM 2570 C C . VAL B 1 70 ? 15.836 -5.75 5.789 1 98.62 70 VAL B C 1
ATOM 2572 O O . VAL B 1 70 ? 16.562 -4.785 5.551 1 98.62 70 VAL B O 1
ATOM 2575 N N . ALA B 1 71 ? 14.766 -6.043 5.074 1 98.75 71 ALA B N 1
ATOM 2576 C CA . ALA B 1 71 ? 14.422 -5.219 3.92 1 98.75 71 ALA B CA 1
ATOM 2577 C C . ALA B 1 71 ? 14.117 -3.785 4.34 1 98.75 71 ALA B C 1
ATOM 2579 O O . ALA B 1 71 ? 14.469 -2.838 3.633 1 98.75 71 ALA B O 1
ATOM 2580 N N . PHE B 1 72 ? 13.5 -3.631 5.477 1 98.75 72 PHE B N 1
ATOM 2581 C CA . PHE B 1 72 ? 13.148 -2.297 5.945 1 98.75 72 PHE B CA 1
ATOM 2582 C C . PHE B 1 72 ? 14.398 -1.51 6.324 1 98.75 72 PHE B C 1
ATOM 2584 O O . PHE B 1 72 ? 14.516 -0.329 5.992 1 98.75 72 PHE B O 1
ATOM 2591 N N . ILE B 1 73 ? 15.297 -2.127 7.008 1 98.56 73 ILE B N 1
ATOM 2592 C CA . ILE B 1 73 ? 16.531 -1.471 7.438 1 98.56 73 ILE B CA 1
ATOM 2593 C C . ILE B 1 73 ? 17.328 -1.034 6.215 1 98.56 73 ILE B C 1
ATOM 2595 O O . ILE B 1 73 ? 17.75 0.122 6.117 1 98.56 73 ILE B O 1
ATOM 2599 N N . ILE B 1 74 ? 17.5 -1.917 5.297 1 98.75 74 ILE B N 1
ATOM 2600 C CA . ILE B 1 74 ? 18.219 -1.585 4.078 1 98.75 74 ILE B CA 1
ATOM 2601 C C . ILE B 1 74 ? 17.469 -0.517 3.297 1 98.75 74 ILE B C 1
ATOM 2603 O O . ILE B 1 74 ? 18.062 0.44 2.799 1 98.75 74 ILE B O 1
ATOM 2607 N N . GLY B 1 75 ? 16.172 -0.691 3.201 1 98.81 75 GLY B N 1
ATOM 2608 C CA . GLY B 1 75 ? 15.336 0.303 2.541 1 98.81 75 GLY B CA 1
ATOM 2609 C C . GLY B 1 75 ? 15.438 1.679 3.17 1 98.81 75 GLY B C 1
ATOM 2610 O O . GLY B 1 75 ? 15.43 2.691 2.467 1 98.81 75 GLY B O 1
ATOM 2611 N N . LEU B 1 76 ? 15.547 1.732 4.469 1 98.56 76 LEU B N 1
ATOM 2612 C CA . LEU B 1 76 ? 15.68 3.008 5.164 1 98.56 76 LEU B CA 1
ATOM 2613 C C . LEU B 1 76 ? 17 3.68 4.824 1 98.56 76 LEU B C 1
ATOM 2615 O O . LEU B 1 76 ? 17.078 4.906 4.703 1 98.56 76 LEU B O 1
ATOM 2619 N N . ILE B 1 77 ? 18 2.867 4.754 1 98.38 77 ILE B N 1
ATOM 2620 C CA . ILE B 1 77 ? 19.297 3.4 4.363 1 98.38 77 ILE B CA 1
ATOM 2621 C C . ILE B 1 77 ? 19.203 4.008 2.965 1 98.38 77 ILE B C 1
ATOM 2623 O O . ILE B 1 77 ? 19.656 5.137 2.74 1 98.38 77 ILE B O 1
ATOM 2627 N N . ILE B 1 78 ? 18.594 3.32 2.086 1 98.62 78 ILE B N 1
ATOM 2628 C CA . ILE B 1 78 ? 18.391 3.826 0.733 1 98.62 78 ILE B CA 1
ATOM 2629 C C . ILE B 1 78 ? 17.547 5.098 0.778 1 98.62 78 ILE B C 1
ATOM 2631 O O . ILE B 1 78 ? 17.859 6.086 0.115 1 98.62 78 ILE B O 1
ATOM 2635 N N . ALA B 1 79 ? 16.531 5.062 1.573 1 98.62 79 ALA B N 1
ATOM 2636 C CA . ALA B 1 79 ? 15.609 6.188 1.686 1 98.62 79 ALA B CA 1
ATOM 2637 C C . ALA B 1 79 ? 16.328 7.449 2.148 1 98.62 79 ALA B C 1
ATOM 2639 O O . ALA B 1 79 ? 16.109 8.531 1.604 1 98.62 79 ALA B O 1
ATOM 2640 N N . LEU B 1 80 ? 17.156 7.301 3.146 1 96.31 80 LEU B N 1
ATOM 2641 C CA . LEU B 1 80 ? 17.891 8.438 3.688 1 96.31 80 LEU B CA 1
ATOM 2642 C C . LEU B 1 80 ? 18.828 9.023 2.637 1 96.31 80 LEU B C 1
ATOM 2644 O O . LEU B 1 80 ? 18.906 10.242 2.475 1 96.31 80 LEU B O 1
ATOM 2648 N N . LEU B 1 81 ? 19.5 8.164 1.938 1 96.56 81 LEU B N 1
ATOM 2649 C CA . LEU B 1 81 ? 20.422 8.617 0.901 1 96.56 81 LEU B CA 1
ATOM 2650 C C . LEU B 1 81 ? 19.672 9.336 -0.217 1 96.56 81 LEU B C 1
ATOM 2652 O O . LEU B 1 81 ? 20.078 10.414 -0.647 1 96.56 81 LEU B O 1
ATOM 2656 N N . VAL B 1 82 ? 18.609 8.797 -0.652 1 97.12 82 VAL B N 1
ATOM 2657 C CA . VAL B 1 82 ? 17.797 9.359 -1.731 1 97.12 82 VAL B CA 1
ATOM 2658 C C . VAL B 1 82 ? 17.203 10.695 -1.287 1 97.12 82 VAL B C 1
ATOM 2660 O O . VAL B 1 82 ? 17.234 11.672 -2.031 1 97.12 82 VAL B O 1
ATOM 2663 N N . ALA B 1 83 ? 16.672 10.734 -0.074 1 95.94 83 ALA B N 1
ATOM 2664 C CA . ALA B 1 83 ? 16.062 11.961 0.452 1 95.94 83 ALA B CA 1
ATOM 2665 C C . ALA B 1 83 ? 17.109 13.07 0.564 1 95.94 83 ALA B C 1
ATOM 2667 O O . ALA B 1 83 ? 16.828 14.227 0.234 1 95.94 83 ALA B O 1
ATOM 2668 N N . LEU B 1 84 ? 18.281 12.758 0.999 1 92.12 84 LEU B N 1
ATOM 2669 C CA . LEU B 1 84 ? 19.344 13.742 1.173 1 92.12 84 LEU B CA 1
ATOM 2670 C C . LEU B 1 84 ? 19.75 14.344 -0.168 1 92.12 84 LEU B C 1
ATOM 2672 O O . LEU B 1 84 ? 19.953 15.555 -0.274 1 92.12 84 LEU B O 1
ATOM 2676 N N . VAL B 1 85 ? 19.828 13.477 -1.15 1 92.25 85 VAL B N 1
ATOM 2677 C CA . VAL B 1 85 ? 20.172 13.953 -2.484 1 92.25 85 VAL B CA 1
ATOM 2678 C C . VAL B 1 85 ? 19.125 14.945 -2.977 1 92.25 85 VAL B C 1
ATOM 2680 O O . VAL B 1 85 ? 19.438 15.93 -3.639 1 92.25 85 VAL B O 1
ATOM 2683 N N . ARG B 1 86 ? 17.922 14.734 -2.576 1 91.44 86 ARG B N 1
ATOM 2684 C CA . ARG B 1 86 ? 16.812 15.508 -3.111 1 91.44 86 ARG B CA 1
ATOM 2685 C C . ARG B 1 86 ? 16.625 16.812 -2.334 1 91.44 86 ARG B C 1
ATOM 2687 O O . ARG B 1 86 ? 16.031 17.766 -2.836 1 91.44 86 ARG B O 1
ATOM 2694 N N . VAL B 1 87 ? 17.094 16.891 -1.126 1 88.81 87 VAL B N 1
ATOM 2695 C CA . VAL B 1 87 ? 16.828 18.047 -0.296 1 88.81 87 VAL B CA 1
ATOM 2696 C C . VAL B 1 87 ? 18.016 19.016 -0.366 1 88.81 87 VAL B C 1
ATOM 2698 O O . VAL B 1 87 ? 17.844 20.219 -0.2 1 88.81 87 VAL B O 1
ATOM 2701 N N . VAL B 1 88 ? 19.188 18.484 -0.605 1 81.94 88 VAL B N 1
ATOM 2702 C CA . VAL B 1 88 ? 20.391 19.328 -0.664 1 81.94 88 VAL B CA 1
ATOM 2703 C C . VAL B 1 88 ? 20.391 20.141 -1.953 1 81.94 88 VAL B C 1
ATOM 2705 O O . VAL B 1 88 ? 20.078 19.625 -3.027 1 81.94 88 VAL B O 1
ATOM 2708 N N . PRO B 1 89 ? 20.625 21.406 -1.808 1 79.44 89 PRO B N 1
ATOM 2709 C CA . PRO B 1 89 ? 20.641 22.266 -3 1 79.44 89 PRO B CA 1
ATOM 2710 C C . PRO B 1 89 ? 21.641 21.781 -4.047 1 79.44 89 PRO B C 1
ATOM 2712 O O . PRO B 1 89 ? 22.734 21.312 -3.703 1 79.44 89 PRO B O 1
ATOM 2715 N N . ALA B 1 90 ? 21.156 21.812 -5.312 1 73.62 90 ALA B N 1
ATOM 2716 C CA . ALA B 1 90 ? 21.953 21.297 -6.422 1 73.62 90 ALA B CA 1
ATOM 2717 C C . ALA B 1 90 ? 23.125 22.234 -6.723 1 73.62 90 ALA B C 1
ATOM 2719 O O . ALA B 1 90 ? 22.938 23.422 -6.969 1 73.62 90 ALA B O 1
ATOM 2720 N N . THR B 1 91 ? 24.344 21.938 -6.625 1 71.88 91 THR B N 1
ATOM 2721 C CA . THR B 1 91 ? 25.469 22.828 -6.855 1 71.88 91 THR B CA 1
ATOM 2722 C C . THR B 1 91 ? 26.234 22.438 -8.125 1 71.88 91 THR B C 1
ATOM 2724 O O . THR B 1 91 ? 26.703 23.312 -8.859 1 71.88 91 THR B O 1
ATOM 2727 N N . GLY B 1 92 ? 26.391 21.266 -8.445 1 83.31 92 GLY B N 1
ATOM 2728 C CA . GLY B 1 92 ? 27.25 20.828 -9.539 1 83.31 92 GLY B CA 1
ATOM 2729 C C . GLY B 1 92 ? 26.562 19.828 -10.461 1 83.31 92 GLY B C 1
ATOM 2730 O O . GLY B 1 92 ? 25.438 19.406 -10.203 1 83.31 92 GLY B O 1
ATOM 2731 N N . ILE B 1 93 ? 27.25 19.719 -11.609 1 86.69 93 ILE B N 1
ATOM 2732 C CA . ILE B 1 93 ? 26.75 18.812 -12.648 1 86.69 93 ILE B CA 1
ATOM 2733 C C . ILE B 1 93 ? 26.609 17.406 -12.078 1 86.69 93 ILE B C 1
ATOM 2735 O O . ILE B 1 93 ? 25.641 16.703 -12.398 1 86.69 93 ILE B O 1
ATOM 2739 N N . ALA B 1 94 ? 27.5 17.062 -11.273 1 88.25 94 ALA B N 1
ATOM 2740 C CA . ALA B 1 94 ? 27.453 15.734 -10.664 1 88.25 94 ALA B CA 1
ATOM 2741 C C . ALA B 1 94 ? 26.188 15.57 -9.828 1 88.25 94 ALA B C 1
ATOM 2743 O O . ALA B 1 94 ? 25.531 14.523 -9.883 1 88.25 94 ALA B O 1
ATOM 2744 N N . HIS B 1 95 ? 25.844 16.562 -9.156 1 88.88 95 HIS B N 1
ATOM 2745 C CA . HIS B 1 95 ? 24.641 16.516 -8.32 1 88.88 95 HIS B CA 1
ATOM 2746 C C . HIS B 1 95 ? 23.391 16.484 -9.18 1 88.88 95 HIS B C 1
ATOM 2748 O O . HIS B 1 95 ? 22.422 15.789 -8.836 1 88.88 95 HIS B O 1
ATOM 2754 N N . ARG B 1 96 ? 23.484 17.125 -10.195 1 87.12 96 ARG B N 1
ATOM 2755 C CA . ARG B 1 96 ? 22.328 17.156 -11.094 1 87.12 96 ARG B CA 1
ATOM 2756 C C . ARG B 1 96 ? 22.094 15.789 -11.711 1 87.12 96 ARG B C 1
ATOM 2758 O O . ARG B 1 96 ? 20.938 15.367 -11.867 1 87.12 96 ARG B O 1
ATOM 2765 N N . LEU B 1 97 ? 23.156 15.219 -12.039 1 89.38 97 LEU B N 1
ATOM 2766 C CA . LEU B 1 97 ? 23.047 13.867 -12.594 1 89.38 97 LEU B CA 1
ATOM 2767 C C . LEU B 1 97 ? 22.516 12.898 -11.539 1 89.38 97 LEU B C 1
ATOM 2769 O O . LEU B 1 97 ? 21.688 12.039 -11.844 1 89.38 97 LEU B O 1
ATOM 2773 N N . LEU B 1 98 ? 22.984 13.039 -10.367 1 91.5 98 LEU B N 1
ATOM 2774 C CA . LEU B 1 98 ? 22.531 12.195 -9.266 1 91.5 98 LEU B CA 1
ATOM 2775 C C . LEU B 1 98 ? 21.047 12.422 -8.992 1 91.5 98 LEU B C 1
ATOM 2777 O O . LEU B 1 98 ? 20.312 11.469 -8.711 1 91.5 98 LEU B O 1
ATOM 2781 N N . LEU B 1 99 ? 20.656 13.578 -9.148 1 90.44 99 LEU B N 1
ATOM 2782 C CA . LEU B 1 99 ? 19.25 13.922 -8.953 1 90.44 99 LEU B CA 1
ATOM 2783 C C . LEU B 1 99 ? 18.375 13.258 -10.016 1 90.44 99 LEU B C 1
ATOM 2785 O O . LEU B 1 99 ? 17.297 12.758 -9.703 1 90.44 99 LEU B O 1
ATOM 2789 N N . ALA B 1 100 ? 18.891 13.242 -11.148 1 88.88 100 ALA B N 1
ATOM 2790 C CA . ALA B 1 100 ? 18.141 12.617 -12.234 1 88.88 100 ALA B CA 1
ATOM 2791 C C . ALA B 1 100 ? 17.969 11.117 -11.992 1 88.88 100 ALA B C 1
ATOM 2793 O O . ALA B 1 100 ? 16.891 10.562 -12.227 1 88.88 100 ALA B O 1
ATOM 2794 N N . VAL B 1 101 ? 18.969 10.516 -11.516 1 92.94 101 VAL B N 1
ATOM 2795 C CA . VAL B 1 101 ? 18.953 9.078 -11.242 1 92.94 101 VAL B CA 1
ATOM 2796 C C . VAL B 1 101 ? 17.984 8.781 -10.102 1 92.94 101 VAL B C 1
ATOM 2798 O O . VAL B 1 101 ? 17.188 7.84 -10.18 1 92.94 101 VAL B O 1
ATOM 2801 N N . VAL B 1 102 ? 18.031 9.594 -9.125 1 94.38 102 VAL B N 1
ATOM 2802 C CA . VAL B 1 102 ? 17.172 9.406 -7.949 1 94.38 102 VAL B CA 1
ATOM 2803 C C . VAL B 1 102 ? 15.711 9.617 -8.328 1 94.38 102 VAL B C 1
ATOM 2805 O O . VAL B 1 102 ? 14.844 8.859 -7.898 1 94.38 102 VAL B O 1
ATOM 2808 N N . HIS B 1 103 ? 15.5 10.562 -9.141 1 91.75 103 HIS B N 1
ATOM 2809 C CA . HIS B 1 103 ? 14.141 10.82 -9.594 1 91.75 103 HIS B CA 1
ATOM 2810 C C . HIS B 1 103 ? 13.609 9.656 -10.43 1 91.75 103 HIS B C 1
ATOM 2812 O O . HIS B 1 103 ? 12.453 9.258 -10.281 1 91.75 103 HIS B O 1
ATOM 2818 N N . ALA B 1 104 ? 14.438 9.148 -11.242 1 91.31 104 ALA B N 1
ATOM 2819 C CA . ALA B 1 104 ? 14.055 8.008 -12.07 1 91.31 104 ALA B CA 1
ATOM 2820 C C . ALA B 1 104 ? 13.758 6.785 -11.211 1 91.31 104 ALA B C 1
ATOM 2822 O O . ALA B 1 104 ? 12.773 6.078 -11.445 1 91.31 104 ALA B O 1
ATOM 2823 N N . TYR B 1 105 ? 14.648 6.59 -10.25 1 95.25 105 TYR B N 1
ATOM 2824 C CA . TYR B 1 105 ? 14.484 5.477 -9.328 1 95.25 105 TYR B CA 1
ATOM 2825 C C . TYR B 1 105 ? 13.164 5.574 -8.578 1 95.25 105 TYR B C 1
ATOM 2827 O O . TYR B 1 105 ? 12.367 4.633 -8.586 1 95.25 105 TYR B O 1
ATOM 2835 N N . VAL B 1 106 ? 12.82 6.672 -8.023 1 96.25 106 VAL B N 1
ATOM 2836 C CA . VAL B 1 106 ? 11.617 6.871 -7.227 1 96.25 106 VAL B CA 1
ATOM 2837 C C . VAL B 1 106 ? 10.383 6.777 -8.117 1 96.25 106 VAL B C 1
ATOM 2839 O O . VAL B 1 106 ? 9.406 6.109 -7.77 1 96.25 106 VAL B O 1
ATOM 2842 N N . SER B 1 107 ? 10.492 7.363 -9.273 1 93.56 107 SER B N 1
ATOM 2843 C CA . SER B 1 107 ? 9.375 7.34 -10.211 1 93.56 107 SER B CA 1
ATOM 2844 C C . SER B 1 107 ? 9.062 5.918 -10.664 1 93.56 107 SER B C 1
ATOM 2846 O O . SER B 1 107 ? 7.898 5.508 -10.688 1 93.56 107 SER B O 1
ATOM 2848 N N . ALA B 1 108 ? 10.062 5.188 -10.969 1 94.94 108 ALA B N 1
ATOM 2849 C CA . ALA B 1 108 ? 9.891 3.818 -11.453 1 94.94 108 ALA B CA 1
ATOM 2850 C C . ALA B 1 108 ? 9.281 2.928 -10.375 1 94.94 108 ALA B C 1
ATOM 2852 O O . ALA B 1 108 ? 8.344 2.176 -10.641 1 94.94 108 ALA B O 1
ATOM 2853 N N . ILE B 1 109 ? 9.812 3.057 -9.211 1 97.81 109 ILE B N 1
ATOM 2854 C CA . ILE B 1 109 ? 9.398 2.178 -8.117 1 97.81 109 ILE B CA 1
ATOM 2855 C C . ILE B 1 109 ? 7.988 2.543 -7.668 1 97.81 109 ILE B C 1
ATOM 2857 O O . ILE B 1 109 ? 7.141 1.666 -7.492 1 97.81 109 ILE B O 1
ATOM 2861 N N . ARG B 1 110 ? 7.676 3.787 -7.543 1 96.44 110 ARG B N 1
ATOM 2862 C CA . ARG B 1 110 ? 6.375 4.227 -7.051 1 96.44 110 ARG B CA 1
ATOM 2863 C C . ARG B 1 110 ? 5.316 4.137 -8.148 1 96.44 110 ARG B C 1
ATOM 2865 O O . ARG B 1 110 ? 4.121 4.246 -7.871 1 96.44 110 ARG B O 1
ATOM 2872 N N . GLY B 1 111 ? 5.805 3.91 -9.422 1 96.38 111 GLY B N 1
ATOM 2873 C CA . GLY B 1 111 ? 4.879 3.84 -10.539 1 96.38 111 GLY B CA 1
ATOM 2874 C C . GLY B 1 111 ? 4.605 2.42 -11 1 96.38 111 GLY B C 1
ATOM 2875 O O . GLY B 1 111 ? 3.91 2.207 -12 1 96.38 111 GLY B O 1
ATOM 2876 N N . THR B 1 112 ? 5.145 1.428 -10.32 1 98 112 THR B N 1
ATOM 2877 C CA . THR B 1 112 ? 4.98 0.032 -10.711 1 98 112 THR B CA 1
ATOM 2878 C C . THR B 1 112 ? 4.559 -0.817 -9.516 1 98 112 THR B C 1
ATOM 2880 O O . THR B 1 112 ? 4.859 -0.479 -8.367 1 98 112 THR B O 1
ATOM 2883 N N . PRO B 1 113 ? 3.807 -1.913 -9.75 1 98.44 113 PRO B N 1
ATOM 2884 C CA . PRO B 1 113 ? 3.379 -2.773 -8.648 1 98.44 113 PRO B CA 1
ATOM 2885 C C . PRO B 1 113 ? 4.547 -3.482 -7.961 1 98.44 113 PRO B C 1
ATOM 2887 O O . PRO B 1 113 ? 5.48 -3.928 -8.633 1 98.44 113 PRO B O 1
ATOM 2890 N N . MET B 1 114 ? 4.441 -3.557 -6.699 1 98 114 MET B N 1
ATOM 2891 C CA . MET B 1 114 ? 5.461 -4.266 -5.926 1 98 114 MET B CA 1
ATOM 2892 C C . MET B 1 114 ? 5.609 -5.703 -6.41 1 98 114 MET B C 1
ATOM 2894 O O . MET B 1 114 ? 6.723 -6.223 -6.488 1 98 114 MET B O 1
ATOM 2898 N N . LEU B 1 115 ? 4.531 -6.355 -6.734 1 97.94 115 LEU B N 1
ATOM 2899 C CA . LEU B 1 115 ? 4.559 -7.727 -7.234 1 97.94 115 LEU B CA 1
ATOM 2900 C C . LEU B 1 115 ? 5.422 -7.828 -8.484 1 97.94 115 LEU B C 1
ATOM 2902 O O . LEU B 1 115 ? 6.25 -8.734 -8.602 1 97.94 115 LEU B O 1
ATOM 2906 N N . VAL B 1 116 ? 5.234 -6.883 -9.375 1 98.06 116 VAL B N 1
ATOM 2907 C CA . VAL B 1 116 ? 5.98 -6.875 -10.625 1 98.06 116 VAL B CA 1
ATOM 2908 C C . VAL B 1 116 ? 7.461 -6.621 -10.344 1 98.06 116 VAL B C 1
AT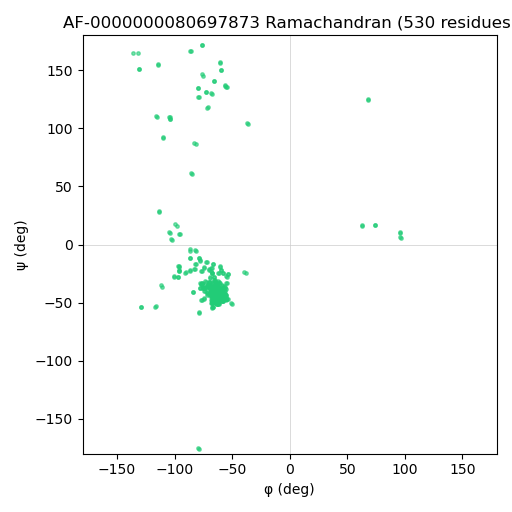OM 2910 O O . VAL B 1 116 ? 8.328 -7.266 -10.938 1 98.06 116 VAL B O 1
ATOM 2913 N N . GLN B 1 117 ? 7.738 -5.75 -9.438 1 98 117 GLN B N 1
ATOM 2914 C CA . GLN B 1 117 ? 9.117 -5.453 -9.047 1 98 117 GLN B CA 1
ATOM 2915 C C . GLN B 1 117 ? 9.812 -6.699 -8.508 1 98 117 GLN B C 1
ATOM 2917 O O . GLN B 1 117 ? 10.961 -6.977 -8.875 1 98 117 GLN B O 1
ATOM 2922 N N . LEU B 1 118 ? 9.117 -7.414 -7.707 1 97.12 118 LEU B N 1
ATOM 2923 C CA . LEU B 1 118 ? 9.68 -8.625 -7.121 1 97.12 118 LEU B CA 1
ATOM 2924 C C . LEU B 1 118 ? 10.008 -9.648 -8.203 1 97.12 118 LEU B C 1
ATOM 2926 O O . LEU B 1 118 ? 11.062 -10.289 -8.164 1 97.12 118 LEU B O 1
ATOM 2930 N N . MET B 1 119 ? 9.148 -9.797 -9.148 1 96.12 119 MET B N 1
ATOM 2931 C CA . MET B 1 119 ? 9.352 -10.766 -10.227 1 96.12 119 MET B CA 1
ATOM 2932 C C . MET B 1 119 ? 10.523 -10.352 -11.109 1 96.12 119 MET B C 1
ATOM 2934 O O . MET B 1 119 ? 11.297 -11.195 -11.57 1 96.12 119 MET B O 1
ATOM 2938 N N . ILE B 1 120 ? 10.648 -9.055 -11.328 1 96 120 ILE B N 1
ATOM 2939 C CA . ILE B 1 120 ? 11.75 -8.555 -12.141 1 96 120 ILE B CA 1
ATOM 2940 C C . ILE B 1 120 ? 13.078 -8.852 -11.453 1 96 120 ILE B C 1
ATOM 2942 O O . ILE B 1 120 ? 14.023 -9.312 -12.102 1 96 120 ILE B O 1
ATOM 2946 N N . VAL B 1 121 ? 13.156 -8.625 -10.18 1 95.5 121 VAL B N 1
ATOM 2947 C CA . VAL B 1 121 ? 14.391 -8.898 -9.445 1 95.5 121 VAL B CA 1
ATOM 2948 C C . VAL B 1 121 ? 14.664 -10.398 -9.43 1 95.5 121 VAL B C 1
ATOM 2950 O O . VAL B 1 121 ? 15.805 -10.828 -9.609 1 95.5 121 VAL B O 1
ATOM 2953 N N . PHE B 1 122 ? 13.68 -11.18 -9.273 1 93.5 122 PHE B N 1
ATOM 2954 C CA . PHE B 1 122 ? 13.805 -12.633 -9.18 1 93.5 122 PHE B CA 1
ATOM 2955 C C . PHE B 1 122 ? 14.32 -13.219 -10.492 1 93.5 122 PHE B C 1
ATOM 2957 O O . PHE B 1 122 ? 15.195 -14.078 -10.492 1 93.5 122 PHE B O 1
ATOM 2964 N N . TYR B 1 123 ? 13.859 -12.711 -11.586 1 91.88 123 TYR B N 1
ATOM 2965 C CA . TYR B 1 123 ? 14.266 -13.25 -12.883 1 91.88 123 TYR B CA 1
ATOM 2966 C C . TYR B 1 123 ? 15.406 -12.445 -13.477 1 91.88 123 TYR B C 1
ATOM 2968 O O . TYR B 1 123 ? 16.109 -12.914 -14.375 1 91.88 123 TYR B O 1
ATOM 2976 N N . GLY B 1 124 ? 15.562 -11.219 -13.07 1 88.06 124 GLY B N 1
ATOM 2977 C CA . GLY B 1 124 ? 16.531 -10.312 -13.656 1 88.06 124 GLY B CA 1
ATOM 2978 C C . GLY B 1 124 ? 17.953 -10.578 -13.18 1 88.06 124 GLY B C 1
ATOM 2979 O O . GLY B 1 124 ? 18.906 -10.5 -13.961 1 88.06 124 GLY B O 1
ATOM 2980 N N . LEU B 1 125 ? 18.047 -10.922 -11.922 1 82.31 125 LEU B N 1
ATOM 2981 C CA . LEU B 1 125 ? 19.391 -11.102 -11.367 1 82.31 125 LEU B CA 1
ATOM 2982 C C . LEU B 1 125 ? 20.125 -12.242 -12.07 1 82.31 125 LEU B C 1
ATOM 2984 O O . LEU B 1 125 ? 21.266 -12.086 -12.508 1 82.31 125 LEU B O 1
ATOM 2988 N N . PRO B 1 126 ? 19.453 -13.32 -12.297 1 80.69 126 PRO B N 1
ATOM 2989 C CA . PRO B 1 126 ? 20.125 -14.398 -13.023 1 80.69 126 PRO B CA 1
ATOM 2990 C C . PRO B 1 126 ? 20.453 -14.023 -14.469 1 80.69 126 PRO B C 1
ATOM 2992 O O . PRO B 1 126 ? 21.438 -14.5 -15.031 1 80.69 126 PRO B O 1
ATOM 2995 N N . ALA B 1 127 ? 19.688 -13.164 -15.016 1 77.44 127 ALA B N 1
ATOM 2996 C CA . ALA B 1 127 ? 19.875 -12.742 -16.406 1 77.44 127 ALA B CA 1
ATOM 2997 C C . ALA B 1 127 ? 21.172 -11.945 -16.547 1 77.44 127 ALA B C 1
ATOM 2999 O O . ALA B 1 127 ? 21.766 -11.906 -17.641 1 77.44 127 ALA B O 1
ATOM 3000 N N . VAL B 1 128 ? 21.594 -11.367 -15.438 1 78.38 128 VAL B N 1
ATOM 3001 C CA . VAL B 1 128 ? 22.844 -10.609 -15.492 1 78.38 128 VAL B CA 1
ATOM 3002 C C . VAL B 1 128 ? 23.969 -11.406 -14.836 1 78.38 128 VAL B C 1
ATOM 3004 O O . VAL B 1 128 ? 25.016 -10.859 -14.5 1 78.38 128 VAL B O 1
ATOM 3007 N N . GLY B 1 129 ? 23.719 -12.68 -14.531 1 79.81 129 GLY B N 1
ATOM 3008 C CA . GLY B 1 129 ? 24.75 -13.586 -14.07 1 79.81 129 GLY B CA 1
ATOM 3009 C C . GLY B 1 129 ? 24.812 -13.695 -12.555 1 79.81 129 GLY B C 1
ATOM 3010 O O . GLY B 1 129 ? 25.703 -14.336 -12.008 1 79.81 129 GLY B O 1
ATOM 3011 N N . ILE B 1 130 ? 23.891 -13.094 -11.852 1 84.19 130 ILE B N 1
ATOM 3012 C CA . ILE B 1 130 ? 23.875 -13.133 -10.391 1 84.19 130 ILE B CA 1
ATOM 3013 C C . ILE B 1 130 ? 22.797 -14.102 -9.914 1 84.19 130 ILE B C 1
ATOM 3015 O O . ILE B 1 130 ? 21.609 -13.883 -10.141 1 84.19 130 ILE B O 1
ATOM 3019 N N . THR B 1 131 ? 23.25 -15.172 -9.43 1 86.12 131 THR B N 1
ATOM 3020 C CA . THR B 1 131 ? 22.297 -16.141 -8.906 1 86.12 131 THR B CA 1
ATOM 3021 C C . THR B 1 131 ? 22.297 -16.109 -7.379 1 86.12 131 THR B C 1
ATOM 3023 O O . THR B 1 131 ? 23.312 -16.391 -6.742 1 86.12 131 THR B O 1
ATOM 3026 N N . LEU B 1 132 ? 21.219 -15.602 -6.828 1 86.06 132 LEU B N 1
ATOM 3027 C CA . LEU B 1 132 ? 21.031 -15.562 -5.383 1 86.06 132 LEU B CA 1
ATOM 3028 C C . LEU B 1 132 ? 19.875 -16.453 -4.957 1 86.06 132 LEU B C 1
ATOM 3030 O O . LEU B 1 132 ? 19 -16.766 -5.766 1 86.06 132 LEU B O 1
ATOM 3034 N N . ASP B 1 133 ? 19.984 -16.859 -3.73 1 90.81 133 ASP B N 1
ATOM 3035 C CA . ASP B 1 133 ? 18.844 -17.562 -3.145 1 90.81 133 ASP B CA 1
ATOM 3036 C C . ASP B 1 133 ? 17.609 -16.656 -3.125 1 90.81 133 ASP B C 1
ATOM 3038 O O . ASP B 1 133 ? 17.719 -15.438 -3.205 1 90.81 133 ASP B O 1
ATOM 3042 N N . PRO B 1 134 ? 16.453 -17.281 -3.074 1 91.5 134 PRO B N 1
ATOM 3043 C CA . PRO B 1 134 ? 15.211 -16.516 -3.139 1 91.5 134 PRO B CA 1
ATOM 3044 C C . PRO B 1 134 ? 15.102 -15.461 -2.041 1 91.5 134 PRO B C 1
ATOM 3046 O O . PRO B 1 134 ? 14.641 -14.352 -2.295 1 91.5 134 PRO B O 1
ATOM 3049 N N . LEU B 1 135 ? 15.602 -15.766 -0.872 1 93.69 135 LEU B N 1
ATOM 3050 C CA . LEU B 1 135 ? 15.422 -14.852 0.25 1 93.69 135 LEU B CA 1
ATOM 3051 C C . LEU B 1 135 ? 16.203 -13.562 0.03 1 93.69 135 LEU B C 1
ATOM 3053 O O . LEU B 1 135 ? 15.641 -12.469 0.069 1 93.69 135 LEU B O 1
ATOM 3057 N N . PRO B 1 136 ? 17.5 -13.609 -0.233 1 94.19 136 PRO B N 1
ATOM 3058 C CA . PRO B 1 136 ? 18.219 -12.359 -0.532 1 94.19 136 PRO B CA 1
ATOM 3059 C C . PRO B 1 136 ? 17.641 -11.633 -1.743 1 94.19 136 PRO B C 1
ATOM 3061 O O . PRO B 1 136 ? 17.672 -10.398 -1.792 1 94.19 136 PRO B O 1
ATOM 3064 N N . THR B 1 137 ? 17.188 -12.375 -2.717 1 95 137 THR B N 1
ATOM 3065 C CA . THR B 1 137 ? 16.578 -11.766 -3.891 1 95 137 THR B CA 1
ATOM 3066 C C . THR B 1 137 ? 15.336 -10.961 -3.498 1 95 137 THR B C 1
ATOM 3068 O O . THR B 1 137 ? 15.156 -9.828 -3.945 1 95 137 THR B O 1
ATOM 3071 N N . ALA B 1 138 ? 14.516 -11.555 -2.658 1 97.06 138 ALA B N 1
ATOM 3072 C CA . ALA B 1 138 ? 13.32 -10.859 -2.184 1 97.06 138 ALA B CA 1
ATOM 3073 C C . ALA B 1 138 ? 13.695 -9.641 -1.342 1 97.06 138 ALA B C 1
ATOM 3075 O O . ALA B 1 138 ? 13.039 -8.602 -1.42 1 97.06 138 ALA B O 1
ATOM 3076 N N . ILE B 1 139 ? 14.75 -9.758 -0.528 1 97.88 139 ILE B N 1
ATOM 3077 C CA . ILE B 1 139 ? 15.219 -8.648 0.294 1 97.88 139 ILE B CA 1
ATOM 3078 C C . ILE B 1 139 ? 15.586 -7.461 -0.598 1 97.88 139 ILE B C 1
ATOM 3080 O O . ILE B 1 139 ? 15.227 -6.32 -0.306 1 97.88 139 ILE B O 1
ATOM 3084 N N . ILE B 1 140 ? 16.219 -7.703 -1.643 1 97.5 140 ILE B N 1
ATOM 3085 C CA . ILE B 1 140 ? 16.625 -6.652 -2.57 1 97.5 140 ILE B CA 1
ATOM 3086 C C . ILE B 1 140 ? 15.383 -5.969 -3.139 1 97.5 140 ILE B C 1
ATOM 3088 O O . ILE B 1 140 ? 15.281 -4.738 -3.127 1 97.5 140 ILE B O 1
ATOM 3092 N N . GLY B 1 141 ? 14.43 -6.789 -3.623 1 97.75 141 GLY B N 1
ATOM 3093 C CA . GLY B 1 141 ? 13.203 -6.234 -4.18 1 97.75 141 GLY B CA 1
ATOM 3094 C C . GLY B 1 141 ? 12.438 -5.371 -3.197 1 97.75 141 GLY B C 1
ATOM 3095 O O . GLY B 1 141 ? 12.094 -4.227 -3.504 1 97.75 141 GLY B O 1
ATOM 3096 N N . PHE B 1 142 ? 12.227 -5.855 -1.994 1 98.62 142 PHE B N 1
ATOM 3097 C CA . PHE B 1 142 ? 11.469 -5.137 -0.978 1 98.62 142 PHE B CA 1
ATOM 3098 C C . PHE B 1 142 ? 12.234 -3.902 -0.505 1 98.62 142 PHE B C 1
ATOM 3100 O O . PHE B 1 142 ? 11.633 -2.863 -0.227 1 98.62 142 PHE B O 1
ATOM 3107 N N . SER B 1 143 ? 13.562 -4.012 -0.408 1 98.81 143 SER B N 1
ATOM 3108 C CA . SER B 1 143 ? 14.375 -2.889 0.05 1 98.81 143 SER B CA 1
ATOM 3109 C C . SER B 1 143 ? 14.297 -1.719 -0.925 1 98.81 143 SER B C 1
ATOM 3111 O O . SER B 1 143 ? 14.195 -0.562 -0.51 1 98.81 143 SER B O 1
ATOM 3113 N N . LEU B 1 144 ? 14.383 -2.01 -2.162 1 98.62 144 LEU B N 1
ATOM 3114 C CA . LEU B 1 144 ? 14.289 -0.969 -3.18 1 98.62 144 LEU B CA 1
ATOM 3115 C C . LEU B 1 144 ? 12.93 -0.28 -3.129 1 98.62 144 LEU B C 1
ATOM 3117 O O . LEU B 1 144 ? 12.844 0.941 -3.283 1 98.62 144 LEU B O 1
ATOM 3121 N N . ASN B 1 145 ? 11.922 -1.066 -2.939 1 98.69 145 ASN B N 1
ATOM 3122 C CA . ASN B 1 145 ? 10.578 -0.51 -2.816 1 98.69 145 ASN B CA 1
ATOM 3123 C C . ASN B 1 145 ? 10.453 0.396 -1.596 1 98.69 145 ASN B C 1
ATOM 3125 O O . ASN B 1 145 ? 10.039 1.551 -1.713 1 98.69 145 ASN B O 1
ATOM 3129 N N . VAL B 1 146 ? 10.859 -0.119 -0.46 1 98.75 146 VAL B N 1
ATOM 3130 C CA . VAL B 1 146 ? 10.828 0.65 0.779 1 98.75 146 VAL B CA 1
ATOM 3131 C C . VAL B 1 146 ? 11.648 1.927 0.618 1 98.75 146 VAL B C 1
ATOM 3133 O O . VAL B 1 146 ? 11.242 2.998 1.075 1 98.75 146 VAL B O 1
ATOM 3136 N N . GLY B 1 147 ? 12.773 1.781 0.021 1 98.75 147 GLY B N 1
ATOM 3137 C CA . GLY B 1 147 ? 13.656 2.924 -0.167 1 98.75 147 GLY B CA 1
ATOM 3138 C C . GLY B 1 147 ? 12.984 4.078 -0.889 1 98.75 147 GLY B C 1
ATOM 3139 O O . GLY B 1 147 ? 13.078 5.23 -0.455 1 98.75 147 GLY B O 1
ATOM 3140 N N . ALA B 1 148 ? 12.336 3.785 -1.932 1 98.31 148 ALA B N 1
ATOM 3141 C CA . ALA B 1 148 ? 11.68 4.82 -2.729 1 98.31 148 ALA B CA 1
ATOM 3142 C C . ALA B 1 148 ? 10.523 5.453 -1.96 1 98.31 148 ALA B C 1
ATOM 3144 O O . ALA B 1 148 ? 10.43 6.68 -1.864 1 98.31 148 ALA B O 1
ATOM 3145 N N . TYR B 1 149 ? 9.711 4.668 -1.396 1 97.38 149 TYR B N 1
ATOM 3146 C CA . TYR B 1 149 ? 8.547 5.18 -0.688 1 97.38 149 TYR B CA 1
ATOM 3147 C C . TYR B 1 149 ? 8.961 5.926 0.576 1 97.38 149 TYR B C 1
ATOM 3149 O O . TYR B 1 149 ? 8.453 7.016 0.854 1 97.38 149 TYR B O 1
ATOM 3157 N N . ALA B 1 150 ? 9.891 5.359 1.305 1 98.44 150 ALA B N 1
ATOM 3158 C CA . ALA B 1 150 ? 10.336 5.973 2.553 1 98.44 150 ALA B CA 1
ATOM 3159 C C . ALA B 1 150 ? 11.117 7.254 2.285 1 98.44 150 ALA B C 1
ATOM 3161 O O . ALA B 1 150 ? 11.148 8.156 3.121 1 98.44 150 ALA B O 1
ATOM 3162 N N . SER B 1 151 ? 11.766 7.332 1.164 1 97.75 151 SER B N 1
ATOM 3163 C CA . SER B 1 151 ? 12.5 8.547 0.847 1 97.75 151 SER B CA 1
ATOM 3164 C C . SER B 1 151 ? 11.562 9.75 0.744 1 97.75 151 SER B C 1
ATOM 3166 O O . SER B 1 151 ? 11.93 10.867 1.123 1 97.75 151 SER B O 1
ATOM 3168 N N . GLU B 1 152 ? 10.391 9.539 0.228 1 95.31 152 GLU B N 1
ATOM 3169 C CA . GLU B 1 152 ? 9.391 10.602 0.171 1 95.31 152 GLU B CA 1
ATOM 3170 C C . GLU B 1 152 ? 8.938 11.008 1.57 1 95.31 152 GLU B C 1
ATOM 3172 O O . GLU B 1 152 ? 8.719 12.188 1.839 1 95.31 152 GLU B O 1
ATOM 3177 N N . THR B 1 153 ? 8.789 10.023 2.416 1 96.88 153 THR B N 1
ATOM 3178 C CA . THR B 1 153 ? 8.398 10.281 3.797 1 96.88 153 THR B CA 1
ATOM 3179 C C . THR B 1 153 ? 9.469 11.094 4.52 1 96.88 153 THR B C 1
ATOM 3181 O O . THR B 1 153 ? 9.156 12.078 5.199 1 96.88 153 THR B O 1
ATOM 3184 N N . VAL B 1 154 ? 10.68 10.711 4.332 1 96.69 154 VAL B N 1
ATOM 3185 C CA . VAL B 1 154 ? 11.789 11.398 4.973 1 96.69 154 VAL B CA 1
ATOM 3186 C C . VAL B 1 154 ? 11.922 12.812 4.41 1 96.69 154 VAL B C 1
ATOM 3188 O O . VAL B 1 154 ? 12.094 13.773 5.164 1 96.69 154 VAL B O 1
ATOM 3191 N N . ARG B 1 155 ? 11.844 12.914 3.139 1 95.5 155 ARG B N 1
ATOM 3192 C CA . ARG B 1 155 ? 11.914 14.227 2.508 1 95.5 155 ARG B CA 1
ATOM 3193 C C . ARG B 1 155 ? 10.805 15.141 3.031 1 95.5 155 ARG B C 1
ATOM 3195 O O . ARG B 1 155 ? 11.062 16.297 3.379 1 95.5 155 ARG B O 1
ATOM 3202 N N . ALA B 1 156 ? 9.602 14.602 3.086 1 93.88 156 ALA B N 1
ATOM 3203 C CA . ALA B 1 156 ? 8.477 15.383 3.59 1 93.88 156 ALA B CA 1
ATOM 3204 C C . ALA B 1 156 ? 8.703 15.805 5.039 1 93.88 156 ALA B C 1
ATOM 3206 O O . ALA B 1 156 ? 8.359 16.922 5.426 1 93.88 156 ALA B O 1
ATOM 3207 N N . ALA B 1 157 ? 9.242 14.922 5.805 1 95.5 157 ALA B N 1
ATOM 3208 C CA . ALA B 1 157 ? 9.539 15.227 7.203 1 95.5 157 ALA B CA 1
ATOM 3209 C C . ALA B 1 157 ? 10.57 16.344 7.316 1 95.5 157 ALA B C 1
ATOM 3211 O O . ALA B 1 157 ? 10.43 17.25 8.148 1 95.5 157 ALA B O 1
ATOM 3212 N N . ILE B 1 158 ? 11.539 16.297 6.531 1 94.69 158 ILE B N 1
ATOM 3213 C CA . ILE B 1 158 ? 12.578 17.328 6.527 1 94.69 158 ILE B CA 1
ATOM 3214 C C . ILE B 1 158 ? 11.969 18.672 6.148 1 94.69 158 ILE B C 1
ATOM 3216 O O . ILE B 1 158 ? 12.234 19.688 6.797 1 94.69 158 ILE B O 1
ATOM 3220 N N . LEU B 1 159 ? 11.117 18.688 5.195 1 93.12 159 LEU B N 1
ATOM 3221 C CA . LEU B 1 159 ? 10.516 19.922 4.691 1 93.12 159 LEU B CA 1
ATOM 3222 C C . LEU B 1 159 ? 9.469 20.453 5.664 1 93.12 159 LEU B C 1
ATOM 3224 O O . LEU B 1 159 ? 9.086 21.625 5.586 1 93.12 159 LEU B O 1
ATOM 3228 N N . SER B 1 160 ? 9.039 19.594 6.473 1 92.62 160 SER B N 1
ATOM 3229 C CA . SER B 1 160 ? 8 20 7.414 1 92.62 160 SER B CA 1
ATOM 3230 C C . SER B 1 160 ? 8.586 20.812 8.57 1 92.62 160 SER B C 1
ATOM 3232 O O . SER B 1 160 ? 7.855 21.469 9.312 1 92.62 160 SER B O 1
ATOM 3234 N N . VAL B 1 161 ? 9.891 20.797 8.75 1 94.19 161 VAL B N 1
ATOM 3235 C CA . VAL B 1 161 ? 10.539 21.547 9.812 1 94.19 161 VAL B CA 1
ATOM 3236 C C . VAL B 1 161 ? 10.414 23.047 9.523 1 94.19 161 VAL B C 1
ATOM 3238 O O . VAL B 1 161 ? 10.75 23.516 8.43 1 94.19 161 VAL B O 1
ATOM 3241 N N . PRO B 1 162 ? 9.984 23.797 10.469 1 94.94 162 PRO B N 1
ATOM 3242 C CA . PRO B 1 162 ? 9.758 25.234 10.25 1 94.94 162 PRO B CA 1
ATOM 3243 C C . PRO B 1 162 ? 11.023 25.969 9.82 1 94.94 162 PRO B C 1
ATOM 3245 O O . PRO B 1 162 ? 12.117 25.672 10.312 1 94.94 162 PRO B O 1
ATOM 3248 N N . ARG B 1 163 ? 10.82 26.953 9.094 1 93.88 163 ARG B N 1
ATOM 3249 C CA . ARG B 1 163 ? 11.922 27.75 8.555 1 93.88 163 ARG B CA 1
ATOM 3250 C C . ARG B 1 163 ? 12.688 28.438 9.672 1 93.88 163 ARG B C 1
ATOM 3252 O O . ARG B 1 163 ? 13.891 28.672 9.555 1 93.88 163 ARG B O 1
ATOM 3259 N N . GLY B 1 164 ? 11.938 28.734 10.633 1 94.88 164 GLY B N 1
ATOM 3260 C CA . GLY B 1 164 ? 12.562 29.375 11.773 1 94.88 164 GLY B CA 1
ATOM 3261 C C . GLY B 1 164 ? 13.734 28.594 12.344 1 94.88 164 GLY B C 1
ATOM 3262 O O . GLY B 1 164 ? 14.695 29.172 12.836 1 94.88 164 GLY B O 1
ATOM 3263 N N . GLN B 1 165 ? 13.656 27.266 12.273 1 94.94 165 GLN B N 1
ATOM 3264 C CA . GLN B 1 165 ? 14.734 26.406 12.758 1 94.94 165 GLN B CA 1
ATOM 3265 C C . GLN B 1 165 ? 15.992 26.562 11.914 1 94.94 165 GLN B C 1
ATOM 3267 O O . GLN B 1 165 ? 17.109 26.531 12.438 1 94.94 165 GLN B O 1
ATOM 3272 N N . TRP B 1 166 ? 15.797 26.719 10.648 1 94.19 166 TRP B N 1
ATOM 3273 C CA . TRP B 1 166 ? 16.922 27 9.758 1 94.19 166 TRP B CA 1
ATOM 3274 C C . TRP B 1 166 ? 17.547 28.344 10.07 1 94.19 166 TRP B C 1
ATOM 3276 O O . TRP B 1 166 ? 18.766 28.469 10.188 1 94.19 166 TRP B O 1
ATOM 3286 N N . GLU B 1 167 ? 16.688 29.312 10.227 1 96.31 167 GLU B N 1
ATOM 3287 C CA . GLU B 1 167 ? 17.125 30.672 10.508 1 96.31 167 GLU B CA 1
ATOM 3288 C C . GLU B 1 167 ? 17.859 30.75 11.844 1 96.31 167 GLU B C 1
ATOM 3290 O O . GLU B 1 167 ? 18.844 31.484 11.969 1 96.31 167 GLU B O 1
ATOM 3295 N N . ALA B 1 168 ? 17.328 30.078 12.789 1 96.12 168 ALA B N 1
ATOM 3296 C CA . ALA B 1 168 ? 17.969 30.031 14.102 1 96.12 168 ALA B CA 1
ATOM 3297 C C . ALA B 1 168 ? 19.406 29.516 14 1 96.12 168 ALA B C 1
ATOM 3299 O O . ALA B 1 168 ? 20.312 30.062 14.641 1 96.12 168 ALA B O 1
ATOM 3300 N N . GLY B 1 169 ? 19.625 28.516 13.234 1 95.12 169 GLY B N 1
ATOM 3301 C CA . GLY B 1 169 ? 20.969 28 13.023 1 95.12 169 GLY B CA 1
ATOM 3302 C C . GLY B 1 169 ? 21.906 29 12.352 1 95.12 169 GLY B C 1
ATOM 3303 O O . GLY B 1 169 ? 23.031 29.188 12.789 1 95.12 169 GLY B O 1
ATOM 3304 N N . PHE B 1 170 ? 21.375 29.672 11.383 1 95.12 170 PHE B N 1
ATOM 3305 C CA . PHE B 1 170 ? 22.156 30.656 10.641 1 95.12 170 PHE B CA 1
ATOM 3306 C C . PHE B 1 170 ? 22.484 31.859 11.516 1 95.12 170 PHE B C 1
ATOM 3308 O O . PHE B 1 170 ? 23.578 32.438 11.406 1 95.12 170 PHE B O 1
ATOM 3315 N N . THR B 1 171 ? 21.609 32.281 12.328 1 96.94 171 THR B N 1
ATOM 3316 C CA . THR B 1 171 ? 21.781 33.438 13.195 1 96.94 171 THR B CA 1
ATOM 3317 C C . THR B 1 171 ? 22.938 33.219 14.164 1 96.94 171 THR B C 1
ATOM 3319 O O . THR B 1 171 ? 23.641 34.156 14.531 1 96.94 171 THR B O 1
ATOM 3322 N N . ILE B 1 172 ? 23.156 31.984 14.555 1 96.62 172 ILE B N 1
ATOM 3323 C CA . ILE B 1 172 ? 24.219 31.719 15.508 1 96.62 172 ILE B CA 1
ATOM 3324 C C . ILE B 1 172 ? 25.484 31.297 14.758 1 96.62 172 ILE B C 1
ATOM 3326 O O . ILE B 1 172 ? 26.422 30.766 15.359 1 96.62 172 ILE B O 1
ATOM 3330 N N . GLY B 1 173 ? 25.469 31.422 13.445 1 95.88 173 GLY B N 1
ATOM 3331 C CA . GLY B 1 173 ? 26.688 31.312 12.656 1 95.88 173 GLY B CA 1
ATOM 3332 C C . GLY B 1 173 ? 26.891 29.922 12.086 1 95.88 173 GLY B C 1
ATOM 3333 O O . GLY B 1 173 ? 27.969 29.609 11.547 1 95.88 173 GLY B O 1
ATOM 3334 N N . MET B 1 174 ? 25.969 29.031 12.133 1 95.56 174 MET B N 1
ATOM 3335 C CA . MET B 1 174 ? 26.109 27.688 11.586 1 95.56 174 MET B CA 1
ATOM 3336 C C . MET B 1 174 ? 26 27.703 10.062 1 95.56 174 MET B C 1
ATOM 3338 O O . MET B 1 174 ? 25.266 28.516 9.5 1 95.56 174 MET B O 1
ATOM 3342 N N . THR B 1 175 ? 26.797 26.797 9.5 1 94.19 175 THR B N 1
ATOM 3343 C CA . THR B 1 175 ? 26.656 26.594 8.062 1 94.19 175 THR B CA 1
ATOM 3344 C C . THR B 1 175 ? 25.406 25.766 7.746 1 94.19 175 THR B C 1
ATOM 3346 O O . THR B 1 175 ? 24.75 25.266 8.656 1 94.19 175 THR B O 1
ATOM 3349 N N . TYR B 1 176 ? 25.109 25.672 6.488 1 90 176 TYR B N 1
ATOM 3350 C CA . TYR B 1 176 ? 23.953 24.906 6.051 1 90 176 TYR B CA 1
ATOM 3351 C C . TYR B 1 176 ? 24.031 23.453 6.539 1 90 176 TYR B C 1
ATOM 3353 O O . TYR B 1 176 ? 23.062 22.938 7.102 1 90 176 TYR B O 1
ATOM 3361 N N . LEU B 1 177 ? 25.141 22.891 6.352 1 90 177 LEU B N 1
ATOM 3362 C CA . LEU B 1 177 ? 25.312 21.484 6.703 1 90 177 LEU B CA 1
ATOM 3363 C C . LEU B 1 177 ? 25.297 21.297 8.219 1 90 177 LEU B C 1
ATOM 3365 O O . LEU B 1 177 ? 24.781 20.281 8.711 1 90 177 LEU B O 1
ATOM 3369 N N . GLN B 1 178 ? 25.828 22.219 8.898 1 93.88 178 GLN B N 1
ATOM 3370 C CA . GLN B 1 178 ? 25.797 22.172 10.359 1 93.88 178 GLN B CA 1
ATOM 3371 C C . GLN B 1 178 ? 24.375 22.266 10.883 1 93.88 178 GLN B C 1
ATOM 3373 O O . GLN B 1 178 ? 23.953 21.484 11.734 1 93.88 178 GLN B O 1
ATOM 3378 N N . THR B 1 179 ? 23.672 23.25 10.266 1 95.44 179 THR B N 1
ATOM 3379 C CA . THR B 1 179 ? 22.281 23.438 10.672 1 95.44 179 THR B CA 1
ATOM 3380 C C . THR B 1 179 ? 21.453 22.203 10.344 1 95.44 179 THR B C 1
ATOM 3382 O O . THR B 1 179 ? 20.656 21.766 11.164 1 95.44 179 THR B O 1
ATOM 3385 N N . PHE B 1 180 ? 21.703 21.672 9.219 1 93.62 180 PHE B N 1
ATOM 3386 C CA . PHE B 1 180 ? 20.969 20.5 8.766 1 93.62 180 PHE B CA 1
ATOM 3387 C C . PHE B 1 180 ? 21.219 19.312 9.695 1 93.62 180 PHE B C 1
ATOM 3389 O O . PHE B 1 180 ? 20.266 18.688 10.172 1 93.62 180 PHE B O 1
ATOM 3396 N N . ARG B 1 181 ? 22.438 18.984 10 1 93.12 181 ARG B N 1
ATOM 3397 C CA . ARG B 1 181 ? 22.812 17.781 10.734 1 93.12 181 ARG B CA 1
ATOM 3398 C C . ARG B 1 181 ? 22.453 17.906 12.211 1 93.12 181 ARG B C 1
ATOM 3400 O O . ARG B 1 181 ? 22.047 16.922 12.836 1 93.12 181 ARG B O 1
ATOM 3407 N N . ARG B 1 182 ? 22.5 19.094 12.727 1 95.31 182 ARG B N 1
ATOM 3408 C CA . ARG B 1 182 ? 22.406 19.25 14.172 1 95.31 182 ARG B CA 1
ATOM 3409 C C . ARG B 1 182 ? 21 19.672 14.586 1 95.31 182 ARG B C 1
ATOM 3411 O O . ARG B 1 182 ? 20.562 19.406 15.711 1 95.31 182 ARG B O 1
ATOM 3418 N N . ILE B 1 183 ? 20.297 20.359 13.703 1 96 183 ILE B N 1
ATOM 3419 C CA . ILE B 1 183 ? 19.016 20.922 14.102 1 96 183 ILE B CA 1
ATOM 3420 C C . ILE B 1 183 ? 17.891 20.281 13.297 1 96 183 ILE B C 1
ATOM 3422 O O . ILE B 1 183 ? 16.969 19.688 13.867 1 96 183 ILE B O 1
ATOM 3426 N N . ILE B 1 184 ? 18.016 20.297 12 1 95.81 184 ILE B N 1
ATOM 3427 C CA . ILE B 1 184 ? 16.906 19.938 11.117 1 95.81 184 ILE B CA 1
ATOM 3428 C C . ILE B 1 184 ? 16.75 18.422 11.102 1 95.81 184 ILE B C 1
ATOM 3430 O O . ILE B 1 184 ? 15.656 17.906 11.328 1 95.81 184 ILE B O 1
ATOM 3434 N N . LEU B 1 185 ? 17.812 17.688 10.938 1 94 185 LEU B N 1
ATOM 3435 C CA . LEU B 1 185 ? 17.766 16.25 10.711 1 94 185 LEU B CA 1
ATOM 3436 C C . LEU B 1 185 ? 17.203 15.523 11.93 1 94 185 LEU B C 1
ATOM 3438 O O . LEU B 1 185 ? 16.312 14.68 11.797 1 94 185 LEU B O 1
ATOM 3442 N N . PRO B 1 186 ? 17.688 15.883 13.102 1 93.62 186 PRO B N 1
ATOM 3443 C CA . PRO B 1 186 ? 17.125 15.203 14.273 1 93.62 186 PRO B CA 1
ATOM 3444 C C . PRO B 1 186 ? 15.617 15.422 14.422 1 93.62 186 PRO B C 1
ATOM 3446 O O . PRO B 1 186 ? 14.891 14.5 14.789 1 93.62 186 PRO B O 1
ATOM 3449 N N . GLN B 1 187 ? 15.164 16.609 14.109 1 94.75 187 GLN B N 1
ATOM 3450 C CA . GLN B 1 187 ? 13.742 16.922 14.188 1 94.75 187 GLN B CA 1
ATOM 3451 C C . GLN B 1 187 ? 12.953 16.172 13.117 1 94.75 187 GLN B C 1
ATOM 3453 O O . GLN B 1 187 ? 11.898 15.609 13.391 1 94.75 187 GLN B O 1
ATOM 3458 N N . ALA B 1 188 ? 13.508 16.109 11.977 1 95.38 188 ALA B N 1
ATOM 3459 C CA . ALA B 1 188 ? 12.867 15.438 10.852 1 95.38 188 ALA B CA 1
ATOM 3460 C C . ALA B 1 188 ? 12.758 13.938 11.102 1 95.38 188 ALA B C 1
ATOM 3462 O O . ALA B 1 188 ? 11.758 13.312 10.742 1 95.38 188 ALA B O 1
ATOM 3463 N N . LEU B 1 189 ? 13.781 13.367 11.656 1 92.69 189 LEU B N 1
ATOM 3464 C CA . LEU B 1 189 ? 13.789 11.93 11.93 1 92.69 189 LEU B CA 1
ATOM 3465 C C . LEU B 1 189 ? 12.703 11.562 12.938 1 92.69 189 LEU B C 1
ATOM 3467 O O . LEU B 1 189 ? 12.062 10.523 12.805 1 92.69 189 LEU B O 1
ATOM 3471 N N . ARG B 1 190 ? 12.516 12.43 13.867 1 92.31 190 ARG B N 1
ATOM 3472 C CA . ARG B 1 190 ? 11.469 12.188 14.859 1 92.31 190 ARG B CA 1
ATOM 3473 C C . ARG B 1 190 ? 10.086 12.273 14.219 1 92.31 190 ARG B C 1
ATOM 3475 O O . ARG B 1 190 ? 9.211 11.445 14.5 1 92.31 190 ARG B O 1
ATOM 3482 N N . VAL B 1 191 ? 9.961 13.227 13.359 1 93.38 191 VAL B N 1
ATOM 3483 C CA . VAL B 1 191 ? 8.688 13.453 12.68 1 93.38 191 VAL B CA 1
ATOM 3484 C C . VAL B 1 191 ? 8.391 12.281 11.742 1 93.38 191 VAL B C 1
ATOM 3486 O O . VAL B 1 191 ? 7.23 11.953 11.5 1 93.38 191 VAL B O 1
ATOM 3489 N N . SER B 1 192 ? 9.391 11.555 11.273 1 95.75 192 SER B N 1
ATOM 3490 C CA . SER B 1 192 ? 9.234 10.5 10.281 1 95.75 192 SER B CA 1
ATOM 3491 C C . SER B 1 192 ? 8.891 9.164 10.93 1 95.75 192 SER B C 1
ATOM 3493 O O . SER B 1 192 ? 8.453 8.227 10.258 1 95.75 192 SER B O 1
ATOM 3495 N N . VAL B 1 193 ? 9.008 9.047 12.195 1 93.75 193 VAL B N 1
ATOM 3496 C CA . VAL B 1 193 ? 8.922 7.762 12.883 1 93.75 193 VAL B CA 1
ATOM 3497 C C . VAL B 1 193 ? 7.516 7.191 12.734 1 93.75 193 VAL B C 1
ATOM 3499 O O . VAL B 1 193 ? 7.344 6.031 12.359 1 93.75 193 VAL B O 1
ATOM 3502 N N . PRO B 1 194 ? 6.461 7.965 12.961 1 92.06 194 PRO B N 1
ATOM 3503 C CA . PRO B 1 194 ? 5.117 7.395 12.875 1 92.06 194 PRO B CA 1
ATOM 3504 C C . PRO B 1 194 ? 4.789 6.871 11.477 1 92.06 194 PRO B C 1
ATOM 3506 O O . PRO B 1 194 ? 4.438 5.699 11.32 1 92.06 194 PRO B O 1
ATOM 3509 N N . PRO B 1 195 ? 5.023 7.719 10.453 1 94.94 195 PRO B N 1
ATOM 3510 C CA . PRO B 1 195 ? 4.707 7.199 9.117 1 94.94 195 PRO B CA 1
ATOM 3511 C C . PRO B 1 195 ? 5.613 6.043 8.703 1 94.94 195 PRO B C 1
ATOM 3513 O O . PRO B 1 195 ? 5.18 5.145 7.977 1 94.94 195 PRO B O 1
ATOM 3516 N N . LEU B 1 196 ? 6.836 6.039 9.117 1 96.81 196 LEU B N 1
ATOM 3517 C CA . LEU B 1 196 ? 7.742 4.945 8.789 1 96.81 196 LEU B CA 1
ATOM 3518 C C . LEU B 1 196 ? 7.344 3.668 9.523 1 96.81 196 LEU B C 1
ATOM 3520 O O . LEU B 1 196 ? 7.504 2.566 8.992 1 96.81 196 LEU B O 1
ATOM 3524 N N . SER B 1 197 ? 6.887 3.814 10.75 1 95.19 197 SER B N 1
ATOM 3525 C CA . SER B 1 197 ? 6.383 2.664 11.492 1 95.19 197 SER B CA 1
ATOM 3526 C C . SER B 1 197 ? 5.188 2.035 10.789 1 95.19 197 SER B C 1
ATOM 3528 O O . SER B 1 197 ? 5.078 0.81 10.711 1 95.19 197 SER B O 1
ATOM 3530 N N . ASN B 1 198 ? 4.355 2.869 10.305 1 94.62 198 ASN B N 1
ATOM 3531 C CA . ASN B 1 198 ? 3.221 2.377 9.523 1 94.62 198 ASN B CA 1
ATOM 3532 C C . ASN B 1 198 ? 3.682 1.648 8.266 1 94.62 198 ASN B C 1
ATOM 3534 O O . ASN B 1 198 ? 3.09 0.64 7.875 1 94.62 198 ASN B O 1
ATOM 3538 N N . SER B 1 199 ? 4.699 2.186 7.645 1 97.38 199 SER B N 1
ATOM 3539 C CA . SER B 1 199 ? 5.258 1.553 6.453 1 97.38 199 SER B CA 1
ATOM 3540 C C . SER B 1 199 ? 5.828 0.174 6.773 1 97.38 199 SER B C 1
ATOM 3542 O O . SER B 1 199 ? 5.77 -0.735 5.945 1 97.38 199 SER B O 1
ATOM 3544 N N . PHE B 1 200 ? 6.355 0.037 7.949 1 97.94 200 PHE B N 1
ATOM 3545 C CA . PHE B 1 200 ? 6.895 -1.258 8.344 1 97.94 200 PHE B CA 1
ATOM 3546 C C . PHE B 1 200 ? 5.781 -2.285 8.5 1 97.94 200 PHE B C 1
ATOM 3548 O O . PHE B 1 200 ? 5.918 -3.428 8.055 1 97.94 200 PHE B O 1
ATOM 3555 N N . ILE B 1 201 ? 4.746 -1.898 9.188 1 97.19 201 ILE B N 1
ATOM 3556 C CA . ILE B 1 201 ? 3.6 -2.787 9.336 1 97.19 201 ILE B CA 1
ATOM 3557 C C . ILE B 1 201 ? 3.072 -3.184 7.961 1 97.19 201 ILE B C 1
ATOM 3559 O O . ILE B 1 201 ? 2.76 -4.352 7.723 1 97.19 201 ILE B O 1
ATOM 3563 N N . GLY B 1 202 ? 2.998 -2.244 7.039 1 98.06 202 GLY B N 1
ATOM 3564 C CA . GLY B 1 202 ? 2.615 -2.525 5.664 1 98.06 202 GLY B CA 1
ATOM 3565 C C . GLY B 1 202 ? 3.541 -3.51 4.977 1 98.06 202 GLY B C 1
ATOM 3566 O O . GLY B 1 202 ? 3.084 -4.422 4.285 1 98.06 202 GLY B O 1
ATOM 3567 N N . LEU B 1 203 ? 4.801 -3.301 5.191 1 98.56 203 LEU B N 1
ATOM 3568 C CA . LEU B 1 203 ? 5.789 -4.176 4.57 1 98.56 203 LEU B CA 1
ATOM 3569 C C . LEU B 1 203 ? 5.629 -5.609 5.059 1 98.56 203 LEU B C 1
ATOM 3571 O O . LEU B 1 203 ? 5.766 -6.555 4.281 1 98.56 203 LEU B O 1
ATOM 3575 N N . PHE B 1 204 ? 5.426 -5.766 6.336 1 98.44 204 PHE B N 1
ATOM 3576 C CA . PHE B 1 204 ? 5.215 -7.105 6.875 1 98.44 204 PHE B CA 1
ATOM 3577 C C . PHE B 1 204 ? 4.082 -7.812 6.145 1 98.44 204 PHE B C 1
ATOM 3579 O O . PHE B 1 204 ? 4.211 -8.984 5.773 1 98.44 204 PHE B O 1
ATOM 3586 N N . LYS B 1 205 ? 3.018 -7.145 5.965 1 98.12 205 LYS B N 1
ATOM 3587 C CA . LYS B 1 205 ? 1.902 -7.719 5.219 1 98.12 205 LYS B CA 1
ATOM 3588 C C . LYS B 1 205 ? 2.303 -8.016 3.775 1 98.12 205 LYS B C 1
ATOM 3590 O O . LYS B 1 205 ? 1.909 -9.039 3.215 1 98.12 205 LYS B O 1
ATOM 3595 N N . GLU B 1 206 ? 3.125 -7.152 3.186 1 98.12 206 GLU B N 1
ATOM 3596 C CA . GLU B 1 206 ? 3.523 -7.293 1.788 1 98.12 206 GLU B CA 1
ATOM 3597 C C . GLU B 1 206 ? 4.504 -8.445 1.606 1 98.12 206 GLU B C 1
ATOM 3599 O O . GLU B 1 206 ? 4.73 -8.906 0.484 1 98.12 206 GLU B O 1
ATOM 3604 N N . THR B 1 207 ? 5.062 -8.906 2.711 1 98.38 207 THR B N 1
ATOM 3605 C CA . THR B 1 207 ? 5.922 -10.078 2.59 1 98.38 207 THR B CA 1
ATOM 3606 C C . THR B 1 207 ? 5.137 -11.266 2.037 1 98.38 207 THR B C 1
ATOM 3608 O O . THR B 1 207 ? 5.727 -12.234 1.547 1 98.38 207 THR B O 1
ATOM 3611 N N . SER B 1 208 ? 3.828 -11.195 2.127 1 98.38 208 SER B N 1
ATOM 3612 C CA . SER B 1 208 ? 3 -12.242 1.541 1 98.38 208 SER B CA 1
ATOM 3613 C C . SER B 1 208 ? 3.26 -12.383 0.044 1 98.38 208 SER B C 1
ATOM 3615 O O . SER B 1 208 ? 3.096 -13.461 -0.522 1 98.38 208 SER B O 1
ATOM 3617 N N . LEU B 1 209 ? 3.736 -11.359 -0.637 1 97.94 209 LEU B N 1
ATOM 3618 C CA . LEU B 1 209 ? 4.008 -11.367 -2.07 1 97.94 209 LEU B CA 1
ATOM 3619 C C . LEU B 1 209 ? 5.211 -12.258 -2.389 1 97.94 209 LEU B C 1
ATOM 3621 O O . LEU B 1 209 ? 5.371 -12.703 -3.525 1 97.94 209 LEU B O 1
ATOM 3625 N N . ALA B 1 210 ? 6.02 -12.469 -1.378 1 97.38 210 ALA B N 1
ATOM 3626 C CA . ALA B 1 210 ? 7.176 -13.336 -1.565 1 97.38 210 ALA B CA 1
ATOM 3627 C C . ALA B 1 210 ? 6.746 -14.781 -1.821 1 97.38 210 ALA B C 1
ATOM 3629 O O . ALA B 1 210 ? 7.539 -15.594 -2.289 1 97.38 210 ALA B O 1
ATOM 3630 N N . SER B 1 211 ? 5.504 -15.094 -1.502 1 96.06 211 SER B N 1
ATOM 3631 C CA . SER B 1 211 ? 4.973 -16.422 -1.802 1 96.06 211 SER B CA 1
ATOM 3632 C C . SER B 1 211 ? 5.023 -16.703 -3.299 1 96.06 211 SER B C 1
ATOM 3634 O O . SER B 1 211 ? 5.066 -17.875 -3.711 1 96.06 211 SER B O 1
ATOM 3636 N N . THR B 1 212 ? 5.074 -15.688 -4.148 1 92.19 212 THR B N 1
ATOM 3637 C CA . THR B 1 212 ? 5.055 -15.836 -5.598 1 92.19 212 THR B CA 1
ATOM 3638 C C . THR B 1 212 ? 6.449 -16.172 -6.125 1 92.19 212 THR B C 1
ATOM 3640 O O . THR B 1 212 ? 6.602 -16.594 -7.273 1 92.19 212 THR B O 1
ATOM 3643 N N . VAL B 1 213 ? 7.457 -15.953 -5.32 1 90.75 213 VAL B N 1
ATOM 3644 C CA . VAL B 1 213 ? 8.82 -16.266 -5.734 1 90.75 213 VAL B CA 1
ATOM 3645 C C . VAL B 1 213 ? 9.375 -17.391 -4.883 1 90.75 213 VAL B C 1
ATOM 3647 O O . VAL B 1 213 ? 10.562 -17.406 -4.551 1 90.75 213 VAL B O 1
ATOM 3650 N N . THR B 1 214 ? 8.578 -18.281 -4.367 1 85.62 214 THR B N 1
ATOM 3651 C CA . THR B 1 214 ? 8.852 -19.594 -3.812 1 85.62 214 THR B CA 1
ATOM 3652 C C . THR B 1 214 ? 9.516 -19.484 -2.441 1 85.62 214 THR B C 1
ATOM 3654 O O . THR B 1 214 ? 10.203 -20.406 -2.002 1 85.62 214 THR B O 1
ATOM 3657 N N . ILE B 1 215 ? 9.445 -18.359 -1.826 1 91.56 215 ILE B N 1
ATOM 3658 C CA . ILE B 1 215 ? 9.859 -18.25 -0.433 1 91.56 215 ILE B CA 1
ATOM 3659 C C . ILE B 1 215 ? 8.758 -18.766 0.48 1 91.56 215 ILE B C 1
ATOM 3661 O O . ILE B 1 215 ? 7.602 -18.359 0.374 1 91.56 215 ILE B O 1
ATOM 3665 N N . THR B 1 216 ? 9.141 -19.688 1.339 1 94.5 216 THR B N 1
ATOM 3666 C CA . THR B 1 216 ? 8.133 -20.281 2.207 1 94.5 216 THR B CA 1
ATOM 3667 C C . THR B 1 216 ? 7.906 -19.422 3.447 1 94.5 216 THR B C 1
ATOM 3669 O O . THR B 1 216 ? 8.125 -19.891 4.574 1 94.5 216 THR B O 1
ATOM 3672 N N . GLU B 1 217 ? 7.492 -18.25 3.148 1 97.19 217 GLU B N 1
ATOM 3673 C CA . GLU B 1 217 ? 7.043 -17.359 4.219 1 97.19 217 GLU B CA 1
ATOM 3674 C C . GLU B 1 217 ? 5.629 -17.719 4.672 1 97.19 217 GLU B C 1
ATOM 3676 O O . GLU B 1 217 ? 5.109 -18.781 4.324 1 97.19 217 GLU B O 1
ATOM 3681 N N . LEU B 1 218 ? 5.051 -16.969 5.555 1 97.81 218 LEU B N 1
ATOM 3682 C CA . LEU B 1 218 ? 3.809 -17.281 6.25 1 97.81 218 LEU B CA 1
ATOM 3683 C C . LEU B 1 218 ? 2.717 -17.688 5.266 1 97.81 218 LEU B C 1
ATOM 3685 O O . LEU B 1 218 ? 2.107 -18.75 5.402 1 97.81 218 LEU B O 1
ATOM 3689 N N . PHE B 1 219 ? 2.463 -16.906 4.234 1 98.25 219 PHE B N 1
ATOM 3690 C CA . PHE B 1 219 ? 1.352 -17.188 3.33 1 98.25 219 PHE B CA 1
ATOM 3691 C C . PHE B 1 219 ? 1.669 -18.375 2.43 1 98.25 219 PHE B C 1
ATOM 3693 O O . PHE B 1 219 ? 0.778 -19.156 2.084 1 98.25 219 PHE B O 1
ATOM 3700 N N . ARG B 1 220 ? 2.887 -18.5 2.002 1 97.44 220 ARG B N 1
ATOM 3701 C CA . ARG B 1 220 ? 3.27 -19.656 1.21 1 97.44 220 ARG B CA 1
ATOM 3702 C C . ARG B 1 220 ? 3.059 -20.953 1.998 1 97.44 220 ARG B C 1
ATOM 3704 O O . ARG B 1 220 ? 2.617 -21.953 1.441 1 97.44 220 ARG B O 1
ATOM 3711 N N . ALA B 1 221 ? 3.447 -20.938 3.238 1 97.75 221 ALA B N 1
ATOM 3712 C CA . ALA B 1 221 ? 3.174 -22.094 4.086 1 97.75 221 ALA B CA 1
ATOM 3713 C C . ALA B 1 221 ? 1.686 -22.438 4.098 1 97.75 221 ALA B C 1
ATOM 3715 O O . ALA B 1 221 ? 1.305 -23.594 4 1 97.75 221 ALA B O 1
ATOM 3716 N N . ALA B 1 222 ? 0.892 -21.391 4.215 1 97.62 222 ALA B N 1
ATOM 3717 C CA . ALA B 1 222 ? -0.555 -21.594 4.164 1 97.62 222 ALA B CA 1
ATOM 3718 C C . ALA B 1 222 ? -0.983 -22.172 2.824 1 97.62 222 ALA B C 1
ATOM 3720 O O . ALA B 1 222 ? -1.81 -23.094 2.777 1 97.62 222 ALA B O 1
ATOM 3721 N N . GLN B 1 223 ? -0.393 -21.688 1.77 1 96.88 223 GLN B N 1
ATOM 3722 C CA . GLN B 1 223 ? -0.736 -22.156 0.436 1 96.88 223 GLN B CA 1
ATOM 3723 C C . GLN B 1 223 ? -0.364 -23.641 0.268 1 96.88 223 GLN B C 1
ATOM 3725 O O . GLN B 1 223 ? -1.104 -24.406 -0.351 1 96.88 223 GLN B O 1
ATOM 3730 N N . GLN B 1 224 ? 0.741 -24 0.767 1 97.31 224 GLN B N 1
ATOM 3731 C CA . GLN B 1 224 ? 1.186 -25.375 0.664 1 97.31 224 GLN B CA 1
ATOM 3732 C C . GLN B 1 224 ? 0.227 -26.328 1.388 1 97.31 224 GLN B C 1
ATOM 3734 O O . GLN B 1 224 ? -0.126 -27.375 0.863 1 97.31 224 GLN B O 1
ATOM 3739 N N . ILE B 1 225 ? -0.174 -25.922 2.549 1 96.69 225 ILE B N 1
ATOM 3740 C CA . ILE B 1 225 ? -1.103 -26.734 3.33 1 96.69 225 ILE B CA 1
ATOM 3741 C C . ILE B 1 225 ? -2.461 -26.781 2.635 1 96.69 225 ILE B C 1
ATOM 3743 O O . ILE B 1 225 ? -3.082 -27.844 2.539 1 96.69 225 ILE B O 1
ATOM 3747 N N . ALA B 1 226 ? -2.936 -25.641 2.15 1 95.56 226 ALA B N 1
ATOM 3748 C CA . ALA B 1 226 ? -4.211 -25.562 1.441 1 95.56 226 ALA B CA 1
ATOM 3749 C C . ALA B 1 226 ? -4.191 -26.438 0.184 1 95.56 226 ALA B C 1
ATOM 3751 O O . ALA B 1 226 ? -5.168 -27.125 -0.116 1 95.56 226 ALA B O 1
ATOM 3752 N N . ASN B 1 227 ? -3.115 -26.438 -0.536 1 94.81 227 ASN B N 1
ATOM 3753 C CA . ASN B 1 227 ? -2.979 -27.234 -1.755 1 94.81 227 ASN B CA 1
ATOM 3754 C C . ASN B 1 227 ? -2.973 -28.734 -1.456 1 94.81 227 ASN B C 1
ATOM 3756 O O . ASN B 1 227 ? -3.508 -29.531 -2.23 1 94.81 227 ASN B O 1
ATOM 3760 N N . ALA B 1 228 ? -2.363 -29.109 -0.361 1 95.38 228 ALA B N 1
ATOM 3761 C CA . ALA B 1 228 ? -2.266 -30.516 0.022 1 95.38 228 ALA B CA 1
ATOM 3762 C C . ALA B 1 228 ? -3.623 -31.062 0.461 1 95.38 228 ALA B C 1
ATOM 3764 O O . ALA B 1 228 ? -3.939 -32.219 0.216 1 95.38 228 ALA B O 1
ATOM 3765 N N . SER B 1 229 ? -4.375 -30.203 1.108 1 93.38 229 SER B N 1
ATOM 3766 C CA . SER B 1 229 ? -5.652 -30.641 1.656 1 93.38 229 SER B CA 1
ATOM 3767 C C . SER B 1 229 ? -6.805 -30.312 0.715 1 93.38 229 SER B C 1
ATOM 3769 O O . SER B 1 229 ? -7.914 -30.828 0.877 1 93.38 229 SER B O 1
ATOM 3771 N N . TYR B 1 230 ? -6.598 -29.422 -0.195 1 91.38 230 TYR B N 1
ATOM 3772 C CA . TYR B 1 230 ? -7.59 -28.906 -1.128 1 91.38 230 TYR B CA 1
ATOM 3773 C C . TYR B 1 230 ? -8.719 -28.188 -0.385 1 91.38 230 TYR B C 1
ATOM 3775 O O . TYR B 1 230 ? -9.852 -28.141 -0.872 1 91.38 230 TYR B O 1
ATOM 3783 N N . ASP B 1 231 ? -8.5 -27.859 0.824 1 92.38 231 ASP B N 1
ATOM 3784 C CA . ASP B 1 231 ? -9.406 -27.031 1.624 1 92.38 231 ASP B CA 1
ATOM 3785 C C . ASP B 1 231 ? -8.812 -25.656 1.901 1 92.38 231 ASP B C 1
ATOM 3787 O O . ASP B 1 231 ? -8.172 -25.453 2.938 1 92.38 231 ASP B O 1
ATOM 3791 N N . PHE B 1 232 ? -9.102 -24.766 1.072 1 93.31 232 PHE B N 1
ATOM 3792 C CA . PHE B 1 232 ? -8.391 -23.484 0.98 1 93.31 232 PHE B CA 1
ATOM 3793 C C . PHE B 1 232 ? -8.938 -22.484 1.989 1 93.31 232 PHE B C 1
ATOM 3795 O O . PHE B 1 232 ? -8.172 -21.844 2.709 1 93.31 232 PHE B O 1
ATOM 3802 N N . LEU B 1 233 ? -10.219 -22.406 2.193 1 92.94 233 LEU B N 1
ATOM 3803 C CA . LEU B 1 233 ? -10.852 -21.312 2.908 1 92.94 233 LEU B CA 1
ATOM 3804 C C . LEU B 1 233 ? -10.461 -21.312 4.383 1 92.94 233 LEU B C 1
ATOM 3806 O O . LEU B 1 233 ? -9.984 -20.312 4.91 1 92.94 233 LEU B O 1
ATOM 3810 N N . PRO B 1 234 ? -10.578 -22.453 5.078 1 92.62 234 PRO B N 1
ATOM 3811 C CA . PRO B 1 234 ? -10.219 -22.406 6.5 1 92.62 234 PRO B CA 1
ATOM 3812 C C . PRO B 1 234 ? -8.75 -22.078 6.727 1 92.62 234 PRO B C 1
ATOM 3814 O O . PRO B 1 234 ? -8.406 -21.391 7.695 1 92.62 234 PRO B O 1
ATOM 3817 N N . VAL B 1 235 ? -7.895 -22.531 5.84 1 94.75 235 VAL B N 1
ATOM 3818 C CA . VAL B 1 235 ? -6.461 -22.312 5.984 1 94.75 235 VAL B CA 1
ATOM 3819 C C . VAL B 1 235 ? -6.133 -20.844 5.719 1 94.75 235 VAL B C 1
ATOM 3821 O O . VAL B 1 235 ? -5.355 -20.234 6.453 1 94.75 235 VAL B O 1
ATOM 3824 N N . TYR B 1 236 ? -6.762 -20.25 4.707 1 96.5 236 TYR B N 1
ATOM 3825 C CA . TYR B 1 236 ? -6.488 -18.859 4.379 1 96.5 236 TYR B CA 1
ATOM 3826 C C . TYR B 1 236 ? -7.074 -17.922 5.43 1 96.5 236 TYR B C 1
ATOM 3828 O O . TYR B 1 236 ? -6.508 -16.859 5.715 1 96.5 236 TYR B O 1
ATOM 3836 N N . ILE B 1 237 ? -8.18 -18.234 5.992 1 94.94 237 ILE B N 1
ATOM 3837 C CA . ILE B 1 237 ? -8.719 -17.469 7.105 1 94.94 237 ILE B CA 1
ATOM 3838 C C . ILE B 1 237 ? -7.754 -17.516 8.289 1 94.94 237 ILE B C 1
ATOM 3840 O O . ILE B 1 237 ? -7.527 -16.5 8.953 1 94.94 237 ILE B O 1
ATOM 3844 N N . GLU B 1 238 ? -7.23 -18.688 8.539 1 93.88 238 GLU B N 1
ATOM 3845 C CA . GLU B 1 238 ? -6.25 -18.812 9.617 1 93.88 238 GLU B CA 1
ATOM 3846 C C . GLU B 1 238 ? -5.008 -17.969 9.336 1 93.88 238 GLU B C 1
ATOM 3848 O O . GLU B 1 238 ? -4.477 -17.328 10.234 1 93.88 238 GLU B O 1
ATOM 3853 N N . ALA B 1 239 ? -4.516 -18.047 8.078 1 97.62 239 ALA B N 1
ATOM 3854 C CA . ALA B 1 239 ? -3.379 -17.203 7.707 1 97.62 239 ALA B CA 1
ATOM 3855 C C . ALA B 1 239 ? -3.668 -15.734 7.977 1 97.62 239 ALA B C 1
ATOM 3857 O O . ALA B 1 239 ? -2.822 -15.016 8.516 1 97.62 239 ALA B O 1
ATOM 3858 N N . ALA B 1 240 ? -4.855 -15.289 7.586 1 97.94 240 ALA B N 1
ATOM 3859 C CA . ALA B 1 240 ? -5.27 -13.906 7.84 1 97.94 240 ALA B CA 1
ATOM 3860 C C . ALA B 1 240 ? -5.238 -13.594 9.328 1 97.94 240 ALA B C 1
ATOM 3862 O O . ALA B 1 240 ? -4.805 -12.508 9.734 1 97.94 240 ALA B O 1
ATOM 3863 N N . LEU B 1 241 ? -5.691 -14.484 10.125 1 94.19 241 LEU B N 1
ATOM 3864 C CA . LEU B 1 241 ? -5.707 -14.297 11.57 1 94.19 241 LEU B CA 1
ATOM 3865 C C . LEU B 1 241 ? -4.289 -14.18 12.117 1 94.19 241 LEU B C 1
ATOM 3867 O O . LEU B 1 241 ? -4.02 -13.336 12.977 1 94.19 241 LEU B O 1
ATOM 3871 N N . VAL B 1 242 ? -3.412 -15.008 11.664 1 94.75 242 VAL B N 1
ATOM 3872 C CA . VAL B 1 242 ? -2.027 -14.953 12.117 1 94.75 242 VAL B CA 1
ATOM 3873 C C . VAL B 1 242 ? -1.407 -13.609 11.734 1 94.75 242 VAL B C 1
ATOM 3875 O O . VAL B 1 242 ? -0.761 -12.961 12.555 1 94.75 242 VAL B O 1
ATOM 3878 N N . TYR B 1 243 ? -1.609 -13.219 10.477 1 97.62 243 TYR B N 1
ATOM 3879 C CA . TYR B 1 243 ? -1.136 -11.898 10.07 1 97.62 243 TYR B CA 1
ATOM 3880 C C . TYR B 1 243 ? -1.702 -10.812 10.977 1 97.62 243 TYR B C 1
ATOM 3882 O O . TYR B 1 243 ? -0.982 -9.898 11.391 1 97.62 243 TYR B O 1
ATOM 3890 N N . TRP B 1 244 ? -2.982 -10.891 11.219 1 96.31 244 TRP B N 1
ATOM 3891 C CA . TRP B 1 244 ? -3.662 -9.883 12.031 1 96.31 244 TRP B CA 1
ATOM 3892 C C . TRP B 1 244 ? -3.045 -9.797 13.422 1 96.31 244 TRP B C 1
ATOM 3894 O O . TRP B 1 244 ? -2.832 -8.703 13.945 1 96.31 244 TRP B O 1
ATOM 3904 N N . ILE B 1 245 ? -2.756 -10.883 14.016 1 92.88 245 ILE B N 1
ATOM 3905 C CA . ILE B 1 245 ? -2.164 -10.93 15.352 1 92.88 245 ILE B CA 1
ATOM 3906 C C . ILE B 1 245 ? -0.809 -10.227 15.336 1 92.88 245 ILE B C 1
ATOM 3908 O O . ILE B 1 245 ? -0.524 -9.398 16.203 1 92.88 245 ILE B O 1
ATOM 3912 N N . PHE B 1 246 ? 0.008 -10.547 14.398 1 94.31 246 PHE B N 1
ATOM 3913 C CA . PHE B 1 246 ? 1.315 -9.914 14.289 1 94.31 246 PHE B CA 1
ATOM 3914 C C . PHE B 1 246 ? 1.17 -8.414 14.039 1 94.31 246 PHE B C 1
ATOM 3916 O O . PHE B 1 246 ? 1.846 -7.605 14.68 1 94.31 246 PHE B O 1
ATOM 3923 N N . CYS B 1 247 ? 0.261 -8.055 13.148 1 96.25 247 CYS B N 1
ATOM 3924 C CA . CYS B 1 247 ? 0.072 -6.648 12.82 1 96.25 247 CYS B CA 1
ATOM 3925 C C . CYS B 1 247 ? -0.491 -5.887 14.016 1 96.25 247 CYS B C 1
ATOM 3927 O O . CYS B 1 247 ? -0.152 -4.719 14.234 1 96.25 247 CYS B O 1
ATOM 3929 N N . PHE B 1 248 ? -1.313 -6.547 14.734 1 91.88 248 PHE B N 1
ATOM 3930 C CA . PHE B 1 248 ? -1.836 -5.945 15.961 1 91.88 248 PHE B CA 1
ATOM 3931 C C . PHE B 1 248 ? -0.714 -5.688 16.953 1 91.88 248 PHE B C 1
ATOM 3933 O O . PHE B 1 248 ? -0.63 -4.602 17.531 1 91.88 248 PHE B O 1
ATOM 3940 N N . GLY B 1 249 ? 0.115 -6.68 17.156 1 91.38 249 GLY B N 1
ATOM 3941 C CA . GLY B 1 249 ? 1.274 -6.504 18.016 1 91.38 249 GLY B CA 1
ATOM 3942 C C . GLY B 1 249 ? 2.186 -5.375 17.562 1 91.38 249 GLY B C 1
ATOM 3943 O O . GLY B 1 249 ? 2.629 -4.566 18.375 1 91.38 249 GLY B O 1
ATOM 3944 N N . LEU B 1 250 ? 2.439 -5.32 16.312 1 93.06 250 LEU B N 1
ATOM 3945 C CA . LEU B 1 250 ? 3.277 -4.266 15.758 1 93.06 250 LEU B CA 1
ATOM 3946 C C . LEU B 1 250 ? 2.631 -2.898 15.953 1 93.06 250 LEU B C 1
ATOM 3948 O O . LEU B 1 250 ? 3.322 -1.91 16.203 1 93.06 250 LEU B O 1
ATOM 3952 N N . SER B 1 251 ? 1.332 -2.879 15.773 1 92.88 251 SER B N 1
ATOM 3953 C CA . SER B 1 251 ? 0.62 -1.619 15.961 1 92.88 251 SER B CA 1
ATOM 3954 C C . SER B 1 251 ? 0.711 -1.143 17.406 1 92.88 251 SER B C 1
ATOM 3956 O O . SER B 1 251 ? 0.782 0.06 17.672 1 92.88 251 SER B O 1
ATOM 3958 N N . LEU B 1 252 ? 0.7 -2.029 18.406 1 89.75 252 LEU B N 1
ATOM 3959 C CA . LEU B 1 252 ? 0.881 -1.68 19.812 1 89.75 252 LEU B CA 1
ATOM 3960 C C . LEU B 1 252 ? 2.279 -1.125 20.047 1 89.75 252 LEU B C 1
ATOM 3962 O O . LEU B 1 252 ? 2.441 -0.134 20.766 1 89.75 252 LEU B O 1
ATOM 3966 N N . ALA B 1 253 ? 3.184 -1.791 19.453 1 89.88 253 ALA B N 1
ATOM 3967 C CA . ALA B 1 253 ? 4.559 -1.317 19.562 1 89.88 253 ALA B CA 1
ATOM 3968 C C . ALA B 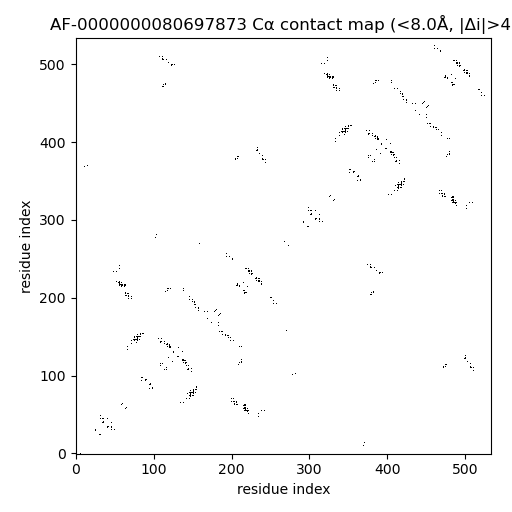1 253 ? 4.715 0.073 18.953 1 89.88 253 ALA B C 1
ATOM 3970 O O . ALA B 1 253 ? 5.398 0.931 19.516 1 89.88 253 ALA B O 1
ATOM 3971 N N . GLN B 1 254 ? 4.078 0.244 17.812 1 90.06 254 GLN B N 1
ATOM 3972 C CA . GLN B 1 254 ? 4.105 1.546 17.156 1 90.06 254 GLN B CA 1
ATOM 3973 C C . GLN B 1 254 ? 3.508 2.627 18.047 1 90.06 254 GLN B C 1
ATOM 3975 O O . GLN B 1 254 ? 4.066 3.719 18.172 1 90.06 254 GLN B O 1
ATOM 3980 N N . SER B 1 255 ? 2.428 2.389 18.641 1 88.06 255 SER B N 1
ATOM 3981 C CA . SER B 1 255 ? 1.754 3.35 19.5 1 88.06 255 SER B CA 1
ATOM 3982 C C . SER B 1 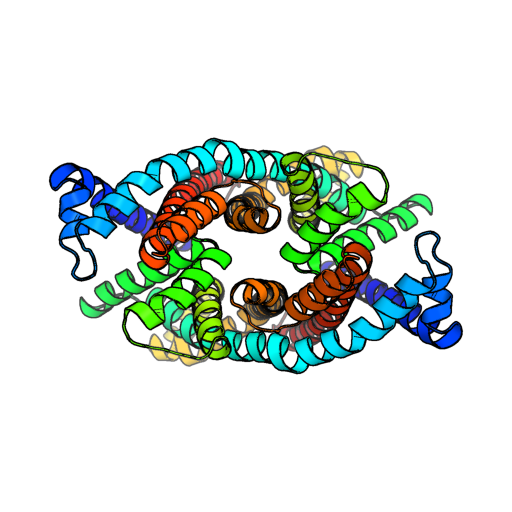255 ? 2.631 3.732 20.688 1 88.06 255 SER B C 1
ATOM 3984 O O . SER B 1 255 ? 2.682 4.898 21.078 1 88.06 255 SER B O 1
ATOM 3986 N N . ARG B 1 256 ? 3.301 2.83 21.266 1 86.06 256 ARG B N 1
ATOM 3987 C CA . ARG B 1 256 ? 4.203 3.09 22.375 1 86.06 256 ARG B CA 1
ATOM 3988 C C . ARG B 1 256 ? 5.367 3.975 21.953 1 86.06 256 ARG B C 1
ATOM 3990 O O . ARG B 1 256 ? 5.762 4.895 22.672 1 86.06 256 ARG B O 1
ATOM 3997 N N . LEU B 1 257 ? 5.828 3.643 20.766 1 87.12 257 LEU B N 1
ATOM 3998 C CA . LEU B 1 257 ? 6.938 4.422 20.219 1 87.12 257 LEU B CA 1
ATOM 3999 C C . LEU B 1 257 ? 6.512 5.863 19.969 1 87.12 257 LEU B C 1
ATOM 4001 O O . LEU B 1 257 ? 7.254 6.797 20.281 1 87.12 257 LEU B O 1
ATOM 4005 N N . GLU B 1 258 ? 5.363 6.023 19.453 1 84.81 258 GLU B N 1
ATOM 4006 C CA . GLU B 1 258 ? 4.836 7.352 19.156 1 84.81 258 GLU B CA 1
ATOM 4007 C C . G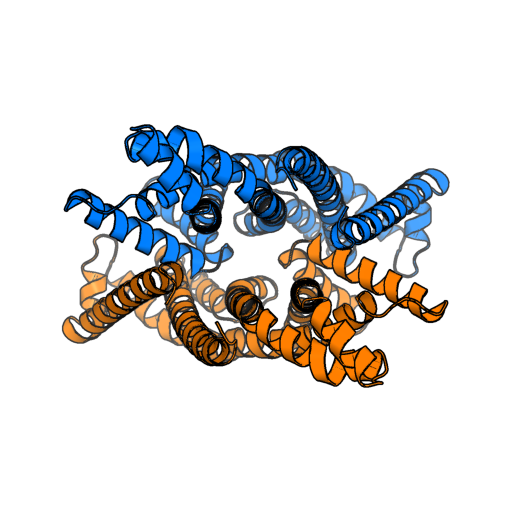LU B 1 258 ? 4.594 8.156 20.422 1 84.81 258 GLU B C 1
ATOM 4009 O O . GLU B 1 258 ? 4.848 9.359 20.453 1 84.81 258 GLU B O 1
ATOM 4014 N N . ARG B 1 259 ? 4.168 7.617 21.438 1 83 259 ARG B N 1
ATOM 4015 C CA . ARG B 1 259 ? 3.936 8.289 22.719 1 83 259 ARG B CA 1
ATOM 401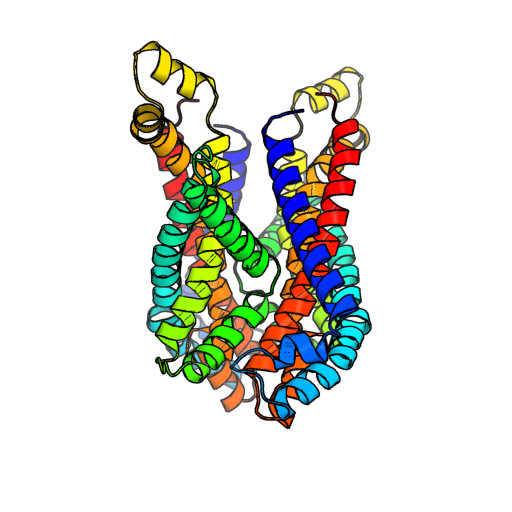6 C C . ARG B 1 259 ? 5.246 8.773 23.328 1 83 259 ARG B C 1
ATOM 4018 O O . ARG B 1 259 ? 5.305 9.875 23.875 1 83 259 ARG B O 1
ATOM 4025 N N . ARG B 1 260 ? 6.156 8.039 23.172 1 83.06 260 ARG B N 1
ATOM 4026 C CA . ARG B 1 260 ? 7.461 8.406 23.719 1 83.06 260 ARG B CA 1
ATOM 4027 C C . ARG B 1 260 ? 8.039 9.609 22.984 1 83.06 260 ARG B C 1
ATOM 4029 O O . ARG B 1 260 ? 8.656 10.484 23.594 1 83.06 260 ARG B O 1
ATOM 4036 N N . LEU B 1 261 ? 7.809 9.625 21.75 1 82.38 261 LEU B N 1
ATOM 4037 C CA . LEU B 1 261 ? 8.352 10.703 20.938 1 82.38 261 LEU B CA 1
ATOM 4038 C C . LEU B 1 261 ? 7.535 11.977 21.094 1 82.38 261 LEU B C 1
ATOM 4040 O O . LEU B 1 261 ? 8.062 13.086 20.953 1 82.38 261 LEU B O 1
ATOM 4044 N N . ASP B 1 262 ? 6.242 11.852 21.297 1 75.06 262 ASP B N 1
ATOM 4045 C CA . ASP B 1 262 ? 5.367 13 21.5 1 75.06 262 ASP B CA 1
ATOM 4046 C C . ASP B 1 262 ? 5.711 13.734 22.797 1 75.06 262 ASP B C 1
ATOM 4048 O O . ASP B 1 262 ? 5.504 14.945 22.906 1 75.06 262 ASP B O 1
ATOM 4052 N N . ARG B 1 263 ? 6.18 13.023 23.719 1 65.5 263 ARG B N 1
ATOM 4053 C CA . ARG B 1 263 ? 6.57 13.633 24.984 1 65.5 263 ARG B CA 1
ATOM 4054 C C . ARG B 1 263 ? 7.695 14.648 24.781 1 65.5 263 ARG B C 1
ATOM 4056 O O . ARG B 1 263 ? 7.832 15.594 25.562 1 65.5 263 ARG B O 1
ATOM 4063 N N . TYR B 1 264 ? 8.359 14.391 23.734 1 57.41 264 TYR B N 1
ATOM 4064 C CA . TYR B 1 264 ? 9.516 15.25 23.516 1 57.41 264 TYR B CA 1
ATOM 4065 C C . TYR B 1 264 ? 9.172 16.391 22.562 1 57.41 264 TYR B C 1
ATOM 4067 O O . TYR B 1 264 ? 9.969 17.328 22.406 1 57.41 264 TYR B O 1
ATOM 4075 N N . ILE B 1 265 ? 8.148 16.281 21.812 1 55.34 265 ILE B N 1
ATOM 4076 C CA . ILE B 1 265 ? 7.719 17.391 20.969 1 55.34 265 ILE B CA 1
ATOM 4077 C C . ILE B 1 265 ? 6.871 18.359 21.781 1 55.34 265 ILE B C 1
ATOM 4079 O O . ILE B 1 265 ? 5.867 17.969 22.375 1 55.34 265 ILE B O 1
ATOM 4083 N N . ALA B 1 266 ? 7.551 19.25 22.391 1 44.72 266 ALA B N 1
ATOM 4084 C CA . ALA B 1 266 ? 6.945 20.328 23.172 1 44.72 266 ALA B CA 1
ATOM 4085 C C . ALA B 1 266 ? 5.656 20.828 22.531 1 44.72 266 ALA B C 1
ATOM 4087 O O . ALA B 1 266 ? 5.641 21.141 21.344 1 44.72 266 ALA B O 1
ATOM 4088 N N . LYS B 1 267 ? 4.332 20.438 23.078 1 41.62 267 LYS B N 1
ATOM 4089 C CA . LYS B 1 267 ? 3.08 21.125 22.797 1 41.62 267 LYS B CA 1
ATOM 4090 C C . LYS B 1 267 ? 3.225 22.641 22.984 1 41.62 267 LYS B C 1
ATOM 4092 O O . LYS B 1 267 ? 3.924 23.078 23.891 1 41.62 267 LYS B O 1
#

pLDDT: mean 87.33, std 15.33, range [28.53, 98.81]

Radius of gyration: 24.68 Å; Cα contacts (8 Å, |Δi|>4): 591; chains: 2; bounding box: 56×66×63 Å